Protein 6KKL (pdb70)

Secondary structure (DSSP, 8-state):
-HHHHHHHHHHHHHHHHHHHHHGGGGSHHHHHHHHT--HHHHTHHHHHHHHHHHHHHHHHHHHTTTS-HHHHHHHHHHHHHHHHHHHHT-SSHHHHHHHHHHHHHHHHHHHHHHHHHHHH---HHHHHHHHHHHHHIIIIIHHHHHHHHHHH-HHHHHHHHHHHHHHHHHHHHHH------THHHHHHT-HHHHHHHHHHHHHHHHHHHHHTTHHHIIIIIS---HHHHHHHHHHHHHHHHHHHHHHHHHHHHHHHHHHHHHHHHHHHHHHHHHHHTT-HHHHHHHHHHHHHHHHHHHHHHHHHHHHH-GGGHHHHHHHHHHHHHHHHHHHHHHHHHIIIII-GGGHHHHHHHHHHHHHHHHHHHHHHS---

Radius of gyration: 19.67 Å; Cα contacts (8 Å, |Δi|>4): 603; chains: 1; bounding box: 51×49×47 Å

Solvent-accessible surface area: 15274 Å² total; per-residue (Å²): 107,112,34,162,91,7,2,52,12,3,8,62,0,0,47,23,0,10,11,0,42,48,0,0,6,0,2,0,31,44,0,3,140,56,34,173,52,93,10,0,28,0,0,54,0,16,6,59,12,1,86,28,7,11,116,66,7,24,48,33,26,64,131,20,92,103,59,45,10,73,127,13,1,48,64,3,0,81,64,0,24,58,11,2,55,50,2,56,88,1,181,37,35,90,16,0,14,92,2,2,50,15,1,0,69,1,1,5,25,0,88,35,22,0,55,51,3,0,87,126,25,95,72,80,140,13,68,56,40,11,59,58,3,39,23,83,0,44,36,75,3,8,4,91,9,13,63,44,1,70,180,127,21,3,67,80,4,0,59,55,20,1,79,22,0,67,103,8,10,102,54,1,80,173,53,9,68,124,5,131,84,87,32,42,61,106,2,101,188,74,75,10,0,70,9,4,6,84,0,0,29,40,0,0,20,0,13,40,1,1,29,1,0,2,2,0,0,1,41,93,63,17,54,31,69,43,107,31,2,12,52,3,3,90,64,13,3,20,2,1,53,89,0,39,88,63,16,62,172,77,1,134,132,126,8,26,60,24,0,18,92,6,0,35,55,0,34,74,4,1,29,90,1,50,64,15,2,129,45,92,139,30,0,7,72,13,1,56,96,3,7,31,0,18,43,7,0,12,52,0,0,72,43,8,0,78,45,34,0,101,89,17,49,62,14,0,46,11,36,9,38,5,41,42,15,61,0,35,0,22,0,0,62,55,0,5,78,17,15,83,146,74,42,12,19,72,0,1,80,47,0,12,100,34,0,110,52,0,24,71,73,0,91,86,3,22,81,149,60,91,136,93

Foldseek 3Di:
DLLLVLLLLLQLVLLLLLLVLQQCLLCLVLVCVVAVHPSLVLLLLNLLLLLLLLVCLLVVLVVCVQPFVLVVLLVLLVLLLVLLLQCLPPPHSVSNSVSSSSSSSSSSNSVLCSQVSQPVGDHPVSSVSNVVSSLCSQQPSRLVLSVCCVVVNNSVSSNVSSVSSVVSNVSSVVSPDTGGPVCVVVQVPPVLLVLLLVLLLLLLLLLLLQSSNVQCCLCVVLVDDSVLSSVLSNLLSVLLVVLVVVCVVCVVPCLLVLQLVLLVLLLVLLVCCLVLSPPSVSSSVSSSSNSNSVNSNLVSSLVSLCVRPVVPNSSSVSNSSSSNSNSRSSSSVSSSCCPPPPRNSCSSVVSSVSSVVSSVSSVVSCVVPVDD

Organism: Escherichia coli (strain K12) (NCBI:txid83333)

Sequence (372 aa):
KVAWLRVVTLAVAAFIFNTTEFVPVGLLSDIAQSFHMQTAQVGIMLTIYAWVVALMSLPFMLMTSQVERRKLLICLFVVFIASHVLSFLSWSFTVLVISRIGVAFANAIFWSITASLAIRMARAQALSLIATGTALAMVLGLPLGRIVGQYFGWRMTFFAIGIGALITLLCLIKLLPLLPLKSLPLLFRRPALMSIYLLTVVVVTAHYTAYSYIEPFVQNIAGFSANFATALLLLLGGAGIIGSVIFGKLGNQYASALVSTAIALLLVCLALLLPAANSEIHLGVLSIFWGIAMMIIGLGMQVKVLALAPDATDVAMALFSGIFNIGIGAGALVGNQVSLHWSMSMIGYVGAVPAFAALIWSIIIFRRWPVT

B-factor: mean 80.3, std 15.95, range [46.94, 145.96]

GO terms:
  GO:0005886 plasma membrane (C, IDA)

Nearest PDB structures (foldseek):
  6kkl-assembly1_A  TM=1.003E+00  e=5.436E-44  Escherichia coli K-12
  6kkk-assembly3_C  TM=9.810E-01  e=1.287E-36  Escherichia coli K-12
  6kkj-assembly1_B  TM=9.930E-01  e=7.328E-36  Escherichia coli K-12
  6kki-assembly1_A  TM=9.705E-01  e=4.647E-36  Escherichia coli K-12
  6zgu-assembly2_B  TM=7.357E-01  e=1.378E-07  Syntrophobacter fumaroxidans MPOB

InterPro domains:
  IPR011701 Major facilitator superfamily [PF07690] (18-350)
  IPR020846 Major facilitator superfamily domain [PS50850] (14-388)
  IPR023495 Sugar efflux transporter, putative [MF_00517] (1-390)
  IPR036259 MFS transporter superfamily [G3DSA:1.20.1250.20] (11-385)
  IPR036259 MFS transporter superfamily [SSF103473] (5-386)
  IPR050189 Major Facilitator Superfamily Efflux Transporters [PTHR43124] (10-391)

Structure (mmCIF, N/CA/C/O backbone):
data_6KKL
#
_entry.id   6KKL
#
_cell.length_a   67.408
_cell.length_b   83.616
_cell.length_c   89.937
_cell.angle_alpha   90.000
_cell.angle_beta   90.000
_cell.angle_gamma   90.000
#
_symmetry.space_group_name_H-M   'P 21 21 21'
#
loop_
_entity.id
_entity.type
_entity.pdbx_description
1 polymer 'Sugar efflux transporter'
2 non-polymer 'nonyl beta-D-glucopyranoside'
3 water water
#
loop_
_atom_site.group_PDB
_atom_site.id
_atom_site.type_symbol
_atom_site.label_atom_id
_atom_site.label_alt_id
_atom_site.label_comp_id
_atom_site.label_asym_id
_atom_site.label_entity_id
_atom_site.label_seq_id
_atom_site.pdbx_PDB_ins_code
_atom_site.Cartn_x
_atom_site.Cartn_y
_atom_site.Cartn_z
_atom_site.occupancy
_atom_site.B_iso_or_equiv
_atom_site.auth_seq_id
_atom_site.auth_comp_id
_atom_site.auth_asym_id
_atom_site.auth_atom_id
_atom_site.pdbx_PDB_model_num
ATOM 1 N N . LYS A 1 36 ? -12.626 -28.476 32.878 1.00 110.67 9 LYS A N 1
ATOM 2 C CA . LYS A 1 36 ? -12.751 -27.862 34.197 1.00 111.25 9 LYS A CA 1
ATOM 3 C C . LYS A 1 36 ? -12.244 -26.434 34.176 1.00 118.87 9 LYS A C 1
ATOM 4 O O . LYS A 1 36 ? -13.018 -25.494 33.989 1.00 119.58 9 LYS A O 1
ATOM 6 N N . VAL A 1 37 ? -10.937 -26.275 34.401 1.00 117.00 10 VAL A N 1
ATOM 7 C CA . VAL A 1 37 ? -10.320 -24.972 34.184 1.00 115.96 10 VAL A CA 1
ATOM 8 C C . VAL A 1 37 ? -10.254 -24.665 32.695 1.00 111.70 10 VAL A C 1
ATOM 9 O O . VAL A 1 37 ? -10.252 -23.494 32.303 1.00 108.18 10 VAL A O 1
ATOM 13 N N . ALA A 1 38 ? -10.195 -25.696 31.845 1.00 109.71 11 ALA A N 1
ATOM 14 C CA . ALA A 1 38 ? -10.422 -25.486 30.421 1.00 111.08 11 ALA A CA 1
ATOM 15 C C . ALA A 1 38 ? -11.690 -24.675 30.217 1.00 115.51 11 ALA A C 1
ATOM 16 O O . ALA A 1 38 ? -11.669 -23.606 29.602 1.00 116.69 11 ALA A O 1
ATOM 18 N N . TRP A 1 39 ? -12.795 -25.143 30.798 1.00 115.43 12 TRP A N 1
ATOM 19 C CA . TRP A 1 39 ? -14.042 -24.389 30.765 1.00 113.07 12 TRP A CA 1
ATOM 20 C C . TRP A 1 39 ? -13.889 -23.009 31.401 1.00 110.80 12 TRP A C 1
ATOM 21 O O . TRP A 1 39 ? -14.499 -22.043 30.934 1.00 108.87 12 TRP A O 1
ATOM 32 N N . LEU A 1 40 ? -13.105 -22.906 32.485 1.00 113.65 13 LEU A N 1
ATOM 33 C CA . LEU A 1 40 ? -12.960 -21.644 33.214 1.00 110.89 13 LEU A CA 1
ATOM 34 C C . LEU A 1 40 ? -12.379 -20.575 32.312 1.00 105.19 13 LEU A C 1
ATOM 35 O O . LEU A 1 40 ? -12.859 -19.437 32.280 1.00 99.22 13 LEU A O 1
ATOM 40 N N . ARG A 1 41 ? -11.385 -20.945 31.509 1.00 100.77 14 ARG A N 1
ATOM 41 C CA . ARG A 1 41 ? -10.793 -19.986 30.588 1.00 100.90 14 ARG A CA 1
ATOM 42 C C . ARG A 1 41 ? -11.684 -19.709 29.391 1.00 95.46 14 ARG A C 1
ATOM 43 O O . ARG A 1 41 ? -11.738 -18.569 28.916 1.00 94.17 14 ARG A O 1
ATOM 45 N N . VAL A 1 42 ? -12.366 -20.721 28.849 1.00 105.44 15 VAL A N 1
ATOM 46 C CA . VAL A 1 42 ? -13.305 -20.341 27.799 1.00 103.82 15 VAL A CA 1
ATOM 47 C C . VAL A 1 42 ? -14.400 -19.430 28.397 1.00 91.49 15 VAL A C 1
ATOM 48 O O . VAL A 1 42 ? -14.896 -18.500 27.735 1.00 91.34 15 VAL A O 1
ATOM 52 N N . VAL A 1 43 ? -14.711 -19.613 29.687 1.00 90.37 16 VAL A N 1
ATOM 53 C CA . VAL A 1 43 ? -15.746 -18.806 30.334 1.00 89.24 16 VAL A CA 1
ATOM 54 C C . VAL A 1 43 ? -15.249 -17.384 30.567 1.00 91.78 16 VAL A C 1
ATOM 55 O O . VAL A 1 43 ? -15.976 -16.421 30.319 1.00 91.86 16 VAL A O 1
ATOM 59 N N . THR A 1 44 ? -13.999 -17.230 31.027 1.00 88.72 17 THR A N 1
ATOM 60 C CA . THR A 1 44 ? -13.397 -15.902 31.153 1.00 95.67 17 THR A CA 1
ATOM 61 C C . THR A 1 44 ? -13.189 -15.232 29.797 1.00 91.39 17 THR A C 1
ATOM 62 O O . THR A 1 44 ? -13.077 -14.002 29.728 1.00 88.91 17 THR A O 1
ATOM 66 N N . LEU A 1 45 ? -13.137 -16.011 28.719 1.00 89.41 18 LEU A N 1
ATOM 67 C CA . LEU A 1 45 ? -13.160 -15.417 27.393 1.00 82.53 18 LEU A CA 1
ATOM 68 C C . LEU A 1 45 ? -14.537 -14.874 27.056 1.00 83.83 18 LEU A C 1
ATOM 69 O O . LEU A 1 45 ? -14.640 -13.798 26.462 1.00 81.09 18 LEU A O 1
ATOM 74 N N . ALA A 1 46 ? -15.595 -15.582 27.468 1.00 79.64 19 ALA A N 1
ATOM 75 C CA . ALA A 1 46 ? -16.961 -15.166 27.158 1.00 78.35 19 ALA A CA 1
ATOM 76 C C . ALA A 1 46 ? -17.348 -13.881 27.887 1.00 79.53 19 ALA A C 1
ATOM 77 O O . ALA A 1 46 ? -17.993 -13.001 27.303 1.00 79.65 19 ALA A O 1
ATOM 79 N N . VAL A 1 47 ? -16.982 -13.759 29.166 1.00 71.31 20 VAL A N 1
ATOM 80 C CA . VAL A 1 47 ? -17.229 -12.510 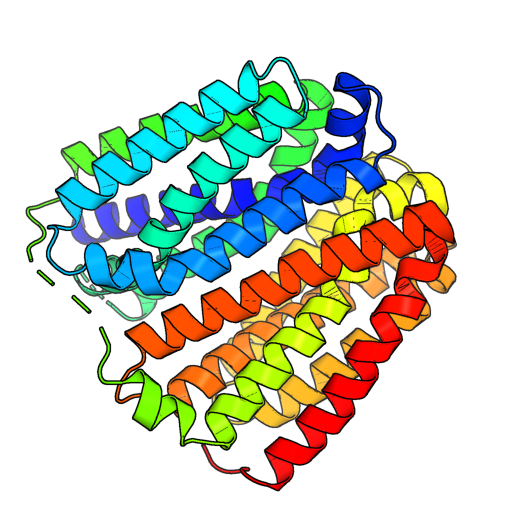29.873 1.00 80.35 20 VAL A CA 1
ATOM 81 C C . VAL A 1 47 ? -16.473 -11.353 29.218 1.00 85.79 20 VAL A C 1
ATOM 82 O O . VAL A 1 47 ? -16.977 -10.224 29.181 1.00 84.41 20 VAL A O 1
ATOM 86 N N . ALA A 1 48 ? -15.271 -11.605 28.682 1.00 78.06 21 ALA A N 1
ATOM 87 C CA . ALA A 1 48 ? -14.545 -10.560 27.957 1.00 86.06 21 ALA A CA 1
ATOM 88 C C . ALA A 1 48 ? -15.250 -10.198 26.660 1.00 76.66 21 ALA A C 1
ATOM 89 O O . ALA A 1 48 ? -15.304 -9.021 26.283 1.00 77.41 21 ALA A O 1
ATOM 91 N N . ALA A 1 49 ? -15.773 -11.200 25.955 1.00 77.79 22 ALA A N 1
ATOM 92 C CA . ALA A 1 49 ? -16.536 -10.929 24.744 1.00 80.78 22 ALA A CA 1
ATOM 93 C C . ALA A 1 49 ? -17.722 -10.027 25.062 1.00 82.54 22 ALA A C 1
ATOM 94 O O . ALA A 1 49 ? -17.954 -9.007 24.396 1.00 79.00 22 ALA A O 1
ATOM 96 N N . PHE A 1 50 ? -18.465 -10.397 26.108 1.00 75.04 23 PHE A N 1
ATOM 97 C CA . PHE A 1 50 ? -19.602 -9.620 26.578 1.00 77.55 23 PHE A CA 1
ATOM 98 C C . PHE A 1 50 ? -19.197 -8.186 26.930 1.00 84.96 23 PHE A C 1
ATOM 99 O O . PHE A 1 50 ? -19.925 -7.235 26.622 1.00 81.19 23 PHE A O 1
ATOM 107 N N . ILE A 1 51 ? -18.046 -8.014 27.591 1.00 80.81 24 ILE A N 1
ATOM 108 C CA . ILE A 1 51 ? -17.571 -6.685 27.970 1.00 70.10 24 ILE A CA 1
ATOM 109 C C . ILE A 1 51 ? -17.161 -5.888 26.738 1.00 80.08 24 ILE A C 1
ATOM 110 O O . ILE A 1 51 ? -17.434 -4.683 26.638 1.00 75.48 24 ILE A O 1
ATOM 115 N N . PHE A 1 52 ? -16.460 -6.543 25.798 1.00 75.43 25 PHE A N 1
ATOM 116 C CA . PHE A 1 52 ? -15.966 -5.849 24.612 1.00 77.74 25 PHE A CA 1
ATOM 117 C C . PHE A 1 52 ? -17.101 -5.471 23.671 1.00 77.64 25 PHE A C 1
ATOM 118 O O . PHE A 1 52 ? -17.022 -4.437 23.000 1.00 81.10 25 PHE A O 1
ATOM 126 N N . ASN A 1 53 ? -18.153 -6.294 23.605 1.00 71.59 26 ASN A N 1
ATOM 127 C CA . ASN A 1 53 ? -19.302 -5.995 22.757 1.00 80.32 26 ASN A CA 1
ATOM 128 C C . ASN A 1 53 ? -20.209 -4.936 23.384 1.00 75.22 26 ASN A C 1
ATOM 129 O O . ASN A 1 53 ? -20.747 -4.078 22.672 1.00 66.31 26 ASN A O 1
ATOM 134 N N . THR A 1 54 ? -20.378 -4.976 24.712 1.00 70.17 27 THR A N 1
ATOM 135 C CA . THR A 1 54 ? -21.229 -4.005 25.396 1.00 75.71 27 THR A CA 1
ATOM 136 C C . THR A 1 54 ? -20.781 -2.567 25.117 1.00 81.29 27 THR A C 1
ATOM 137 O O . THR A 1 54 ? -21.617 -1.686 24.869 1.00 77.44 27 THR A O 1
ATOM 141 N N . THR A 1 55 ? -19.463 -2.314 25.125 1.00 64.91 28 THR A N 1
ATOM 142 C CA . THR A 1 55 ? -18.977 -0.952 24.912 1.00 67.69 28 THR A CA 1
ATOM 143 C C . THR A 1 55 ? -19.131 -0.504 23.459 1.00 65.93 28 THR A C 1
ATOM 144 O O . THR A 1 55 ? -19.258 0.697 23.203 1.00 69.65 28 THR A O 1
ATOM 148 N N . GLU A 1 56 ? -19.124 -1.429 22.494 1.00 70.30 29 GLU A N 1
ATOM 149 C CA . GLU A 1 56 ? -19.484 -1.037 21.133 1.00 74.16 29 GLU A CA 1
ATOM 150 C C . GLU A 1 56 ? -20.931 -0.594 21.067 1.00 69.14 29 GLU A C 1
ATOM 151 O O . GLU A 1 56 ? -21.286 0.286 20.274 1.00 62.83 29 GLU A O 1
ATOM 157 N N . PHE A 1 57 ? -21.779 -1.231 21.878 1.00 68.89 30 PHE A N 1
ATOM 158 C CA . PHE A 1 57 ? -23.219 -1.044 21.821 1.00 70.27 30 PHE A CA 1
ATOM 159 C C . PHE A 1 57 ? -23.662 0.181 22.612 1.00 73.16 30 PHE A C 1
ATOM 160 O O . PHE A 1 57 ? -24.521 0.937 22.142 1.00 67.73 30 PHE A O 1
ATOM 168 N N . VAL A 1 58 ? -23.075 0.436 23.791 1.00 67.71 31 VAL A N 1
ATOM 169 C CA . VAL A 1 58 ? -23.672 1.388 24.738 1.00 67.87 31 VAL A CA 1
ATOM 170 C C . VAL A 1 58 ? -23.844 2.817 24.200 1.00 61.26 31 VAL A C 1
ATOM 171 O O . VAL A 1 58 ? -24.793 3.475 24.626 1.00 69.94 31 VAL A O 1
ATOM 175 N N . PRO A 1 59 ? -22.990 3.353 23.311 1.00 69.87 32 PRO A N 1
ATOM 176 C CA . PRO A 1 59 ? -23.237 4.753 22.878 1.00 63.37 32 PRO A CA 1
ATOM 177 C C . PRO A 1 59 ? -24.621 4.993 22.297 1.00 65.94 32 PRO A C 1
ATOM 178 O O . PRO A 1 59 ? -25.154 6.105 22.444 1.00 75.38 32 PRO A O 1
ATOM 182 N N . VAL A 1 60 ? -25.239 3.972 21.689 1.00 64.36 33 VAL A N 1
ATOM 183 C CA . VAL A 1 60 ? -26.567 4.142 21.101 1.00 64.91 33 VAL A CA 1
ATOM 184 C C . VAL A 1 60 ? -27.583 4.574 22.161 1.00 68.53 33 VAL A C 1
ATOM 185 O O . VAL A 1 60 ? -28.516 5.337 21.869 1.00 72.15 33 VAL A O 1
ATOM 189 N N . GLY A 1 61 ? -27.419 4.107 23.396 1.00 57.16 34 GLY A N 1
ATOM 190 C CA . GLY A 1 61 ? -28.337 4.391 24.475 1.00 68.09 34 GLY A CA 1
ATOM 191 C C . GLY A 1 61 ? -27.879 5.463 25.436 1.00 67.51 34 GLY A C 1
ATOM 192 O O . GLY A 1 61 ? -28.502 5.627 26.494 1.00 81.08 34 GLY A O 1
ATOM 193 N N . LEU A 1 62 ? -26.777 6.154 25.134 1.00 68.39 35 LEU A N 1
ATOM 194 C CA . LEU A 1 62 ? -26.275 7.291 25.899 1.00 69.83 35 LEU A CA 1
ATOM 195 C C . LEU A 1 62 ? -26.076 8.523 25.021 1.00 67.99 35 LEU A C 1
ATOM 196 O O . LEU A 1 62 ? -25.378 9.464 25.427 1.00 70.35 35 LEU A O 1
ATOM 201 N N . LEU A 1 63 ? -26.621 8.511 23.803 1.00 68.11 36 LEU A N 1
ATOM 202 C CA . LEU A 1 63 ? -26.373 9.592 22.861 1.00 73.51 36 LEU A CA 1
ATOM 203 C C . LEU A 1 63 ? -26.768 10.941 23.456 1.00 72.87 36 LEU A C 1
ATOM 204 O O . LEU A 1 63 ? -25.974 11.891 23.445 1.00 81.84 36 LEU A O 1
ATOM 209 N N . SER A 1 64 ? -27.991 11.045 23.992 1.00 68.50 37 SER A N 1
ATOM 210 C CA . SER A 1 64 ? -28.432 12.316 24.568 1.00 74.49 37 SER A CA 1
ATOM 211 C C . SER A 1 64 ? -27.626 12.669 25.807 1.00 74.74 37 SER A C 1
ATOM 212 O O . SER A 1 64 ? -27.153 13.802 25.951 1.00 75.27 37 SER A O 1
ATOM 215 N N . ASP A 1 65 ? -27.505 11.724 26.741 1.00 76.25 38 ASP A N 1
ATOM 216 C CA . ASP A 1 65 ? -26.666 11.942 27.911 1.00 65.62 38 ASP A CA 1
ATOM 217 C C . ASP A 1 65 ? -25.298 12.469 27.496 1.00 66.83 38 ASP A C 1
ATOM 218 O O . ASP A 1 65 ? -24.813 13.456 28.049 1.00 73.63 38 ASP A O 1
ATOM 223 N N . ILE A 1 66 ? -24.668 11.847 26.496 1.00 67.50 39 ILE A N 1
ATOM 224 C CA . ILE A 1 66 ? -23.362 12.326 26.049 1.00 68.17 39 ILE A CA 1
ATOM 225 C C . ILE A 1 66 ? -23.491 13.701 25.412 1.00 71.94 39 ILE A C 1
ATOM 226 O O . ILE A 1 66 ? -22.721 14.624 25.718 1.00 63.24 39 ILE A O 1
ATOM 231 N N . ALA A 1 67 ? -24.470 13.859 24.520 1.00 77.14 40 ALA A N 1
ATOM 232 C CA . ALA A 1 67 ? -24.737 15.167 23.932 1.00 76.85 40 ALA A CA 1
ATOM 233 C C . ALA A 1 67 ? -24.909 16.230 25.014 1.00 75.20 40 ALA A C 1
ATOM 234 O O . ALA A 1 67 ? -24.372 17.337 24.902 1.00 77.60 40 ALA A O 1
ATOM 236 N N . GLN A 1 68 ? -25.637 15.894 26.083 1.00 74.09 41 GLN A N 1
ATOM 237 C CA . GLN A 1 68 ? -25.909 16.867 27.138 1.00 79.50 41 GLN A CA 1
ATOM 238 C C . GLN A 1 68 ? -24.614 17.408 27.741 1.00 88.70 41 GLN A C 1
ATOM 239 O O . GLN A 1 68 ? -24.441 18.627 27.864 1.00 88.03 41 GLN A O 1
ATOM 245 N N . SER A 1 69 ? -23.669 16.510 28.062 1.00 79.26 42 SER A N 1
ATOM 246 C CA . SER A 1 69 ? -22.450 16.869 28.777 1.00 72.66 42 SER A CA 1
ATOM 247 C C . SER A 1 69 ? -21.487 17.667 27.917 1.00 80.61 42 SER A C 1
ATOM 248 O O . SER A 1 69 ? -20.559 18.276 28.463 1.00 87.82 42 SER A O 1
ATOM 251 N N . PHE A 1 70 ? -21.627 17.624 26.590 1.00 77.70 43 PHE A N 1
ATOM 252 C CA . PHE A 1 70 ? -20.760 18.391 25.709 1.00 74.91 43 PHE A CA 1
ATOM 253 C C . PHE A 1 70 ? -21.512 19.473 24.942 1.00 85.04 43 PHE A C 1
ATOM 254 O O . PHE A 1 70 ? -20.918 20.109 24.064 1.00 84.58 43 PHE A O 1
ATOM 262 N N . HIS A 1 71 ? -22.799 19.690 25.252 1.00 76.91 44 HIS A N 1
ATOM 263 C CA . HIS A 1 71 ? -23.627 20.756 24.664 1.00 78.57 44 HIS A CA 1
ATOM 264 C C . HIS A 1 71 ? -23.745 20.645 23.142 1.00 86.64 44 HIS A C 1
ATOM 265 O O . HIS A 1 71 ? -23.535 21.619 22.413 1.00 76.09 44 HIS A O 1
ATOM 272 N N . MET A 1 72 ? -24.099 19.452 22.663 1.00 83.07 45 MET A N 1
ATOM 273 C CA . MET A 1 72 ? -24.305 19.194 21.247 1.00 74.22 45 MET A CA 1
ATOM 274 C C . MET A 1 72 ? -25.737 18.714 21.055 1.00 80.89 45 MET A C 1
ATOM 275 O O . MET A 1 72 ? -26.416 18.336 22.012 1.00 81.12 45 MET A O 1
ATOM 280 N N . GLN A 1 73 ? -26.219 18.725 19.815 1.00 85.00 46 GLN A N 1
ATOM 281 C CA . GLN A 1 73 ? -27.441 17.977 19.591 1.00 90.66 46 GLN A CA 1
ATOM 282 C C . GLN A 1 73 ? -27.080 16.511 19.454 1.00 87.57 46 GLN A C 1
ATOM 283 O O . GLN A 1 73 ? -25.967 16.157 19.049 1.00 83.27 46 GLN A O 1
ATOM 289 N N . THR A 1 74 ? -28.051 15.665 19.797 1.00 80.45 47 THR A N 1
ATOM 290 C CA . THR A 1 74 ? -27.800 14.237 19.917 1.00 86.11 47 THR A CA 1
ATOM 291 C C . THR A 1 74 ? -27.249 13.651 18.623 1.00 87.90 47 THR A C 1
ATOM 292 O O . THR A 1 74 ? -26.385 12.770 18.664 1.00 77.89 47 THR A O 1
ATOM 296 N N . ALA A 1 75 ? -27.697 14.159 17.465 1.00 88.39 48 ALA A N 1
ATOM 297 C CA . ALA A 1 75 ? -27.290 13.561 16.195 1.00 77.65 48 ALA A CA 1
ATOM 298 C C . ALA A 1 75 ? -25.799 13.755 15.944 1.00 78.25 48 ALA A C 1
ATOM 299 O O . ALA A 1 75 ? -25.122 12.830 15.481 1.00 73.01 48 ALA A O 1
ATOM 301 N N . GLN A 1 76 ? -25.270 14.948 16.260 1.00 69.80 49 GLN A N 1
ATOM 302 C CA . GLN A 1 76 ? -23.838 15.208 16.115 1.00 69.90 49 GLN A CA 1
ATOM 303 C C . GLN A 1 76 ? -22.994 14.186 16.878 1.00 72.30 49 GLN A C 1
ATOM 304 O O . GLN A 1 76 ? -21.896 13.830 16.433 1.00 65.40 49 GLN A O 1
ATOM 306 N N . VAL A 1 77 ? -23.485 13.698 18.023 1.00 67.96 50 VAL A N 1
ATOM 307 C CA . VAL A 1 77 ? -22.740 12.706 18.791 1.00 76.32 50 VAL A CA 1
ATOM 308 C C . VAL A 1 77 ? -22.515 11.429 17.980 1.00 74.08 50 VAL A C 1
ATOM 309 O O . VAL A 1 77 ? -21.535 10.708 18.219 1.00 71.13 50 VAL A O 1
ATOM 313 N N . GLY A 1 78 ? -23.385 11.152 17.000 1.00 73.16 51 GLY A N 1
ATOM 314 C CA . GLY A 1 78 ? -23.248 10.036 16.070 1.00 74.82 51 GLY A CA 1
ATOM 315 C C . GLY A 1 78 ? -21.890 9.936 15.402 1.00 72.72 51 GLY A C 1
ATOM 316 O O . GLY A 1 78 ? -21.513 8.840 14.972 1.00 72.11 51 GLY A O 1
ATOM 317 N N . ILE A 1 79 ? -21.140 11.040 15.335 1.00 70.90 52 ILE A N 1
ATOM 318 C CA . ILE A 1 79 ? -19.797 11.020 14.764 1.00 64.30 52 ILE A CA 1
ATOM 319 C C . ILE A 1 79 ? -18.892 10.057 15.524 1.00 69.16 52 ILE A C 1
ATOM 320 O O . ILE A 1 79 ? -18.065 9.364 14.916 1.00 69.73 52 ILE A O 1
ATOM 325 N N . MET A 1 80 ? -19.037 9.975 16.853 1.00 65.36 53 MET A N 1
ATOM 326 C CA . MET A 1 80 ? -18.236 9.013 17.603 1.00 70.14 53 MET A CA 1
ATOM 327 C C . MET A 1 80 ? -18.531 7.581 17.161 1.00 66.67 53 MET A C 1
ATOM 328 O O . MET A 1 80 ? -17.682 6.700 17.329 1.00 66.89 53 MET A O 1
ATOM 333 N N . LEU A 1 81 ? -19.712 7.323 16.592 1.00 65.35 54 LEU A N 1
ATOM 334 C CA . LEU A 1 81 ? -20.025 5.969 16.133 1.00 64.13 54 LEU A CA 1
ATOM 335 C C . LEU A 1 81 ? -19.378 5.693 14.785 1.00 64.73 54 LEU A C 1
ATOM 336 O O . LEU A 1 81 ? -18.687 4.682 14.608 1.00 70.95 54 LEU A O 1
ATOM 341 N N . THR A 1 82 ? -19.615 6.581 13.818 1.00 66.15 55 THR A N 1
ATOM 342 C CA . THR A 1 82 ? -18.907 6.544 12.547 1.00 55.07 55 THR A CA 1
ATOM 343 C C . THR A 1 82 ? -17.414 6.372 12.755 1.00 63.99 55 THR A C 1
ATOM 344 O O . THR A 1 82 ? -16.798 5.470 12.176 1.00 72.55 55 THR A O 1
ATOM 348 N N . ILE A 1 83 ? -16.810 7.220 13.601 1.00 71.32 56 ILE A N 1
ATOM 349 C CA . ILE A 1 83 ? -15.354 7.214 13.702 1.00 67.63 56 ILE A CA 1
ATOM 350 C C . ILE A 1 83 ? -14.868 5.939 14.380 1.00 69.43 56 ILE A C 1
ATOM 351 O O . ILE A 1 83 ? -13.839 5.370 13.993 1.00 71.73 56 ILE A O 1
ATOM 356 N N . TYR A 1 84 ? -15.599 5.441 15.376 1.00 70.86 57 TYR A N 1
ATOM 357 C CA . TYR A 1 84 ? -15.186 4.176 15.978 1.00 63.23 57 TYR A CA 1
ATOM 358 C C . TYR A 1 84 ? -15.251 3.042 14.954 1.00 73.16 57 TYR A C 1
ATOM 359 O O . TYR A 1 84 ? -14.354 2.191 14.880 1.00 67.16 57 TYR A O 1
ATOM 368 N N . ALA A 1 85 ? -16.326 3.006 14.167 1.00 64.59 58 ALA A N 1
ATOM 369 C CA . ALA A 1 85 ? -16.543 1.872 13.283 1.00 63.98 58 ALA A CA 1
ATOM 370 C C . ALA A 1 85 ? -15.600 1.898 12.083 1.00 69.04 58 ALA A C 1
ATOM 371 O O . ALA A 1 85 ? -15.162 0.839 11.609 1.00 60.86 58 ALA A O 1
ATOM 373 N N . TRP A 1 86 ? -15.276 3.086 11.575 1.00 65.61 59 TRP A N 1
ATOM 374 C CA . TRP A 1 86 ? -14.358 3.126 10.447 1.00 64.45 59 TRP A CA 1
ATOM 375 C C . TRP A 1 86 ? -12.937 2.790 10.874 1.00 63.84 59 TRP A C 1
ATOM 376 O O . TRP A 1 86 ? -12.186 2.219 10.075 1.00 76.08 59 TRP A O 1
ATOM 387 N N . VAL A 1 87 ? -12.567 3.067 12.126 1.00 56.85 60 VAL A N 1
ATOM 388 C CA . VAL A 1 87 ? -11.218 2.717 12.560 1.00 68.45 60 VAL A CA 1
ATOM 389 C C . VAL A 1 87 ? -11.085 1.207 12.727 1.00 71.54 60 VAL A C 1
ATOM 390 O O . VAL A 1 87 ? -10.042 0.626 12.401 1.00 69.20 60 VAL A O 1
ATOM 394 N N . VAL A 1 88 ? -12.138 0.543 13.214 1.00 65.26 61 VAL A N 1
ATOM 395 C CA . VAL A 1 88 ? -12.121 -0.915 13.286 1.00 71.61 61 VAL A CA 1
ATOM 396 C C . VAL A 1 88 ? -12.050 -1.497 11.888 1.00 68.40 61 VAL A C 1
ATOM 397 O O . VAL A 1 88 ? -11.373 -2.501 11.646 1.00 71.24 61 VAL A O 1
ATOM 401 N N . ALA A 1 89 ? -12.732 -0.856 10.942 1.00 75.39 62 ALA A N 1
ATOM 402 C CA . ALA A 1 89 ? -12.795 -1.356 9.568 1.00 83.93 62 ALA A CA 1
ATOM 403 C C . ALA A 1 89 ? -11.447 -1.265 8.863 1.00 76.91 62 ALA A C 1
ATOM 404 O O . ALA A 1 89 ? -11.008 -2.219 8.214 1.00 82.90 62 ALA A O 1
ATOM 406 N N . LEU A 1 90 ? -10.796 -0.116 8.944 1.00 75.07 63 LEU A N 1
ATOM 407 C CA . LEU A 1 90 ? -9.531 0.066 8.257 1.00 76.62 63 LEU A CA 1
ATOM 408 C C . LEU A 1 90 ? -8.372 -0.632 8.947 1.00 84.31 63 LEU A C 1
ATOM 409 O O . LEU A 1 90 ? -7.295 -0.772 8.344 1.00 94.75 63 LEU A O 1
ATOM 414 N N . MET A 1 91 ? -8.566 -1.090 10.183 1.00 80.32 64 MET A N 1
ATOM 415 C CA . MET A 1 91 ? -7.501 -1.695 10.954 1.00 75.11 64 MET A CA 1
ATOM 416 C C . MET A 1 91 ? -7.681 -3.185 11.161 1.00 83.72 64 MET A C 1
ATOM 417 O O . MET A 1 91 ? -6.685 -3.875 11.379 1.00 79.55 64 MET A O 1
ATOM 422 N N . SER A 1 92 ? -8.905 -3.706 11.052 1.00 77.37 65 SER A N 1
ATOM 423 C CA . SER A 1 92 ? -9.140 -5.077 11.489 1.00 82.40 65 SER A CA 1
ATOM 424 C C . SER A 1 92 ? -8.304 -6.059 10.683 1.00 85.11 65 SER A C 1
ATOM 425 O O . SER A 1 92 ? -7.688 -6.971 11.246 1.00 87.75 65 SER A O 1
ATOM 428 N N . LEU A 1 93 ? -8.254 -5.883 9.365 1.00 81.39 66 LEU A N 1
ATOM 429 C CA . LEU A 1 93 ? -7.386 -6.721 8.542 1.00 84.25 66 LEU A CA 1
ATOM 430 C C . LEU A 1 93 ? -5.905 -6.429 8.767 1.00 87.23 66 LEU A C 1
ATOM 431 O O . LEU A 1 93 ? -5.136 -7.388 8.957 1.00 89.93 66 LEU A O 1
ATOM 436 N N . PRO A 1 94 ? -5.431 -5.173 8.743 1.00 81.78 67 PRO A N 1
ATOM 437 C CA . PRO A 1 94 ? -4.010 -4.938 9.078 1.00 75.43 67 PRO A CA 1
ATOM 438 C C . PRO A 1 94 ? -3.629 -5.412 10.481 1.00 86.06 67 PRO A C 1
ATOM 439 O O . PRO A 1 94 ? -2.600 -6.080 10.652 1.00 96.32 67 PRO A O 1
ATOM 443 N N . PHE A 1 95 ? -4.435 -5.096 11.496 1.00 86.87 68 PHE A N 1
ATOM 444 C CA . PHE A 1 95 ? -4.087 -5.476 12.864 1.00 91.48 68 PHE A CA 1
ATOM 445 C C . PHE A 1 95 ? -3.931 -6.981 12.990 1.00 89.87 68 PHE A C 1
ATOM 446 O O . PHE A 1 95 ? -2.962 -7.472 13.578 1.00 90.34 68 PHE A O 1
ATOM 454 N N . MET A 1 96 ? -4.895 -7.728 12.449 1.00 88.14 69 MET A N 1
ATOM 455 C CA . MET A 1 96 ? -4.874 -9.182 12.565 1.00 79.66 69 MET A CA 1
ATOM 456 C C . MET A 1 96 ? -3.596 -9.772 11.986 1.00 84.93 69 MET A C 1
ATOM 457 O O . MET A 1 96 ? -3.063 -10.759 12.505 1.00 91.46 69 MET A O 1
ATOM 462 N N . LEU A 1 97 ? -3.101 -9.194 10.895 1.00 89.07 70 LEU A N 1
ATOM 463 C CA . LEU A 1 97 ? -1.887 -9.701 10.275 1.00 89.55 70 LEU A CA 1
ATOM 464 C C . LEU A 1 97 ? -0.675 -9.403 11.138 1.00 90.67 70 LEU A C 1
ATOM 465 O O . LEU A 1 97 ? 0.119 -10.300 11.442 1.00 96.76 70 LEU A O 1
ATOM 470 N N . MET A 1 98 ? -0.530 -8.143 11.560 1.00 88.14 71 MET A N 1
ATOM 471 C CA . MET A 1 98 ? 0.651 -7.746 12.318 1.00 89.12 71 MET A CA 1
ATOM 472 C C . MET A 1 98 ? 0.720 -8.435 13.674 1.0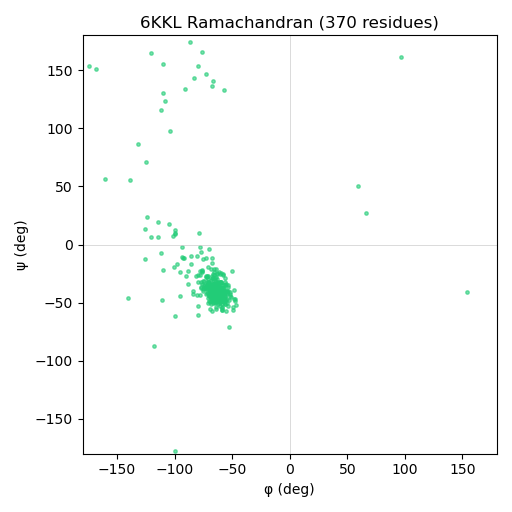0 86.50 71 MET A C 1
ATOM 473 O O . MET A 1 98 ? 1.804 -8.550 14.250 1.00 95.24 71 MET A O 1
ATOM 478 N N . THR A 1 99 ? -0.415 -8.878 14.211 1.00 89.90 72 THR A N 1
ATOM 479 C CA . THR A 1 99 ? -0.448 -9.558 15.498 1.00 90.79 72 THR A CA 1
ATOM 480 C C . THR A 1 99 ? -0.515 -11.072 15.344 1.00 86.25 72 THR A C 1
ATOM 481 O O . THR A 1 99 ? -0.765 -11.778 16.325 1.00 91.34 72 THR A O 1
ATOM 485 N N . SER A 1 100 ? -0.282 -11.589 14.138 1.00 85.96 73 SER A N 1
ATOM 486 C CA . SER A 1 100 ? -0.336 -13.036 13.936 1.00 103.17 73 SER A CA 1
ATOM 487 C C . SER A 1 100 ? 0.850 -13.754 14.576 1.00 102.76 73 SER A C 1
ATOM 488 O O . SER A 1 100 ? 0.734 -14.931 14.939 1.00 102.70 73 SER A O 1
ATOM 491 N N . GLN A 1 101 ? 1.990 -13.080 14.722 1.00 97.25 74 GLN A N 1
ATOM 492 C CA . GLN A 1 101 ? 3.163 -13.707 15.315 1.00 92.94 74 GLN A CA 1
ATOM 493 C C . GLN A 1 101 ? 3.286 -13.473 16.819 1.00 96.68 74 GLN A C 1
ATOM 494 O O . GLN A 1 101 ? 4.216 -14.009 17.430 1.00 95.29 74 GLN A O 1
ATOM 496 N N . VAL A 1 102 ? 2.376 -12.714 17.435 1.00 90.44 75 VAL A N 1
ATOM 497 C CA . VAL A 1 102 ? 2.449 -12.423 18.866 1.00 85.11 75 VAL A CA 1
ATOM 498 C C . VAL A 1 102 ? 1.672 -13.486 19.637 1.00 88.94 75 VAL A C 1
ATOM 499 O O . VAL A 1 102 ? 0.546 -13.838 19.262 1.00 100.54 75 VAL A O 1
ATOM 503 N N . GLU A 1 103 ? 2.274 -14.012 20.707 1.00 81.81 76 GLU A N 1
ATOM 504 C CA . GLU A 1 103 ? 1.586 -15.018 21.503 1.00 93.38 76 GLU A CA 1
ATOM 505 C C . GLU A 1 103 ? 0.383 -14.384 22.202 1.00 91.04 76 GLU A C 1
ATOM 506 O O . GLU A 1 103 ? 0.448 -13.250 22.681 1.00 86.32 76 GLU A O 1
ATOM 512 N N . ARG A 1 104 ? -0.725 -15.131 22.257 1.00 92.32 77 ARG A N 1
ATOM 513 C CA . ARG A 1 104 ? -2.028 -14.514 22.495 1.00 95.91 77 ARG A CA 1
ATOM 514 C C . ARG A 1 104 ? -2.175 -14.014 23.928 1.00 89.01 77 ARG A C 1
ATOM 515 O O . ARG A 1 104 ? -2.846 -13.003 24.168 1.00 76.18 77 ARG A O 1
ATOM 517 N N . ARG A 1 105 ? -1.561 -14.704 24.894 1.00 86.82 78 ARG A N 1
ATOM 518 C CA . ARG A 1 105 ? -1.633 -14.232 26.276 1.00 86.89 78 ARG A CA 1
ATOM 519 C C . ARG A 1 105 ? -0.949 -12.880 26.429 1.00 81.80 78 ARG A C 1
ATOM 520 O O . ARG A 1 105 ? -1.494 -11.971 27.063 1.00 80.14 78 ARG A O 1
ATOM 528 N N . LYS A 1 106 ? 0.241 -12.722 25.842 1.00 83.22 79 LYS A N 1
ATOM 529 C CA . LYS A 1 106 ? 0.863 -11.403 25.792 1.00 81.43 79 LYS A CA 1
ATOM 530 C C . LYS A 1 106 ? -0.003 -10.427 25.004 1.00 89.95 79 LYS A C 1
ATOM 531 O O . LYS A 1 106 ? -0.186 -9.273 25.415 1.00 88.40 79 LYS A O 1
ATOM 537 N N . LEU A 1 107 ? -0.558 -10.885 23.877 1.00 77.00 80 LEU A N 1
ATOM 538 C CA . LEU A 1 107 ? -1.412 -10.031 23.060 1.00 82.76 80 LEU A CA 1
ATOM 539 C C . LEU A 1 107 ? -2.643 -9.578 23.838 1.00 87.64 80 LEU A C 1
ATOM 540 O O . LEU A 1 107 ? -2.960 -8.383 23.881 1.00 80.95 80 LEU A O 1
ATOM 545 N N . LEU A 1 108 ? -3.355 -10.522 24.456 1.00 75.03 81 LEU A N 1
ATOM 546 C CA . LEU A 1 108 ? -4.575 -10.168 25.165 1.00 81.90 81 LEU A CA 1
ATOM 547 C C . LEU A 1 108 ? -4.306 -9.105 26.228 1.00 89.18 81 LEU A C 1
ATOM 548 O O . LEU A 1 108 ? -5.079 -8.152 26.374 1.00 90.80 81 LEU A O 1
ATOM 553 N N . ILE A 1 109 ? -3.190 -9.232 26.952 1.00 85.87 82 ILE A N 1
ATOM 554 C CA . ILE A 1 109 ? -2.910 -8.329 28.071 1.00 81.71 82 ILE A CA 1
ATOM 555 C C . ILE A 1 109 ? -2.721 -6.903 27.574 1.00 81.19 82 ILE A C 1
ATOM 556 O O . ILE A 1 109 ? -3.263 -5.945 28.149 1.00 84.66 82 ILE A O 1
ATOM 561 N N . CYS A 1 110 ? -1.956 -6.740 26.490 1.00 78.44 83 CYS A N 1
ATOM 562 C CA . CYS A 1 110 ? -1.738 -5.420 25.917 1.00 82.53 83 CYS A CA 1
ATOM 563 C C . CYS A 1 110 ? -3.035 -4.819 25.407 1.00 77.32 83 CYS A C 1
ATOM 564 O O . CYS A 1 110 ? -3.330 -3.648 25.678 1.00 87.28 83 CYS A O 1
ATOM 567 N N . LEU A 1 111 ? -3.817 -5.597 24.644 1.00 82.82 84 LEU A N 1
ATOM 568 C CA . LEU A 1 111 ? -5.090 -5.066 24.163 1.00 75.83 84 LEU A CA 1
ATOM 569 C C . LEU A 1 111 ? -6.018 -4.718 25.327 1.00 78.24 84 LEU A C 1
ATOM 570 O O . LEU A 1 111 ? -6.760 -3.730 25.262 1.00 81.10 84 LEU A O 1
ATOM 575 N N . PHE A 1 112 ? -5.997 -5.515 26.394 1.00 77.00 85 PHE A N 1
ATOM 576 C CA . PHE A 1 112 ? -6.809 -5.205 27.569 1.00 78.59 85 PHE A CA 1
ATOM 577 C C . PHE A 1 112 ? -6.335 -3.914 28.238 1.00 78.06 85 PHE A C 1
ATOM 578 O O . PHE A 1 112 ? -7.153 -3.072 28.640 1.00 78.19 85 PHE A O 1
ATOM 586 N N . VAL A 1 113 ? -5.015 -3.737 28.345 1.00 71.29 86 VAL A N 1
ATOM 587 C CA . VAL A 1 113 ? -4.455 -2.516 28.919 1.00 73.05 86 VAL A CA 1
ATOM 588 C C . VAL A 1 113 ? -4.862 -1.297 28.098 1.00 78.18 86 VAL A C 1
ATOM 589 O O . VAL A 1 113 ? -5.209 -0.246 28.655 1.00 68.60 86 VAL A O 1
ATOM 593 N N . VAL A 1 114 ? -4.815 -1.409 26.763 1.00 67.76 87 VAL A N 1
ATOM 594 C CA . VAL A 1 114 ? -5.273 -0.313 25.909 1.00 73.07 87 VAL A CA 1
ATOM 595 C C . VAL A 1 114 ? -6.760 -0.056 26.133 1.00 72.66 87 VAL A C 1
ATOM 596 O O . VAL A 1 114 ? -7.198 1.090 26.276 1.00 69.61 87 VAL A O 1
ATOM 600 N N . PHE A 1 115 ? -7.549 -1.130 26.171 1.00 74.70 88 PHE A N 1
ATOM 601 C CA . PHE A 1 115 ? -8.988 -1.043 26.393 1.00 71.12 88 PHE A CA 1
ATOM 602 C C . PHE A 1 115 ? -9.315 -0.316 27.697 1.00 79.04 88 PHE A C 1
ATOM 603 O O . PHE A 1 115 ? -10.147 0.608 27.720 1.00 70.69 88 PHE A O 1
ATOM 611 N N . ILE A 1 116 ? -8.684 -0.747 28.799 1.00 66.15 89 ILE A N 1
ATOM 612 C CA . ILE A 1 116 ? -8.964 -0.177 30.115 1.00 69.80 89 ILE A CA 1
ATOM 613 C C . ILE A 1 116 ? -8.550 1.292 30.155 1.00 69.04 89 ILE A C 1
ATOM 614 O O . ILE A 1 116 ? -9.325 2.173 30.552 1.00 69.77 89 ILE A O 1
ATOM 619 N N . ALA A 1 117 ? -7.317 1.574 29.728 1.00 75.75 90 ALA A N 1
ATOM 620 C CA . ALA A 1 117 ? -6.827 2.948 29.705 1.00 79.14 90 ALA A CA 1
ATOM 621 C C . ALA A 1 117 ? -7.753 3.854 28.889 1.00 67.59 90 ALA A C 1
ATOM 622 O O . ALA A 1 117 ? -8.030 4.993 29.290 1.00 63.09 90 ALA A O 1
ATOM 624 N N . SER A 1 118 ? -8.258 3.353 27.754 1.00 60.54 91 SER A N 1
ATOM 625 C CA . SER A 1 118 ? -9.144 4.153 26.908 1.00 62.72 91 SER A CA 1
ATOM 626 C C . SER A 1 118 ? -10.457 4.477 27.614 1.00 69.77 91 SER A C 1
ATOM 627 O O . SER A 1 118 ? -10.989 5.589 27.477 1.00 68.72 91 SER A O 1
ATOM 630 N N . HIS A 1 119 ? -11.009 3.511 28.353 1.00 63.90 92 HIS A N 1
ATOM 631 C CA . HIS A 1 119 ? -12.246 3.763 29.085 1.00 71.80 92 HIS A CA 1
ATOM 632 C C . HIS A 1 119 ? -12.035 4.718 30.258 1.00 67.92 92 HIS A C 1
ATOM 633 O O . HIS A 1 119 ? -12.918 5.537 30.548 1.00 70.16 92 HIS A O 1
ATOM 640 N N . VAL A 1 120 ? -10.880 4.648 30.931 1.00 63.61 93 VAL A N 1
ATOM 641 C CA . VAL A 1 120 ? -10.538 5.702 31.885 1.00 59.93 93 VAL A CA 1
ATOM 642 C C . VAL A 1 120 ? -10.499 7.047 31.168 1.00 69.39 93 VAL A C 1
ATOM 643 O O . VAL A 1 120 ? -11.044 8.048 31.658 1.00 64.15 93 VAL A O 1
ATOM 647 N N . LEU A 1 121 ? -9.906 7.078 29.961 1.00 58.44 94 LEU A N 1
ATOM 648 C CA . LEU A 1 121 ? -9.866 8.330 29.217 1.00 56.27 94 LEU A CA 1
ATOM 649 C C . LEU A 1 121 ? -11.261 8.784 28.788 1.00 65.94 94 LEU A C 1
ATOM 650 O O . LEU A 1 121 ? -11.512 9.995 28.747 1.00 63.74 94 LEU A O 1
ATOM 655 N N . SER A 1 122 ? -12.185 7.853 28.477 1.00 64.33 95 SER A N 1
ATOM 656 C CA . SER A 1 122 ? -13.557 8.281 28.189 1.00 63.04 95 SER A CA 1
ATOM 657 C C . SER A 1 122 ? -14.224 8.864 29.423 1.00 61.48 95 SER A C 1
ATOM 658 O O . SER A 1 122 ? -14.965 9.848 29.326 1.00 62.62 95 SER A O 1
ATOM 661 N N . PHE A 1 123 ? -14.012 8.231 30.578 1.00 60.34 96 PHE A N 1
ATOM 662 C CA . PHE A 1 123 ? -14.606 8.690 31.826 1.00 60.65 96 PHE A CA 1
ATOM 663 C C . PHE A 1 123 ? -14.216 10.138 32.142 1.00 63.93 96 PHE A C 1
ATOM 664 O O . PHE A 1 123 ? -15.064 10.957 32.506 1.00 60.61 96 PHE A O 1
ATOM 672 N N . LEU A 1 124 ? -12.940 10.482 32.017 1.00 61.28 97 LEU A N 1
ATOM 673 C CA . LEU A 1 124 ? -12.528 11.829 32.382 1.00 66.97 97 LEU A CA 1
ATOM 674 C C . LEU A 1 124 ? -12.262 12.710 31.177 1.00 61.20 97 LEU A C 1
ATOM 675 O O . LEU A 1 124 ? -11.610 13.747 31.325 1.00 63.10 97 LEU A O 1
ATOM 680 N N . SER A 1 125 ? -12.754 12.320 29.997 1.00 65.19 98 SER A N 1
ATOM 681 C CA . SER A 1 125 ? -12.568 13.107 28.786 1.00 61.58 98 SER A CA 1
ATOM 682 C C . SER A 1 125 ? -13.131 14.512 28.979 1.00 70.19 98 SER A C 1
ATOM 683 O O . SER A 1 125 ? -14.248 14.683 29.471 1.00 63.54 98 SER A O 1
ATOM 686 N N . TRP A 1 126 ? -12.346 15.518 28.592 1.00 69.20 99 TRP A N 1
ATOM 687 C CA . TRP A 1 126 ? -12.698 16.915 28.816 1.00 69.75 99 TRP A CA 1
ATOM 688 C C . TRP A 1 126 ? -13.297 17.594 27.584 1.00 73.18 99 TRP A C 1
ATOM 689 O O . TRP A 1 126 ? -13.501 18.812 27.605 1.00 77.20 99 TRP A O 1
ATOM 700 N N . SER A 1 127 ? -13.611 16.840 26.532 1.00 77.01 100 SER A N 1
ATOM 701 C CA . SER A 1 127 ? -14.162 17.389 25.297 1.00 70.58 100 SER A CA 1
ATOM 702 C C . SER A 1 127 ? -14.655 16.236 24.440 1.00 68.69 100 SER A C 1
ATOM 703 O O . SER A 1 127 ? -14.132 15.122 24.521 1.00 79.92 100 SER A O 1
ATOM 706 N N . PHE A 1 128 ? -15.670 16.509 23.617 1.00 66.57 101 PHE A N 1
ATOM 707 C CA . PHE A 1 128 ? -16.136 15.479 22.691 1.00 74.46 101 PHE A CA 1
ATOM 708 C C . PHE A 1 128 ? -14.978 14.943 21.862 1.00 67.49 101 PHE A C 1
ATOM 709 O O . PHE A 1 128 ? -14.912 13.742 21.577 1.00 71.12 101 PHE A O 1
ATOM 717 N N . THR A 1 129 ? -14.035 15.814 21.497 1.00 69.72 102 THR A N 1
ATOM 718 C CA . THR A 1 129 ? -12.865 15.368 20.749 1.00 77.54 102 THR A CA 1
ATOM 719 C C . THR A 1 129 ? -12.056 14.363 21.560 1.00 62.65 102 THR A C 1
ATOM 720 O O . THR A 1 129 ? -11.624 13.330 21.040 1.00 63.11 102 THR A O 1
ATOM 724 N N . VAL A 1 130 ? -11.852 14.644 22.847 1.00 65.15 103 VAL A N 1
ATOM 725 C CA . VAL A 1 130 ? -11.123 13.700 23.686 1.00 69.36 103 VAL A CA 1
ATOM 726 C C . VAL A 1 130 ? -11.904 12.396 23.810 1.00 73.11 103 VAL A C 1
ATOM 727 O O . VAL A 1 130 ? -11.325 11.298 23.764 1.00 65.39 103 VAL A O 1
ATOM 731 N N . LEU A 1 131 ? -13.239 12.492 23.904 1.00 64.12 104 LEU A N 1
ATOM 732 C CA . LEU A 1 131 ? -14.051 11.278 23.965 1.00 64.00 104 LEU A CA 1
ATOM 733 C C . LEU A 1 131 ? -13.861 10.441 22.710 1.00 61.74 104 LEU A C 1
ATOM 734 O O . LEU A 1 131 ? -13.705 9.213 22.790 1.00 58.97 104 LEU A O 1
ATOM 739 N N . VAL A 1 132 ? -13.871 11.094 21.540 1.00 61.10 105 VAL A N 1
ATOM 740 C CA . VAL A 1 132 ? -13.715 10.375 20.281 1.00 61.49 105 VAL A CA 1
ATOM 741 C C . VAL A 1 132 ? -12.333 9.744 20.216 1.00 66.72 105 VAL A C 1
ATOM 742 O O . VAL A 1 132 ? -12.176 8.596 19.768 1.00 59.11 105 VAL A O 1
ATOM 746 N N . ILE A 1 133 ? -11.315 10.465 20.691 1.00 63.25 106 ILE A N 1
ATOM 747 C CA . ILE A 1 133 ? -9.967 9.916 20.710 1.00 61.08 106 ILE A CA 1
ATOM 748 C C . ILE A 1 133 ? -9.916 8.677 21.599 1.00 70.00 106 ILE A C 1
ATOM 749 O O . ILE A 1 133 ? -9.317 7.664 21.224 1.00 64.88 106 ILE A O 1
ATOM 754 N N . SER A 1 134 ? -10.557 8.730 22.786 1.00 65.63 107 SER A N 1
ATOM 755 C CA . SER A 1 134 ? -10.657 7.517 23.602 1.00 68.59 107 SER A CA 1
ATOM 756 C C . SER A 1 134 ? -11.329 6.397 22.820 1.00 67.59 107 SER A C 1
ATOM 757 O O . SER A 1 134 ? -10.893 5.242 22.895 1.00 65.13 107 SER A O 1
ATOM 760 N N . ARG A 1 135 ? -12.353 6.725 22.028 1.00 62.73 108 ARG A N 1
ATOM 761 C CA . ARG A 1 135 ? -13.039 5.693 21.265 1.00 62.71 108 ARG A CA 1
ATOM 762 C C . ARG A 1 135 ? -12.139 5.110 20.173 1.00 69.26 108 ARG A C 1
ATOM 763 O O . ARG A 1 135 ? -12.295 3.937 19.818 1.00 65.84 108 ARG A O 1
ATOM 771 N N . ILE A 1 136 ? -11.158 5.870 19.668 1.00 61.68 109 ILE A N 1
ATOM 772 C CA . ILE A 1 136 ? -10.215 5.266 18.728 1.00 68.76 109 ILE A CA 1
ATOM 773 C C . ILE A 1 136 ? -9.349 4.243 19.454 1.00 68.97 109 ILE A C 1
ATOM 774 O O . ILE A 1 136 ? -9.016 3.177 18.906 1.00 65.77 109 ILE A O 1
ATOM 779 N N . GLY A 1 137 ? -8.989 4.547 20.703 1.00 60.34 110 GLY A N 1
ATOM 780 C CA . GLY A 1 137 ? -8.256 3.591 21.517 1.00 63.63 110 GLY A CA 1
ATOM 781 C C . GLY A 1 137 ? -8.985 2.268 21.691 1.00 70.41 110 GLY A C 1
ATOM 782 O O . GLY A 1 137 ? -8.385 1.200 21.553 1.00 72.39 110 GLY A O 1
ATOM 783 N N . VAL A 1 138 ? -10.290 2.313 21.996 1.00 61.90 111 VAL A N 1
ATOM 784 C CA . VAL A 1 138 ? -11.018 1.065 22.238 1.00 54.87 111 VAL A CA 1
ATOM 785 C C . VAL A 1 138 ? -11.231 0.322 20.935 1.00 63.60 111 VAL A C 1
ATOM 786 O O . VAL A 1 138 ? -11.302 -0.910 20.924 1.00 66.20 111 VAL A O 1
ATOM 790 N N . ALA A 1 139 ? -11.301 1.048 19.818 1.00 63.06 112 ALA A N 1
ATOM 791 C CA . ALA A 1 139 ? -11.396 0.426 18.501 1.00 63.71 112 ALA A CA 1
ATOM 792 C C . ALA A 1 139 ? -10.163 -0.420 18.176 1.00 72.78 112 ALA A C 1
ATOM 793 O O . ALA A 1 139 ? -10.271 -1.479 17.546 1.00 70.27 112 ALA A O 1
ATOM 795 N N . PHE A 1 140 ? -8.977 0.043 18.576 1.00 73.48 113 PHE A N 1
ATOM 796 C CA . PHE A 1 140 ? -7.766 -0.738 18.347 1.00 64.62 113 PHE A CA 1
ATOM 797 C C . PHE A 1 140 ? -7.817 -2.042 19.115 1.00 71.27 113 PHE A C 1
ATOM 798 O O . PHE A 1 140 ? -7.483 -3.104 18.578 1.00 73.64 113 PHE A O 1
ATOM 806 N N . ALA A 1 141 ? -8.233 -1.979 20.383 1.00 66.10 114 ALA A N 1
ATOM 807 C CA . ALA A 1 141 ? -8.290 -3.187 21.195 1.00 76.99 114 ALA A CA 1
ATOM 808 C C . ALA A 1 141 ? -9.333 -4.150 20.650 1.00 77.76 114 ALA A C 1
ATOM 809 O O . ALA A 1 141 ? -9.103 -5.364 20.601 1.00 81.06 114 ALA A O 1
ATOM 811 N N . ASN A 1 142 ? -10.495 -3.621 20.250 1.00 71.69 115 ASN A N 1
ATOM 812 C CA . ASN A 1 142 ? -11.561 -4.469 19.726 1.00 75.36 115 ASN A CA 1
ATOM 813 C C . ASN A 1 142 ? -11.109 -5.175 18.462 1.00 77.74 115 ASN A C 1
ATOM 814 O O . ASN A 1 142 ? -11.282 -6.391 18.326 1.00 73.71 115 ASN A O 1
ATOM 819 N N . ALA A 1 143 ? -10.509 -4.423 17.532 1.00 76.76 116 ALA A N 1
ATOM 820 C CA . ALA A 1 143 ? -10.055 -4.999 16.269 1.00 84.69 116 ALA A CA 1
ATOM 821 C C . ALA A 1 143 ? -9.139 -6.201 16.504 1.00 88.06 116 ALA A C 1
ATOM 822 O O . ALA A 1 143 ? -9.373 -7.291 15.965 1.00 89.20 116 ALA A O 1
ATOM 824 N N . ILE A 1 144 ? -8.095 -6.018 17.320 1.00 75.46 117 ILE A N 1
ATOM 825 C CA . ILE A 1 144 ? -7.236 -7.137 17.701 1.00 77.32 117 ILE A CA 1
ATOM 826 C C . ILE A 1 144 ? -8.048 -8.210 18.416 1.00 83.24 117 ILE A C 1
ATOM 827 O O . ILE A 1 144 ? -7.831 -9.413 18.231 1.00 92.47 117 ILE A O 1
ATOM 832 N N . PHE A 1 145 ? -8.971 -7.793 19.280 1.00 82.28 118 PHE A N 1
ATOM 833 C CA . PHE A 1 145 ? -9.601 -8.765 20.168 1.00 83.57 118 PHE A CA 1
ATOM 834 C C . PHE A 1 145 ? -10.461 -9.748 19.387 1.00 82.48 118 PHE A C 1
ATOM 835 O O . PHE A 1 145 ? -10.509 -10.940 19.713 1.00 84.84 118 PHE A O 1
ATOM 843 N N . TRP A 1 146 ? -11.152 -9.268 18.357 1.00 78.41 119 TRP A N 1
ATOM 844 C CA . TRP A 1 146 ? -11.972 -10.153 17.548 1.00 79.23 119 TRP A CA 1
ATOM 845 C C . TRP A 1 146 ? -11.156 -10.931 16.523 1.00 84.60 119 TRP A C 1
ATOM 846 O O . TRP A 1 146 ? -11.678 -11.870 15.918 1.00 83.95 119 TRP A O 1
ATOM 857 N N . SER A 1 147 ? -9.883 -10.588 16.341 1.00 91.03 120 SER A N 1
ATOM 858 C CA . SER A 1 147 ? -8.988 -11.425 15.554 1.00 81.02 120 SER A CA 1
ATOM 859 C C . SER A 1 147 ? -8.821 -12.802 16.187 1.00 78.43 120 SER A C 1
ATOM 860 O O . SER A 1 147 ? -8.995 -13.825 15.522 1.00 85.39 120 SER A O 1
ATOM 863 N N . ILE A 1 148 ? -8.587 -12.849 17.492 1.00 80.89 121 ILE A N 1
ATOM 864 C CA . ILE A 1 148 ? -7.995 -14.027 18.104 1.00 83.79 121 ILE A CA 1
ATOM 865 C C . ILE A 1 148 ? -8.950 -14.778 19.006 1.00 88.41 121 ILE A C 1
ATOM 866 O O . ILE A 1 148 ? -8.626 -15.893 19.426 1.00 90.95 121 ILE A O 1
ATOM 871 N N . THR A 1 149 ? -10.136 -14.239 19.273 1.00 91.33 122 THR A N 1
ATOM 872 C CA . THR A 1 149 ? -10.955 -14.770 20.358 1.00 96.26 122 THR A CA 1
ATOM 873 C C . THR A 1 149 ? -11.664 -16.078 19.990 1.00 88.94 122 THR A C 1
ATOM 874 O O . THR A 1 149 ? -11.786 -16.966 20.843 1.00 91.58 122 THR A O 1
ATOM 878 N N . ALA A 1 150 ? -12.120 -16.239 18.748 1.00 92.15 123 ALA A N 1
ATOM 879 C CA . ALA A 1 150 ? -12.672 -17.530 18.343 1.00 96.39 123 ALA A CA 1
ATOM 880 C C . ALA A 1 150 ? -11.596 -18.608 18.341 1.00 91.28 123 ALA A C 1
ATOM 881 O O . ALA A 1 150 ? -11.830 -19.727 18.806 1.00 85.67 123 ALA A O 1
ATOM 883 N N . SER A 1 151 ? -10.403 -18.278 17.833 1.00 98.91 124 SER A N 1
ATOM 884 C CA . SER A 1 151 ? -9.305 -19.238 17.819 1.00 95.59 124 SER A CA 1
ATOM 885 C C . SER A 1 151 ? -8.934 -19.671 19.233 1.00 94.31 124 SER A C 1
ATOM 886 O O . SER A 1 151 ? -8.721 -20.861 19.491 1.00 100.96 124 SER A O 1
ATOM 889 N N . LEU A 1 152 ? -8.870 -18.728 20.171 1.00 88.51 125 LEU A N 1
ATOM 890 C CA . LEU A 1 152 ? -8.532 -19.101 21.539 1.00 96.01 125 LEU A CA 1
ATOM 891 C C . LEU A 1 152 ? -9.633 -19.930 22.182 1.00 96.02 125 LEU A C 1
ATOM 892 O O . LEU A 1 152 ? -9.349 -20.772 23.038 1.00 97.69 125 LEU A O 1
ATOM 897 N N . ALA A 1 153 ? -10.883 -19.724 21.768 1.00 95.00 126 ALA A N 1
ATOM 898 C CA . ALA A 1 153 ? -11.984 -20.506 22.315 1.00 94.16 126 ALA A CA 1
ATOM 899 C C . ALA A 1 153 ? -11.922 -21.963 21.865 1.00 111.35 126 ALA A C 1
ATOM 900 O O . ALA A 1 153 ? -12.214 -22.870 22.654 1.00 116.19 126 ALA A O 1
ATOM 902 N N . ILE A 1 154 ? -11.566 -22.214 20.601 1.00 99.28 127 ILE A N 1
ATOM 903 C CA . ILE A 1 154 ? -11.470 -23.594 20.130 1.00 107.04 127 ILE A CA 1
ATOM 904 C C . ILE A 1 154 ? -10.205 -24.280 20.625 1.00 111.97 127 ILE A C 1
ATOM 905 O O . ILE A 1 154 ? -10.172 -25.515 20.698 1.00 119.76 127 ILE A O 1
ATOM 910 N N . ARG A 1 155 ? -9.167 -23.516 20.979 1.00 107.08 128 ARG A N 1
ATOM 911 C CA . ARG A 1 155 ? -7.921 -24.126 21.423 1.00 105.56 128 ARG A CA 1
ATOM 912 C C . ARG A 1 155 ? -8.104 -24.874 22.733 1.00 115.37 128 ARG A C 1
ATOM 913 O O . ARG A 1 155 ? -7.368 -25.826 23.005 1.00 125.46 128 ARG A O 1
ATOM 921 N N . MET A 1 156 ? -9.078 -24.473 23.545 1.00 115.22 129 MET A N 1
ATOM 922 C CA . MET A 1 156 ? -9.340 -25.099 24.834 1.00 116.88 129 MET A CA 1
ATOM 923 C C . MET A 1 156 ? -10.655 -25.867 24.797 1.00 126.53 129 MET A C 1
ATOM 924 O O . MET A 1 156 ? -11.681 -25.334 24.362 1.00 125.56 129 MET A O 1
ATOM 929 N N . ALA A 1 157 ? -10.610 -27.120 25.248 1.00 130.06 130 ALA A N 1
ATOM 930 C CA . ALA A 1 157 ? -11.807 -27.942 25.399 1.00 129.69 130 ALA A CA 1
ATOM 931 C C . ALA A 1 157 ? -12.125 -28.162 26.876 1.00 126.90 130 ALA A C 1
ATOM 932 O O . ALA A 1 157 ? -13.003 -28.953 27.214 1.00 129.63 130 ALA A O 1
ATOM 934 N N . ARG A 1 162 ? -15.650 -28.293 21.839 1.00 145.93 135 ARG A N 1
ATOM 935 C CA . ARG A 1 162 ? -15.077 -27.174 21.100 1.00 145.47 135 ARG A CA 1
ATOM 936 C C . ARG A 1 162 ? -16.168 -26.360 20.411 1.00 141.45 135 ARG A C 1
ATOM 937 O O . ARG A 1 162 ? -16.172 -25.132 20.479 1.00 142.78 135 ARG A O 1
ATOM 939 N N . ALA A 1 163 ? -17.098 -27.052 19.750 1.00 136.26 136 ALA A N 1
ATOM 940 C CA . ALA A 1 163 ? -18.159 -26.356 19.033 1.00 128.62 136 ALA A CA 1
ATOM 941 C C . ALA A 1 163 ? -18.993 -25.512 19.986 1.00 129.23 136 ALA A C 1
ATOM 942 O O . ALA A 1 163 ? -19.370 -24.381 19.661 1.00 129.32 136 ALA A O 1
ATOM 944 N N . GLN A 1 164 ? -19.258 -26.036 21.187 1.00 133.51 137 GLN A N 1
ATOM 945 C CA . GLN A 1 164 ? -20.000 -25.288 22.194 1.00 131.22 137 GLN A CA 1
ATOM 946 C C . GLN A 1 164 ? -19.103 -24.499 23.113 1.00 123.49 137 GLN A C 1
ATOM 947 O O . GLN A 1 164 ? -19.597 -23.700 23.915 1.00 115.29 137 GLN A O 1
ATOM 953 N N . ALA A 1 165 ? -17.810 -24.751 23.076 1.00 121.98 138 ALA A N 1
ATOM 954 C CA . ALA A 1 165 ? -16.892 -23.748 23.568 1.00 118.22 138 ALA A CA 1
ATOM 955 C C . ALA A 1 165 ? -17.048 -22.453 22.772 1.00 124.27 138 ALA A C 1
ATOM 956 O O . ALA A 1 165 ? -16.984 -21.353 23.335 1.00 116.04 138 ALA A O 1
ATOM 958 N N . LEU A 1 166 ? -17.252 -22.569 21.455 1.00 122.76 139 LEU A N 1
ATOM 959 C CA . LEU A 1 166 ? -17.477 -21.393 20.623 1.00 111.37 139 LEU A CA 1
ATOM 960 C C . LEU A 1 166 ? -18.798 -20.711 20.951 1.00 113.20 139 LEU A C 1
ATOM 961 O O . LEU A 1 166 ? -18.892 -19.482 20.876 1.00 106.65 139 LEU A O 1
ATOM 966 N N . SER A 1 167 ? -19.826 -21.480 21.317 1.00 107.46 140 SER A N 1
ATOM 967 C CA . SER A 1 167 ? -21.102 -20.863 21.657 1.00 107.63 140 SER A CA 1
ATOM 968 C C . SER A 1 167 ? -21.021 -20.070 22.953 1.00 107.87 140 SER A C 1
ATOM 969 O O . SER A 1 167 ? -21.851 -19.182 23.177 1.00 103.20 140 SER A O 1
ATOM 972 N N . LEU A 1 168 ? -20.032 -20.366 23.799 1.00 113.72 141 LEU A N 1
ATOM 973 C CA . LEU A 1 168 ? -19.826 -19.565 24.997 1.00 98.40 141 LEU A CA 1
ATOM 974 C C . LEU A 1 168 ? -19.381 -18.157 24.638 1.00 100.44 141 LEU A C 1
ATOM 975 O O . LEU A 1 168 ? -19.739 -17.194 25.322 1.00 93.62 141 LEU A O 1
ATOM 980 N N . ILE A 1 169 ? -18.609 -18.015 23.559 1.00 105.45 142 ILE A N 1
ATOM 981 C CA . ILE A 1 169 ? -18.221 -16.684 23.101 1.00 96.23 142 ILE A CA 1
ATOM 982 C C . ILE A 1 169 ? -19.428 -15.966 22.513 1.00 90.04 142 ILE A C 1
ATOM 983 O O . ILE A 1 169 ? -19.659 -14.784 22.788 1.00 93.03 142 ILE A O 1
ATOM 988 N N . ALA A 1 170 ? -20.248 -16.682 21.743 1.00 96.47 143 ALA A N 1
ATOM 989 C CA . ALA A 1 170 ? -21.443 -16.071 21.170 1.00 89.78 143 ALA A CA 1
ATOM 990 C C . ALA A 1 170 ? -22.434 -15.652 22.259 1.00 88.84 143 ALA A C 1
ATOM 991 O O . ALA A 1 170 ? -23.018 -14.565 22.193 1.00 90.45 143 ALA A O 1
ATOM 993 N N . THR A 1 171 ? -22.633 -16.482 23.282 1.00 90.25 144 THR A N 1
ATOM 994 C CA . THR A 1 171 ? -23.626 -16.093 24.281 1.00 90.58 144 THR A CA 1
ATOM 995 C C . THR A 1 171 ? -23.202 -14.827 25.036 1.00 90.40 144 THR A C 1
ATOM 996 O O . THR A 1 171 ? -24.061 -14.056 25.482 1.00 84.47 144 THR A O 1
ATOM 1000 N N . GLY A 1 172 ? -21.892 -14.586 25.165 1.00 83.82 145 GLY A N 1
ATOM 1001 C CA . GLY A 1 172 ? -21.427 -13.325 25.724 1.00 83.01 145 GLY A CA 1
ATOM 1002 C C . GLY A 1 172 ? -21.780 -12.139 24.844 1.00 91.88 145 GLY A C 1
ATOM 1003 O O . GLY A 1 172 ? -22.185 -11.084 25.340 1.00 83.95 145 GLY A O 1
ATOM 1004 N N . THR A 1 173 ? -21.633 -12.296 23.525 1.00 76.87 146 THR A N 1
ATOM 1005 C CA . THR A 1 173 ? -22.182 -11.308 22.604 1.00 83.65 146 THR A CA 1
ATOM 1006 C C . THR A 1 173 ? -23.685 -11.186 22.795 1.00 89.20 146 THR A C 1
ATOM 1007 O O . THR A 1 173 ? -24.233 -10.080 22.893 1.00 85.25 146 THR A O 1
ATOM 1011 N N . ALA A 1 174 ? -24.365 -12.331 22.840 1.00 88.42 147 ALA A N 1
ATOM 1012 C CA . ALA A 1 174 ? -25.805 -12.340 23.025 1.00 89.84 147 ALA A CA 1
ATOM 1013 C C . ALA A 1 174 ? -26.194 -11.568 24.278 1.00 81.69 147 ALA A C 1
ATOM 1014 O O . ALA A 1 174 ? -27.089 -10.717 24.240 1.00 81.42 147 ALA A O 1
ATOM 1016 N N . LEU A 1 175 ? -25.505 -11.829 25.396 1.00 78.12 148 LEU A N 1
ATOM 1017 C CA . LEU A 1 175 ? -25.802 -11.102 26.629 1.00 78.12 148 LEU A CA 1
ATOM 1018 C C . LEU A 1 175 ? -25.502 -9.616 26.484 1.00 85.85 148 LEU A C 1
ATOM 1019 O O . LEU A 1 175 ? -26.214 -8.775 27.050 1.00 81.81 148 LEU A O 1
ATOM 1024 N N . ALA A 1 176 ? -24.445 -9.270 25.741 1.00 76.20 149 ALA A N 1
ATOM 1025 C CA . ALA A 1 176 ? -24.173 -7.861 25.492 1.00 76.22 149 ALA A CA 1
ATOM 1026 C C . ALA A 1 176 ? -25.353 -7.184 24.820 1.00 79.94 149 ALA A C 1
ATOM 1027 O O . ALA A 1 176 ? -25.631 -6.012 25.097 1.00 76.73 149 ALA A O 1
ATOM 1029 N N . MET A 1 177 ? -26.064 -7.909 23.946 1.00 82.78 150 MET A N 1
ATOM 1030 C CA . MET A 1 177 ? -27.210 -7.360 23.221 1.00 88.03 150 MET A CA 1
ATOM 1031 C C . MET A 1 177 ? -28.391 -7.086 24.147 1.00 86.43 150 MET A C 1
ATOM 1032 O O . MET A 1 177 ? -28.930 -5.972 24.176 1.00 83.31 150 MET A O 1
ATOM 1037 N N . VAL A 1 178 ? -28.825 -8.105 24.883 1.00 84.91 151 VAL A N 1
ATOM 1038 C CA . VAL A 1 178 ? -30.080 -8.010 25.611 1.00 86.55 151 VAL A CA 1
ATOM 1039 C C . VAL A 1 178 ? -29.862 -7.468 27.017 1.00 82.41 151 VAL A C 1
ATOM 1040 O O . VAL A 1 178 ? -30.766 -6.849 27.585 1.00 89.87 151 VAL A O 1
ATOM 1044 N N . LEU A 1 179 ? -28.677 -7.673 27.584 1.00 83.63 152 LEU A N 1
ATOM 1045 C CA . LEU A 1 179 ? -28.345 -7.202 28.921 1.00 88.77 152 LEU A CA 1
ATOM 1046 C C . LEU A 1 179 ? -27.315 -6.079 28.892 1.00 83.30 152 LEU A C 1
ATOM 1047 O O . LEU A 1 179 ? -27.522 -5.033 29.512 1.00 83.33 152 LEU A O 1
ATOM 1052 N N . GLY A 1 180 ? -26.232 -6.257 28.132 1.00 86.16 153 GLY A N 1
ATOM 1053 C CA . GLY A 1 180 ? -25.141 -5.290 28.163 1.00 87.54 153 GLY A CA 1
ATOM 1054 C C . GLY A 1 180 ? -25.571 -3.880 27.778 1.00 83.61 153 GLY A C 1
ATOM 1055 O O . GLY A 1 180 ? -25.344 -2.928 28.525 1.00 75.12 153 GLY A O 1
ATOM 1056 N N . LEU A 1 181 ? -26.211 -3.737 26.615 1.00 71.72 154 LEU A N 1
ATOM 1057 C CA . LEU A 1 181 ? -26.677 -2.416 26.182 1.00 80.59 154 LEU A CA 1
ATOM 1058 C C . LEU A 1 181 ? -27.812 -1.860 27.037 1.00 83.19 154 LEU A C 1
ATOM 1059 O O . LEU A 1 181 ? -27.778 -0.661 27.362 1.00 84.07 154 LEU A O 1
ATOM 1064 N N . PRO A 1 182 ? -28.850 -2.616 27.381 1.00 85.50 155 PRO A N 1
ATOM 1065 C CA . PRO A 1 182 ? -29.927 -2.047 28.203 1.00 74.37 155 PRO A CA 1
ATOM 1066 C C . PRO A 1 182 ? -29.503 -1.674 29.617 1.00 81.61 155 PRO A C 1
ATOM 1067 O O . PRO A 1 182 ? -29.869 -0.610 30.131 1.00 75.61 155 PRO A O 1
ATOM 1071 N N . LEU A 1 183 ? -28.739 -2.551 30.266 1.00 83.57 156 LEU A N 1
ATOM 1072 C CA . LEU A 1 183 ? -28.258 -2.241 31.606 1.00 75.26 156 LEU A CA 1
ATOM 1073 C C . LEU A 1 183 ? -27.272 -1.081 31.577 1.00 76.00 156 LEU A C 1
ATOM 1074 O O . LEU A 1 183 ? -27.277 -0.232 32.475 1.00 77.37 156 LEU A O 1
ATOM 1079 N N . GLY A 1 184 ? -26.443 -1.002 30.535 1.00 71.15 157 GLY A N 1
ATOM 1080 C CA . GLY A 1 184 ? -25.490 0.089 30.447 1.00 65.49 157 GLY A CA 1
ATOM 1081 C C . GLY A 1 184 ? -26.157 1.434 30.267 1.00 69.45 157 GLY A C 1
ATOM 1082 O O . GLY A 1 184 ? -25.624 2.458 30.697 1.00 64.18 157 GLY A O 1
ATOM 1083 N N . ARG A 1 185 ? -27.319 1.453 29.618 1.00 60.31 158 ARG A N 1
ATOM 1084 C CA . ARG A 1 185 ? -28.075 2.687 29.488 1.00 61.81 158 ARG A CA 1
ATOM 1085 C C . ARG A 1 185 ? -28.650 3.104 30.838 1.00 68.41 158 ARG A C 1
ATOM 1086 O O . ARG A 1 185 ? -28.533 4.270 31.242 1.00 66.07 158 ARG A O 1
ATOM 1094 N N . ILE A 1 186 ? -29.213 2.138 31.580 1.00 65.71 159 ILE A N 1
ATOM 1095 C CA . ILE A 1 186 ? -29.771 2.394 32.910 1.00 70.14 159 ILE A CA 1
ATOM 1096 C C . ILE A 1 186 ? -28.710 2.945 33.866 1.00 74.60 159 ILE A C 1
ATOM 1097 O O . ILE A 1 186 ? -28.971 3.882 34.633 1.00 71.72 159 ILE A O 1
ATOM 1102 N N . VAL A 1 187 ? -27.509 2.349 33.865 1.00 70.19 160 VAL A N 1
ATOM 1103 C CA . VAL A 1 187 ? -26.375 2.919 34.598 1.00 65.67 160 VAL A CA 1
ATOM 1104 C C . VAL A 1 187 ? -26.109 4.347 34.135 1.00 66.51 160 VAL A C 1
ATOM 1105 O O . VAL A 1 187 ? -25.938 5.259 34.957 1.00 68.93 160 VAL A O 1
ATOM 1109 N N . GLY A 1 188 ? -26.086 4.564 32.810 1.00 63.67 161 GLY A N 1
ATOM 1110 C CA . GLY A 1 188 ? -25.933 5.910 32.285 1.00 64.42 161 GLY A CA 1
ATOM 1111 C C . GLY A 1 188 ? -26.954 6.898 32.822 1.00 74.80 161 GLY A C 1
ATOM 1112 O O . GLY A 1 188 ? -26.609 8.035 33.153 1.00 75.90 161 GLY A O 1
ATOM 1113 N N . GLN A 1 189 ? -28.220 6.487 32.919 1.00 76.94 162 GLN A N 1
ATOM 1114 C CA . GLN A 1 189 ? -29.256 7.406 33.385 1.00 83.60 162 GLN A CA 1
ATOM 1115 C C . GLN A 1 189 ? -29.116 7.766 34.863 1.00 74.93 162 GLN A C 1
ATOM 1116 O O . GLN A 1 189 ? -29.428 8.897 35.247 1.00 87.70 162 GLN A O 1
ATOM 1122 N N . TYR A 1 190 ? -28.674 6.820 35.692 1.00 74.66 163 TYR A N 1
ATOM 1123 C CA . TYR A 1 190 ? -28.440 7.044 37.116 1.00 74.30 163 TYR A CA 1
ATOM 1124 C C . TYR A 1 190 ? -27.119 7.741 37.360 1.00 79.22 163 TYR A C 1
ATOM 1125 O O . TYR A 1 190 ? -27.073 8.822 37.954 1.00 81.90 163 TYR A O 1
ATOM 1134 N N . PHE A 1 191 ? -26.027 7.088 36.945 1.00 76.64 164 PHE A N 1
ATOM 1135 C CA . PHE A 1 191 ? -24.666 7.496 37.243 1.00 72.04 164 PHE A CA 1
ATOM 1136 C C . PHE A 1 191 ? -24.053 8.371 36.167 1.00 73.23 164 PHE A C 1
ATOM 1137 O O . PHE A 1 191 ? -22.995 8.962 36.409 1.00 78.66 164 PHE A O 1
ATOM 1145 N N . GLY A 1 192 ? -24.688 8.487 35.009 1.00 65.89 165 GLY A N 1
ATOM 1146 C CA . GLY A 1 192 ? -24.093 9.214 33.911 1.00 67.44 165 GLY A CA 1
ATOM 1147 C C . GLY A 1 192 ? -23.381 8.282 32.941 1.00 70.89 165 GLY A C 1
ATOM 1148 O O . GLY A 1 192 ? -23.043 7.137 33.259 1.00 62.24 165 GLY A O 1
ATOM 1149 N N . TRP A 1 193 ? -23.144 8.802 31.729 1.00 61.18 166 TRP A N 1
ATOM 1150 C CA . TRP A 1 193 ? -22.422 8.037 30.720 1.00 64.50 166 TRP A CA 1
ATOM 1151 C C . TRP A 1 193 ? -20.960 7.798 31.119 1.00 68.50 166 TRP A C 1
ATOM 1152 O O . TRP A 1 193 ? -20.407 6.730 30.834 1.00 63.54 166 TRP A O 1
ATOM 1163 N N . ARG A 1 194 ? -20.316 8.763 31.789 1.00 65.03 167 ARG A N 1
ATOM 1164 C CA . ARG A 1 194 ? -18.900 8.585 32.112 1.00 67.87 167 ARG A CA 1
ATOM 1165 C C . ARG A 1 194 ? -18.694 7.386 33.019 1.00 64.83 167 ARG A C 1
ATOM 1166 O O . ARG A 1 194 ? -17.764 6.597 32.804 1.00 62.42 167 ARG A O 1
ATOM 1174 N N . MET A 1 195 ? -19.535 7.255 34.055 1.00 67.48 168 MET A N 1
ATOM 1175 C CA . MET A 1 195 ? -19.443 6.124 34.980 1.00 68.56 168 MET A CA 1
ATOM 1176 C C . MET A 1 195 ? -19.737 4.814 34.275 1.00 67.29 168 MET A C 1
ATOM 1177 O O . MET A 1 195 ? -19.159 3.779 34.628 1.00 65.93 168 MET A O 1
ATOM 1182 N N . THR A 1 196 ? -20.621 4.851 33.271 1.00 66.57 169 THR A N 1
ATOM 1183 C CA . THR A 1 196 ? -20.848 3.692 32.416 1.00 67.39 169 THR A CA 1
ATOM 1184 C C . THR A 1 196 ? -19.551 3.243 31.759 1.00 71.09 169 THR A C 1
ATOM 1185 O O . THR A 1 196 ? -19.220 2.050 31.771 1.00 69.17 169 THR A O 1
ATOM 1189 N N . PHE A 1 197 ? -18.795 4.188 31.191 1.00 63.36 170 PHE A N 1
ATOM 1190 C CA . PHE A 1 197 ? -17.521 3.821 30.586 1.00 69.77 170 PHE A CA 1
ATOM 1191 C C . PHE A 1 197 ? -16.508 3.419 31.653 1.00 69.97 170 PHE A C 1
ATOM 1192 O O . PHE A 1 197 ? -15.727 2.478 31.457 1.00 67.80 170 PHE A O 1
ATOM 1200 N N . PHE A 1 198 ? -16.507 4.118 32.787 1.00 56.84 171 PHE A N 1
ATOM 1201 C CA . PHE A 1 198 ? -15.599 3.774 33.873 1.00 67.16 171 PHE A CA 1
ATOM 1202 C C . PHE A 1 198 ? -15.855 2.358 34.398 1.00 70.32 171 PHE A C 1
ATOM 1203 O O . PHE A 1 198 ? -14.912 1.590 34.636 1.00 66.40 171 PHE A O 1
ATOM 1211 N N . ALA A 1 199 ? -17.128 1.998 34.595 1.00 68.11 172 ALA A N 1
ATOM 1212 C CA . ALA A 1 199 ? -17.464 0.658 35.077 1.00 68.08 172 ALA A CA 1
ATOM 1213 C C . ALA A 1 199 ? -17.032 -0.420 34.088 1.00 73.19 172 ALA A C 1
ATOM 1214 O O . ALA A 1 199 ? -16.564 -1.490 34.496 1.00 74.70 172 ALA A O 1
ATOM 1216 N N . ILE A 1 200 ? -17.174 -0.148 32.785 1.00 62.27 173 ILE A N 1
ATOM 1217 C CA . ILE A 1 200 ? -16.773 -1.107 31.759 1.00 68.44 173 ILE A CA 1
ATOM 1218 C C . ILE A 1 200 ? -15.279 -1.408 31.847 1.00 70.42 173 ILE A C 1
ATOM 1219 O O . ILE A 1 200 ? -14.865 -2.573 31.763 1.00 72.13 173 ILE A O 1
ATOM 1224 N N . GLY A 1 201 ? -14.452 -0.374 32.038 1.00 63.62 174 GLY A N 1
ATOM 1225 C CA . GLY A 1 201 ? -13.017 -0.589 32.145 1.00 64.31 174 GLY A CA 1
ATOM 1226 C C . GLY A 1 201 ? -12.630 -1.362 33.392 1.00 71.72 174 GLY A C 1
ATOM 1227 O O . GLY A 1 201 ? -11.729 -2.204 33.353 1.00 76.44 174 GLY A O 1
ATOM 1228 N N . ILE A 1 202 ? -13.297 -1.080 34.519 1.00 67.61 175 ILE A N 1
ATOM 1229 C CA . ILE A 1 202 ? -13.025 -1.804 35.761 1.00 72.84 175 ILE A CA 1
ATOM 1230 C C . ILE A 1 202 ? -13.343 -3.288 35.594 1.00 75.47 175 ILE A C 1
ATOM 1231 O O . ILE A 1 202 ? -12.579 -4.158 36.031 1.00 77.98 175 ILE A O 1
ATOM 1236 N N . GLY A 1 203 ? -14.473 -3.597 34.950 1.00 78.88 176 GLY A N 1
ATOM 1237 C CA . GLY A 1 203 ? -14.815 -4.986 34.692 1.00 68.59 176 GLY A CA 1
ATOM 1238 C C . GLY A 1 203 ? -13.777 -5.688 33.842 1.00 72.80 176 GLY A C 1
ATOM 1239 O O . GLY A 1 203 ? -13.345 -6.796 34.174 1.00 75.69 176 GLY A O 1
ATOM 1240 N N . ALA A 1 204 ? -13.360 -5.053 32.737 1.00 70.27 177 ALA A N 1
ATOM 1241 C CA . ALA A 1 204 ? -12.235 -5.569 31.960 1.00 70.39 177 ALA A CA 1
ATOM 1242 C C . ALA A 1 204 ? -11.020 -5.814 32.851 1.00 71.79 177 ALA A C 1
ATOM 1243 O O . ALA A 1 204 ? -10.365 -6.857 32.752 1.00 78.47 177 ALA A O 1
ATOM 1245 N N . LEU A 1 205 ? -10.720 -4.866 33.751 1.00 74.10 178 LEU A N 1
ATOM 1246 C CA . LEU A 1 205 ? -9.562 -4.993 34.636 1.00 75.10 178 LEU A CA 1
ATOM 1247 C C . LEU A 1 205 ? -9.688 -6.221 35.517 1.00 78.68 178 LEU A C 1
ATOM 1248 O O . LEU A 1 205 ? -8.716 -6.952 35.740 1.00 80.35 178 LEU A O 1
ATOM 1253 N N . ILE A 1 206 ? -10.887 -6.444 36.046 1.00 73.45 179 ILE A N 1
ATOM 1254 C CA . ILE A 1 206 ? -11.139 -7.647 36.818 1.00 70.19 179 ILE A CA 1
ATOM 1255 C C . ILE A 1 206 ? -10.978 -8.865 35.926 1.00 81.93 179 ILE A C 1
ATOM 1256 O O . ILE A 1 206 ? -10.334 -9.857 36.308 1.00 74.67 179 ILE A O 1
ATOM 1261 N N . THR A 1 207 ? -11.535 -8.785 34.706 1.00 73.99 180 THR A N 1
ATOM 1262 C CA . THR A 1 207 ? -11.410 -9.870 33.742 1.00 70.12 180 THR A CA 1
ATOM 1263 C C . THR A 1 207 ? -9.958 -10.108 33.371 1.00 78.67 180 THR A C 1
ATOM 1264 O O . THR A 1 207 ? -9.506 -11.258 33.327 1.00 82.19 180 THR A O 1
ATOM 1268 N N . LEU A 1 208 ? -9.214 -9.028 33.106 1.00 77.35 181 LEU A N 1
ATOM 1269 C CA . LEU A 1 208 ? -7.798 -9.137 32.768 1.00 73.80 181 LEU A CA 1
ATOM 1270 C C . LEU A 1 208 ? -7.029 -9.921 33.825 1.00 81.32 181 LEU A C 1
ATOM 1271 O O . LEU A 1 208 ? -6.171 -10.742 33.488 1.00 84.28 181 LEU A O 1
ATOM 1276 N N . LEU A 1 209 ? -7.340 -9.702 35.111 1.00 83.73 182 LEU A N 1
ATOM 1277 C CA . LEU A 1 209 ? -6.594 -10.362 36.186 1.00 88.79 182 LEU A CA 1
ATOM 1278 C C . LEU A 1 209 ? -6.890 -11.854 36.222 1.00 92.62 182 LEU A C 1
ATOM 1279 O O . LEU A 1 209 ? -5.977 -12.680 36.364 1.00 90.39 182 LEU A O 1
ATOM 1284 N N . CYS A 1 210 ? -8.171 -12.210 36.102 1.00 87.94 183 CYS A N 1
ATOM 1285 C CA . CYS A 1 210 ? -8.558 -13.600 35.908 1.00 84.53 183 CYS A CA 1
ATOM 1286 C C . CYS A 1 210 ? -7.853 -14.217 34.710 1.00 90.58 183 CYS A C 1
ATOM 1287 O O . CYS A 1 210 ? -7.454 -15.383 34.757 1.00 97.21 183 CYS A O 1
ATOM 1290 N N . LEU A 1 211 ? -7.712 -13.463 33.615 1.00 94.04 184 LEU A N 1
ATOM 1291 C CA . LEU A 1 211 ? -7.026 -13.996 32.440 1.00 90.75 184 LEU A CA 1
ATOM 1292 C C . LEU A 1 211 ? -5.543 -14.201 32.713 1.00 96.85 184 LEU A C 1
ATOM 1293 O O . LEU A 1 211 ? -4.936 -15.147 32.202 1.00 93.34 184 LEU A O 1
ATOM 1298 N N . ILE A 1 212 ? -4.933 -13.309 33.496 1.00 93.85 185 ILE A N 1
ATOM 1299 C CA . ILE A 1 212 ? -3.522 -13.472 33.833 1.00 101.61 185 ILE A CA 1
ATOM 1300 C C . ILE A 1 212 ? -3.315 -14.713 34.698 1.00 104.28 185 ILE A C 1
ATOM 1301 O O . ILE A 1 212 ? -2.385 -15.492 34.469 1.00 102.92 185 ILE A O 1
ATOM 1306 N N . LYS A 1 213 ? -4.186 -14.938 35.683 1.00 98.07 186 LYS A N 1
ATOM 1307 C CA . LYS A 1 213 ? -4.070 -16.159 36.477 1.00 105.79 186 LYS A CA 1
ATOM 1308 C C . LYS A 1 213 ? -4.393 -17.393 35.643 1.00 106.37 186 LYS A C 1
ATOM 1309 O O . LYS A 1 213 ? -3.708 -18.418 35.744 1.00 108.22 186 LYS A O 1
ATOM 1315 N N . LEU A 1 214 ? -5.426 -17.306 34.807 1.00 98.51 187 LEU A N 1
ATOM 1316 C CA . LEU A 1 214 ? -5.996 -18.486 34.179 1.00 95.99 187 LEU A CA 1
ATOM 1317 C C . LEU A 1 214 ? -5.344 -18.861 32.861 1.00 103.06 187 LEU A C 1
ATOM 1318 O O . LEU A 1 214 ? -5.432 -20.023 32.481 1.00 106.22 187 LEU A O 1
ATOM 1323 N N . LEU A 1 215 ? -4.691 -17.934 32.159 1.00 101.27 188 LEU A N 1
ATOM 1324 C CA . LEU A 1 215 ? -4.239 -18.248 30.800 1.00 98.99 188 LEU A CA 1
ATOM 1325 C C . LEU A 1 215 ? -2.913 -18.998 30.805 1.00 102.95 188 LEU A C 1
ATOM 1326 O O . LEU A 1 215 ? -2.018 -18.678 31.597 1.00 104.21 188 LEU A O 1
ATOM 1331 N N . PRO A 1 216 ? -2.743 -19.961 29.874 1.00 111.63 189 PRO 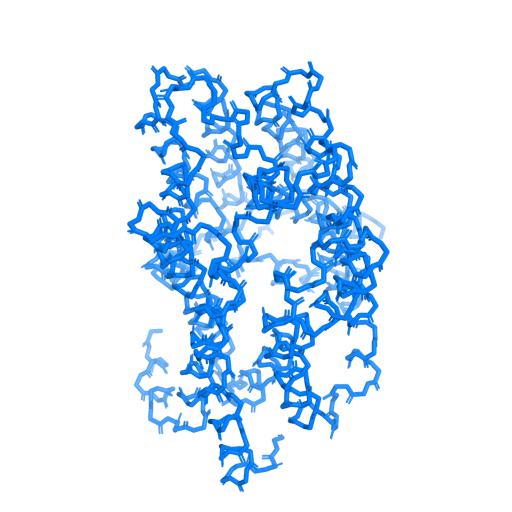A N 1
ATOM 1332 C CA . PRO A 1 216 ? -1.481 -20.683 29.796 1.00 103.84 189 PRO A CA 1
ATOM 1333 C C . PRO A 1 216 ? -0.682 -20.060 28.666 1.00 102.17 189 PRO A C 1
ATOM 1334 O O . PRO A 1 216 ? -1.155 -19.104 28.040 1.00 100.27 189 PRO A O 1
ATOM 1338 N N . LEU A 1 217 ? 0.501 -20.581 28.371 1.00 106.54 190 LEU A N 1
ATOM 1339 C CA . LEU A 1 217 ? 1.296 -20.020 27.289 1.00 108.39 190 LEU A CA 1
ATOM 1340 C C . LEU A 1 217 ? 0.608 -20.281 25.959 1.00 102.89 190 LEU A C 1
ATOM 1341 O O . LEU A 1 217 ? 0.127 -21.391 25.710 1.00 93.48 190 LEU A O 1
ATOM 1346 N N . LEU A 1 218 ? 0.580 -19.256 25.096 1.00 100.14 191 LEU A N 1
ATOM 1347 C CA . LEU A 1 218 ? -0.293 -19.222 23.925 1.00 95.42 191 LEU A CA 1
ATOM 1348 C C . LEU A 1 218 ? 0.547 -18.983 22.665 1.00 104.25 191 LEU A C 1
ATOM 1349 O O . LEU A 1 218 ? 0.466 -17.911 22.052 1.00 107.75 191 LEU A O 1
ATOM 1354 N N . PRO A 1 219 ? 1.343 -19.994 22.233 1.00 107.31 192 PRO A N 1
ATOM 1355 C CA . PRO A 1 219 ? 2.093 -19.714 20.996 1.00 102.72 192 PRO A CA 1
ATOM 1356 C C . PRO A 1 219 ? 1.170 -19.717 19.790 1.00 87.77 192 PRO A C 1
ATOM 1357 O O . PRO A 1 219 ? 1.181 -18.719 19.078 1.00 96.61 192 PRO A O 1
ATOM 1361 N N . LEU A 1 226 ? -2.308 -12.652 3.692 1.00 74.87 199 LEU A N 1
ATOM 1362 C CA . LEU A 1 226 ? -2.095 -11.490 2.831 1.00 79.86 199 LEU A CA 1
ATOM 1363 C C . LEU A 1 226 ? -2.185 -11.887 1.344 1.00 87.19 199 LEU A C 1
ATOM 1364 O O . LEU A 1 226 ? -2.781 -11.171 0.518 1.00 87.49 199 LEU A O 1
ATOM 1366 N N . LYS A 1 227 ? -1.606 -13.043 1.008 1.00 91.22 200 LYS A N 1
ATOM 1367 C CA . LYS A 1 227 ? -1.719 -13.562 -0.348 1.00 88.13 200 LYS A CA 1
ATOM 1368 C C . LYS A 1 227 ? -3.125 -14.051 -0.676 1.00 87.20 200 LYS A C 1
ATOM 1369 O O . LYS A 1 227 ? -3.371 -14.430 -1.825 1.00 91.30 200 LYS A O 1
ATOM 1371 N N . SER A 1 228 ? -4.057 -14.031 0.285 1.00 81.88 201 SER A N 1
ATOM 1372 C CA . SER A 1 228 ? -5.420 -14.494 0.044 1.00 83.35 201 SER A CA 1
ATOM 1373 C C . SER A 1 228 ? -6.339 -13.426 -0.535 1.00 76.57 201 SER A C 1
ATOM 1374 O O . SER A 1 228 ? -7.401 -13.775 -1.062 1.00 87.90 201 SER A O 1
ATOM 1377 N N . LEU A 1 229 ? -5.969 -12.146 -0.450 1.00 67.15 202 LEU A N 1
ATOM 1378 C CA . LEU A 1 229 ? -6.848 -11.087 -0.948 1.00 79.75 202 LEU A CA 1
ATOM 1379 C C . LEU A 1 229 ? -7.136 -11.210 -2.438 1.00 73.83 202 LEU A C 1
ATOM 1380 O O . LEU A 1 229 ? -8.324 -11.254 -2.808 1.00 78.24 202 LEU A O 1
ATOM 1385 N N . PRO A 1 230 ? -6.132 -11.306 -3.330 1.00 78.16 203 PRO A N 1
ATOM 1386 C CA . PRO A 1 230 ? -6.434 -11.396 -4.769 1.00 74.66 203 PRO A CA 1
ATOM 1387 C C . PRO A 1 230 ? -7.274 -12.603 -5.147 1.00 78.42 203 PRO A C 1
ATOM 1388 O O . PRO A 1 230 ? -8.136 -12.496 -6.026 1.00 85.05 203 PRO A O 1
ATOM 1392 N N . LEU A 1 231 ? -7.054 -13.757 -4.517 1.00 74.66 204 LEU A N 1
ATOM 1393 C CA . LEU A 1 231 ? -7.925 -14.892 -4.813 1.00 80.81 204 LEU A CA 1
ATOM 1394 C C . LEU A 1 231 ? -9.339 -14.625 -4.329 1.00 77.71 204 LEU A C 1
ATOM 1395 O O . LEU A 1 231 ? -10.312 -14.906 -5.044 1.00 79.66 204 LEU A O 1
ATOM 1400 N N . LEU A 1 232 ? -9.468 -14.074 -3.115 1.00 71.05 205 LEU A N 1
ATOM 1401 C CA . LEU A 1 232 ? -10.785 -13.749 -2.579 1.00 71.87 205 LEU A CA 1
ATOM 1402 C C . LEU A 1 232 ? -11.440 -12.624 -3.377 1.00 71.77 205 LEU A C 1
ATOM 1403 O O . LEU A 1 232 ? -12.644 -12.672 -3.653 1.00 67.77 205 LEU A O 1
ATOM 1408 N N . PHE A 1 233 ? -10.658 -11.614 -3.773 1.00 63.64 206 PHE A N 1
ATOM 1409 C CA . PHE A 1 233 ? -11.181 -10.561 -4.633 1.00 67.69 206 PHE A CA 1
ATOM 1410 C C . PHE A 1 233 ? -11.792 -11.158 -5.890 1.00 68.04 206 PHE A C 1
ATOM 1411 O O . PHE A 1 233 ? -12.875 -10.747 -6.314 1.00 76.89 206 PHE A O 1
ATOM 1419 N N . ARG A 1 234 ? -11.142 -12.172 -6.465 1.00 73.00 207 ARG A N 1
ATOM 1420 C CA . ARG A 1 234 ? -11.578 -12.773 -7.724 1.00 69.70 207 ARG A CA 1
ATOM 1421 C C . ARG A 1 234 ? -12.758 -13.747 -7.572 1.00 69.79 207 ARG A C 1
ATOM 1422 O O . ARG A 1 234 ? -13.053 -14.470 -8.528 1.00 69.36 207 ARG A O 1
ATOM 1430 N N . ARG A 1 235 ? -13.411 -13.812 -6.406 1.00 64.36 208 ARG A N 1
ATOM 1431 C CA . ARG A 1 235 ? -14.631 -14.595 -6.235 1.00 63.23 208 ARG A CA 1
ATOM 1432 C C . ARG A 1 235 ? -15.829 -13.672 -6.212 1.00 60.95 208 ARG A C 1
ATOM 1433 O O . ARG A 1 235 ? -16.150 -13.097 -5.158 1.00 60.45 208 ARG A O 1
ATOM 1441 N N . PRO A 1 236 ? -16.527 -13.511 -7.330 1.00 63.63 209 PRO A N 1
ATOM 1442 C CA . PRO A 1 236 ? -17.647 -12.557 -7.344 1.00 71.76 209 PRO A CA 1
ATOM 1443 C C . PRO A 1 236 ? -18.754 -12.901 -6.351 1.00 59.14 209 PRO A C 1
ATOM 1444 O O . PRO A 1 236 ? -19.398 -11.992 -5.817 1.00 66.01 209 PRO A O 1
ATOM 1448 N N . ALA A 1 237 ? -18.995 -14.182 -6.078 1.00 68.65 210 ALA A N 1
ATOM 1449 C CA . ALA A 1 237 ? -20.006 -14.529 -5.079 1.00 69.70 210 ALA A CA 1
ATOM 1450 C C . ALA A 1 237 ? -19.605 -14.048 -3.684 1.00 67.64 210 ALA A C 1
ATOM 1451 O O . ALA A 1 237 ? -20.438 -13.515 -2.943 1.00 65.04 210 ALA A O 1
ATOM 1453 N N . LEU A 1 238 ? -18.334 -14.213 -3.307 1.00 59.96 211 LEU A N 1
ATOM 1454 C CA . LEU A 1 238 ? -17.878 -13.613 -2.056 1.00 60.83 211 LEU A CA 1
ATOM 1455 C C . LEU A 1 238 ? -17.915 -12.081 -2.131 1.00 68.46 211 LEU A C 1
ATOM 1456 O O . LEU A 1 238 ? -18.460 -11.426 -1.236 1.00 68.83 211 LEU A O 1
ATOM 1461 N N . MET A 1 239 ? -17.358 -11.489 -3.194 1.00 65.39 212 MET A N 1
ATOM 1462 C CA . MET A 1 239 ? -17.417 -10.033 -3.324 1.00 62.71 212 MET A CA 1
ATOM 1463 C C . MET A 1 239 ? -18.853 -9.526 -3.283 1.00 64.94 212 MET A C 1
ATOM 1464 O O . MET A 1 239 ? -19.106 -8.426 -2.786 1.00 65.52 212 MET A O 1
ATOM 1469 N N . SER A 1 240 ? -19.810 -10.311 -3.792 1.00 61.83 213 SER A N 1
ATOM 1470 C CA . SER A 1 240 ? -21.199 -9.857 -3.804 1.00 60.84 213 SER A CA 1
ATOM 1471 C C . SER A 1 240 ? -21.768 -9.805 -2.401 1.00 64.15 213 SER A C 1
ATOM 1472 O O . SER A 1 240 ? -22.566 -8.910 -2.086 1.00 71.95 213 SER A O 1
ATOM 1475 N N . ILE A 1 241 ? -21.418 -10.789 -1.567 1.00 55.02 214 ILE A N 1
ATOM 1476 C CA . ILE A 1 241 ? -21.850 -10.797 -0.169 1.00 55.42 214 ILE A CA 1
ATOM 1477 C C . ILE A 1 241 ? -21.265 -9.595 0.588 1.00 54.56 214 ILE A C 1
ATOM 1478 O O . ILE A 1 241 ? -21.968 -8.933 1.356 1.00 59.99 214 ILE A O 1
ATOM 1483 N N . TYR A 1 242 ? -19.973 -9.295 0.398 1.00 63.33 215 TYR A N 1
ATOM 1484 C CA . TYR A 1 242 ? -19.413 -8.074 0.985 1.00 61.87 215 TYR A CA 1
ATOM 1485 C C . TYR A 1 242 ? -20.199 -6.847 0.531 1.00 70.34 215 TYR A C 1
ATOM 1486 O O . TYR A 1 242 ? -20.519 -5.957 1.338 1.00 59.49 215 TYR A O 1
ATOM 1495 N N . LEU A 1 243 ? -20.516 -6.781 -0.770 1.00 60.93 216 LEU A N 1
ATOM 1496 C CA . LEU A 1 243 ? -21.299 -5.652 -1.257 1.00 57.79 216 LEU A CA 1
ATOM 1497 C C . LEU A 1 243 ? -22.657 -5.618 -0.578 1.00 69.29 216 LEU A C 1
ATOM 1498 O O . LEU A 1 243 ? -23.118 -4.559 -0.118 1.00 63.08 216 LEU A O 1
ATOM 1503 N N . LEU A 1 244 ? -23.324 -6.773 -0.527 1.00 61.16 217 LEU A N 1
ATOM 1504 C CA . LEU A 1 244 ? -24.593 -6.856 0.169 1.00 53.84 217 LEU A CA 1
ATOM 1505 C C . LEU A 1 244 ? -24.428 -6.393 1.603 1.00 58.79 217 LEU A C 1
ATOM 1506 O O . LEU A 1 244 ? -25.234 -5.602 2.110 1.00 60.32 217 LEU A O 1
ATOM 1511 N N . THR A 1 245 ? -23.364 -6.855 2.266 1.00 58.98 218 THR A N 1
ATOM 1512 C CA . THR A 1 245 ? -23.197 -6.539 3.670 1.00 55.20 218 THR A CA 1
ATOM 1513 C C . THR A 1 245 ? -23.129 -5.040 3.878 1.00 55.27 218 THR A C 1
ATOM 1514 O O . THR A 1 245 ? -23.882 -4.492 4.688 1.00 60.05 218 THR A O 1
ATOM 1518 N N . VAL A 1 246 ? -22.296 -4.340 3.103 1.00 60.95 219 VAL A N 1
ATOM 1519 C CA . VAL A 1 246 ? -22.123 -2.915 3.370 1.00 56.70 219 VAL A CA 1
ATOM 1520 C C . VAL A 1 246 ? -23.419 -2.149 3.087 1.00 58.46 219 VAL A C 1
ATOM 1521 O O . VAL A 1 246 ? -23.810 -1.269 3.866 1.00 57.61 219 VAL A O 1
ATOM 1525 N N . VAL A 1 247 ? -24.132 -2.494 2.011 1.00 57.34 220 VAL A N 1
ATOM 1526 C CA . VAL A 1 247 ? -25.388 -1.806 1.716 1.00 56.39 220 VAL A CA 1
ATOM 1527 C C . VAL A 1 247 ? -26.409 -2.061 2.822 1.00 61.65 220 VAL A C 1
ATOM 1528 O O . VAL A 1 247 ? -26.922 -1.114 3.436 1.00 60.76 220 VAL A O 1
ATOM 1532 N N . VAL A 1 248 ? -26.677 -3.332 3.150 1.00 53.17 221 VAL A N 1
ATOM 1533 C CA . VAL A 1 248 ? -27.781 -3.596 4.086 1.00 54.86 221 VAL A CA 1
ATOM 1534 C C . VAL A 1 248 ? -27.474 -3.095 5.502 1.00 59.64 221 VAL A C 1
ATOM 1535 O O . VAL A 1 248 ? -28.390 -2.728 6.251 1.00 60.03 221 VAL A O 1
ATOM 1539 N N . VAL A 1 249 ? -26.205 -3.082 5.910 1.00 61.39 222 VAL A N 1
ATOM 1540 C CA . VAL A 1 249 ? -25.856 -2.593 7.242 1.00 58.30 222 VAL A CA 1
ATOM 1541 C C . VAL A 1 249 ? -25.976 -1.070 7.307 1.00 58.10 222 VAL A C 1
ATOM 1542 O O . VAL A 1 249 ? -26.356 -0.508 8.339 1.00 58.96 222 VAL A O 1
ATOM 1546 N N . THR A 1 250 ? -25.629 -0.378 6.219 1.00 61.15 223 THR A N 1
ATOM 1547 C CA . THR A 1 250 ? -25.921 1.050 6.103 1.00 63.24 223 THR A CA 1
ATOM 1548 C C . THR A 1 250 ? -27.404 1.326 6.331 1.00 67.88 223 THR A C 1
ATOM 1549 O O . THR A 1 250 ? -27.775 2.223 7.101 1.00 68.30 223 THR A O 1
ATOM 1553 N N . ALA A 1 251 ? -28.263 0.575 5.631 1.00 62.07 224 ALA A N 1
ATOM 1554 C CA . ALA A 1 251 ? -29.702 0.666 5.825 1.00 61.80 224 ALA A CA 1
ATOM 1555 C C . ALA A 1 251 ? -30.069 0.584 7.292 1.00 66.77 224 ALA A C 1
ATOM 1556 O O . ALA A 1 251 ? -30.756 1.460 7.830 1.00 66.31 224 ALA A O 1
ATOM 1558 N N . HIS A 1 252 ? -29.644 -0.487 7.954 1.00 62.11 225 HIS A N 1
ATOM 1559 C CA . HIS A 1 252 ? -30.087 -0.705 9.321 1.00 66.53 225 HIS A CA 1
ATOM 1560 C C . HIS A 1 252 ? -29.591 0.398 10.252 1.00 69.33 225 HIS A C 1
ATOM 1561 O O . HIS A 1 252 ? -30.335 0.856 11.135 1.00 71.99 225 HIS A O 1
ATOM 1568 N N . TYR A 1 253 ? -28.345 0.857 10.071 1.00 68.25 226 TYR A N 1
ATOM 1569 C CA . TYR A 1 253 ? -27.772 1.798 11.033 1.00 66.21 226 TYR A CA 1
ATOM 1570 C C . TYR A 1 253 ? -28.120 3.257 10.744 1.00 67.15 226 TYR A C 1
ATOM 1571 O O . TYR A 1 253 ? -27.864 4.115 11.598 1.00 62.68 226 TYR A O 1
ATOM 1580 N N . THR A 1 254 ? -28.706 3.560 9.582 1.00 60.38 227 THR A N 1
ATOM 1581 C CA . THR A 1 254 ? -29.247 4.899 9.386 1.00 62.84 227 THR A CA 1
ATOM 1582 C C . THR A 1 254 ? -30.318 5.188 10.431 1.00 71.77 227 THR A C 1
ATOM 1583 O O . THR A 1 254 ? -30.384 6.303 10.968 1.00 65.10 227 THR A O 1
ATOM 1587 N N . ALA A 1 255 ? -31.123 4.175 10.779 1.00 61.69 228 ALA A N 1
ATOM 1588 C CA . ALA A 1 255 ? -32.157 4.349 11.790 1.00 62.36 228 ALA A CA 1
ATOM 1589 C C . ALA A 1 255 ? -31.691 3.902 13.173 1.00 66.66 228 ALA A C 1
ATOM 1590 O O . ALA A 1 255 ? -31.925 4.589 14.180 1.00 66.16 228 ALA A O 1
ATOM 1592 N N . TYR A 1 256 ? -31.028 2.750 13.234 1.00 68.36 229 TYR A N 1
ATOM 1593 C CA . TYR A 1 256 ? -30.723 2.163 14.529 1.00 60.46 229 TYR A CA 1
ATOM 1594 C C . TYR A 1 256 ? -29.795 3.048 15.350 1.00 62.00 229 TYR A C 1
ATOM 1595 O O . TYR A 1 256 ? -29.891 3.070 16.581 1.00 61.16 229 TYR A O 1
ATOM 1604 N N . SER A 1 257 ? -28.887 3.772 14.689 1.00 64.57 230 SER A N 1
ATOM 1605 C CA . SER A 1 257 ? -27.938 4.612 15.410 1.00 69.26 230 SER A CA 1
ATOM 1606 C C . SER A 1 257 ? -28.638 5.668 16.253 1.00 66.30 230 SER A C 1
ATOM 1607 O O . SER A 1 257 ? -28.134 6.039 17.318 1.00 60.83 230 SER A O 1
ATOM 1610 N N . TYR A 1 258 ? -29.797 6.159 15.793 1.00 64.52 231 TYR A N 1
ATOM 1611 C CA . TYR A 1 258 ? -30.465 7.292 16.418 1.00 60.47 231 TYR A CA 1
ATOM 1612 C C . TYR A 1 258 ? -31.794 6.907 17.024 1.00 69.67 231 TYR A C 1
ATOM 1613 O O . TYR A 1 258 ? -32.622 7.779 17.297 1.00 74.68 231 TYR A O 1
ATOM 1622 N N . ILE A 1 259 ? -31.994 5.615 17.279 1.00 65.61 232 ILE A N 1
ATOM 1623 C CA . ILE A 1 259 ? -33.276 5.165 17.799 1.00 70.08 232 ILE A CA 1
ATOM 1624 C C . ILE A 1 259 ? -33.561 5.828 19.140 1.00 76.33 232 ILE A C 1
ATOM 1625 O O . ILE A 1 259 ? -34.717 6.149 19.438 1.00 85.17 232 ILE A O 1
ATOM 1630 N N . GLU A 1 260 ? -32.513 6.113 19.944 1.00 79.13 233 GLU A N 1
ATOM 1631 C CA . GLU A 1 260 ? -32.752 6.728 21.251 1.00 79.20 233 GLU A CA 1
ATOM 1632 C C . GLU A 1 260 ? -33.283 8.151 21.109 1.00 79.28 233 GLU A C 1
ATOM 1633 O O . GLU A 1 260 ? -34.380 8.437 21.623 1.00 83.97 233 GLU A O 1
ATOM 1639 N N . PRO A 1 261 ? -32.599 9.081 20.426 1.00 73.04 234 PRO A N 1
ATOM 1640 C CA . PRO A 1 261 ? -33.235 10.388 20.200 1.00 82.01 234 PRO A CA 1
ATOM 1641 C C . PRO A 1 261 ? -34.502 10.291 19.364 1.00 82.20 234 PRO A C 1
ATOM 1642 O O . PRO A 1 261 ? -35.429 11.080 19.581 1.00 84.91 234 PRO A O 1
ATOM 1646 N N . PHE A 1 262 ? -34.587 9.340 18.429 1.00 81.28 235 PHE A N 1
ATOM 1647 C CA . PHE A 1 262 ? -35.821 9.177 17.658 1.00 82.28 235 PHE A CA 1
ATOM 1648 C C . PHE A 1 262 ? -37.000 8.851 18.575 1.00 79.82 235 PHE A C 1
ATOM 1649 O O . PHE A 1 262 ? -38.081 9.430 18.438 1.00 82.19 235 PHE A O 1
ATOM 1657 N N . VAL A 1 263 ? -36.812 7.920 19.514 1.00 74.23 236 VAL A N 1
ATOM 1658 C CA . VAL A 1 263 ? -37.918 7.473 20.360 1.00 78.60 236 VAL A CA 1
ATOM 1659 C C . VAL A 1 263 ? -38.398 8.602 21.264 1.00 90.00 236 VAL A C 1
ATOM 1660 O O . VAL A 1 263 ? -39.607 8.824 21.424 1.00 88.22 236 VAL A O 1
ATOM 1664 N N . GLN A 1 264 ? -37.453 9.326 21.876 1.00 87.57 237 GLN A N 1
ATOM 1665 C CA . GLN A 1 264 ? -37.777 10.386 22.825 1.00 85.92 237 GLN A CA 1
ATOM 1666 C C . GLN A 1 264 ? -38.159 11.689 22.133 1.00 84.07 237 GLN A C 1
ATOM 1667 O O . GLN A 1 264 ? -39.121 12.345 22.540 1.00 94.97 237 GLN A O 1
ATOM 1673 N N . ASN A 1 265 ? -37.434 12.096 21.092 1.00 81.34 238 ASN A N 1
ATOM 1674 C CA . ASN A 1 265 ? -37.684 13.414 20.523 1.00 84.72 238 ASN A CA 1
ATOM 1675 C C . ASN A 1 265 ? -38.623 13.391 19.329 1.00 86.21 238 ASN A C 1
ATOM 1676 O O . ASN A 1 265 ? -39.233 14.423 19.016 1.00 97.02 238 ASN A O 1
ATOM 1681 N N . ILE A 1 266 ? -38.746 12.270 18.635 1.00 91.29 239 ILE A N 1
ATOM 1682 C CA . ILE A 1 266 ? -39.656 12.169 17.509 1.00 93.08 239 ILE A CA 1
ATOM 1683 C C . ILE A 1 266 ? -40.953 11.474 17.913 1.00 97.05 239 ILE A C 1
ATOM 1684 O O . ILE A 1 266 ? -42.028 12.067 17.828 1.00 96.48 239 ILE A O 1
ATOM 1689 N N . ALA A 1 267 ? -40.874 10.212 18.362 1.00 93.81 240 ALA A N 1
ATOM 1690 C CA . ALA A 1 267 ? -42.046 9.542 18.920 1.00 95.31 240 ALA A CA 1
ATOM 1691 C C . ALA A 1 267 ? -42.484 10.186 20.225 1.00 104.86 240 ALA A C 1
ATOM 1692 O O . ALA A 1 267 ? -43.665 10.111 20.582 1.00 103.42 240 ALA A O 1
ATOM 1694 N N . GLY A 1 268 ? -41.564 10.833 20.929 1.00 98.15 241 GLY A N 1
ATOM 1695 C CA . GLY A 1 268 ? -41.947 11.515 22.144 1.00 97.44 241 GLY A CA 1
ATOM 1696 C C . GLY A 1 268 ? -42.401 10.587 23.253 1.00 98.23 241 GLY A C 1
ATOM 1697 O O . GLY A 1 268 ? -43.181 10.990 24.123 1.00 104.74 241 GLY A O 1
ATOM 1698 N N . PHE A 1 269 ? -41.916 9.354 23.254 1.00 88.42 242 PHE A N 1
ATOM 1699 C CA . PHE A 1 269 ? -42.168 8.455 24.363 1.00 86.41 242 PHE A CA 1
ATOM 1700 C C . PHE A 1 269 ? -41.105 8.696 25.421 1.00 87.06 242 PHE A C 1
ATOM 1701 O O . PHE A 1 269 ? -40.197 9.508 25.242 1.00 79.48 242 PHE A O 1
ATOM 1709 N N . SER A 1 270 ? -41.254 8.029 26.557 1.00 84.57 243 SER A N 1
ATOM 1710 C CA . SER A 1 270 ? -40.396 8.332 27.689 1.00 87.45 243 SER A CA 1
ATOM 1711 C C . SER A 1 270 ? -39.001 7.741 27.499 1.00 96.48 243 SER A C 1
ATOM 1712 O O . SER A 1 270 ? -38.767 6.895 26.631 1.00 94.64 243 SER A O 1
ATOM 1715 N N . ALA A 1 271 ? -38.063 8.213 28.334 1.00 96.34 244 ALA A N 1
ATOM 1716 C CA . ALA A 1 271 ? -36.701 7.690 28.321 1.00 81.85 244 ALA A CA 1
ATOM 1717 C C . ALA A 1 271 ? -36.673 6.213 28.667 1.00 81.41 244 ALA A C 1
ATOM 1718 O O . ALA A 1 271 ? -35.832 5.466 28.152 1.00 91.28 244 ALA A O 1
ATOM 1720 N N . ASN A 1 272 ? -37.585 5.779 29.531 1.00 80.90 245 ASN A N 1
ATOM 1721 C CA . ASN A 1 272 ? -37.681 4.380 29.909 1.00 82.12 245 ASN A CA 1
ATOM 1722 C C . ASN A 1 272 ? -38.335 3.543 28.823 1.00 89.71 245 ASN A C 1
ATOM 1723 O O . ASN A 1 272 ? -38.127 2.327 28.785 1.00 80.22 245 ASN A O 1
ATOM 1728 N N . PHE A 1 273 ? -39.112 4.162 27.935 1.00 82.60 246 PHE A N 1
ATOM 1729 C CA . PHE A 1 273 ? -39.624 3.405 26.803 1.00 88.16 246 PHE A CA 1
ATOM 1730 C C . PHE A 1 273 ? -38.488 3.015 25.868 1.00 94.18 246 PHE A C 1
ATOM 1731 O O . PHE A 1 273 ? -38.478 1.903 25.326 1.00 89.13 246 PHE A O 1
ATOM 1739 N N . ALA A 1 274 ? -37.524 3.921 25.675 1.00 85.67 247 ALA A N 1
ATOM 1740 C CA . ALA A 1 274 ? -36.372 3.636 24.829 1.00 79.50 247 ALA A CA 1
ATOM 1741 C C . ALA A 1 274 ? -35.596 2.434 25.350 1.00 83.41 247 ALA A C 1
ATOM 1742 O O . ALA A 1 274 ? -35.247 1.528 24.584 1.00 80.69 247 ALA A O 1
ATOM 1744 N N . THR A 1 275 ? -35.339 2.405 26.663 1.00 78.42 248 THR A N 1
ATOM 1745 C CA . THR A 1 275 ? -34.633 1.284 27.285 1.00 80.02 248 THR A CA 1
ATOM 1746 C C . THR A 1 275 ? -35.348 -0.041 27.043 1.00 81.64 248 THR A C 1
ATOM 1747 O O . THR A 1 275 ? -34.705 -1.063 26.781 1.00 84.26 248 THR A O 1
ATOM 1751 N N . ALA A 1 276 ? -36.676 -0.052 27.157 1.00 83.89 249 ALA A N 1
ATOM 1752 C CA . ALA A 1 276 ? -37.424 -1.278 26.902 1.00 81.56 249 ALA A CA 1
ATOM 1753 C C . ALA A 1 276 ? -37.310 -1.693 25.437 1.00 82.10 249 ALA A C 1
ATOM 1754 O O . ALA A 1 276 ? -37.055 -2.865 25.136 1.00 82.21 249 ALA A O 1
ATOM 1756 N N . LEU A 1 277 ? -37.488 -0.741 24.510 1.00 75.75 250 LEU A N 1
ATOM 1757 C CA . LEU A 1 277 ? -37.321 -1.018 23.083 1.00 79.46 250 LEU A CA 1
ATOM 1758 C C . LEU A 1 277 ? -35.986 -1.683 22.783 1.00 84.48 250 LEU A C 1
ATOM 1759 O O . LEU A 1 277 ? -35.907 -2.593 21.950 1.00 86.83 250 LEU A O 1
ATOM 1764 N N . LEU A 1 278 ? -34.921 -1.216 23.451 1.00 73.61 251 LEU A N 1
ATOM 1765 C CA . LEU A 1 278 ? -33.608 -1.798 23.231 1.00 71.19 251 LEU A CA 1
ATOM 1766 C C . LEU A 1 278 ? -33.511 -3.198 23.814 1.00 75.94 251 LEU A C 1
ATOM 1767 O O . LEU A 1 278 ? -32.743 -4.020 23.304 1.00 80.99 251 LEU A O 1
ATOM 1772 N N . LEU A 1 279 ? -34.248 -3.492 24.888 1.00 76.83 252 LEU A N 1
ATOM 1773 C CA . LEU A 1 279 ? -34.290 -4.872 25.365 1.00 80.63 252 LEU A CA 1
ATOM 1774 C C . LEU A 1 279 ? -35.110 -5.737 24.418 1.00 75.08 252 LEU A C 1
ATOM 1775 O O . LEU A 1 279 ? -34.756 -6.892 24.158 1.00 75.45 252 LEU A O 1
ATOM 1780 N N . LEU A 1 280 ? -36.207 -5.188 23.893 1.00 74.28 253 LEU A N 1
ATOM 1781 C CA . LEU A 1 280 ? -36.978 -5.888 22.878 1.00 76.06 253 LEU A CA 1
ATOM 1782 C C . LEU A 1 280 ? -36.096 -6.233 21.688 1.00 75.93 253 LEU A C 1
ATOM 1783 O O . LEU A 1 280 ? -36.072 -7.381 21.231 1.00 77.05 253 LEU A O 1
ATOM 1788 N N . LEU A 1 281 ? -35.356 -5.239 21.179 1.00 79.09 254 LEU A N 1
ATOM 1789 C CA . LEU A 1 281 ? -34.449 -5.467 20.058 1.00 72.41 254 LEU A CA 1
ATOM 1790 C C . LEU A 1 281 ? -33.371 -6.475 20.420 1.00 68.62 254 LEU A C 1
ATOM 1791 O O . LEU A 1 281 ? -33.024 -7.340 19.605 1.00 79.84 254 LEU A O 1
ATOM 1796 N N . GLY A 1 282 ? -32.830 -6.378 21.634 1.00 76.27 255 GLY A N 1
ATOM 1797 C CA . GLY A 1 282 ? -31.825 -7.332 22.061 1.00 74.53 255 GLY A CA 1
ATOM 1798 C C . GLY A 1 282 ? -32.390 -8.729 22.203 1.00 81.60 255 GLY A C 1
ATOM 1799 O O . GLY A 1 282 ? -31.733 -9.710 21.850 1.00 76.73 255 GLY A O 1
ATOM 1800 N N . GLY A 1 283 ? -33.616 -8.837 22.728 1.00 86.74 256 GLY A N 1
ATOM 1801 C CA . GLY A 1 283 ? -34.274 -10.133 22.810 1.00 68.25 256 GLY A CA 1
ATO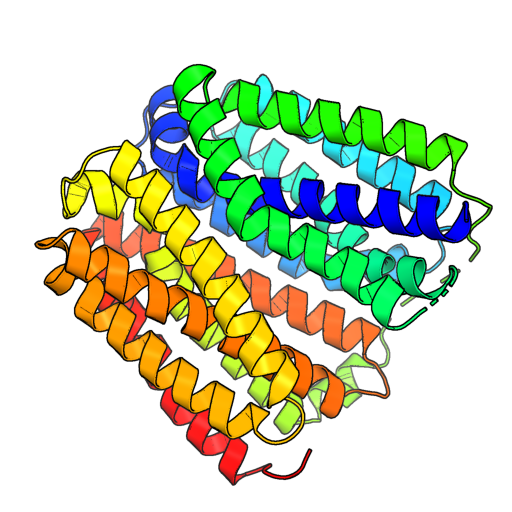M 1802 C C . GLY A 1 283 ? -34.769 -10.618 21.459 1.00 83.42 256 GLY A C 1
ATOM 1803 O O . GLY A 1 283 ? -34.704 -11.813 21.157 1.00 71.91 256 GLY A O 1
ATOM 1804 N N . ALA A 1 284 ? -35.271 -9.700 20.628 1.00 73.64 257 ALA A N 1
ATOM 1805 C CA . ALA A 1 284 ? -35.629 -10.062 19.263 1.00 73.89 257 ALA A CA 1
ATOM 1806 C C . ALA A 1 284 ? -34.422 -10.614 18.514 1.00 82.67 257 ALA A C 1
ATOM 1807 O O . ALA A 1 284 ? -34.541 -11.580 17.748 1.00 82.73 257 ALA A O 1
ATOM 1809 N N . GLY A 1 285 ? -33.246 -10.029 18.741 1.00 82.80 258 GLY A N 1
ATOM 1810 C CA . GLY A 1 285 ? -32.045 -10.550 18.115 1.00 76.78 258 GLY A CA 1
ATOM 1811 C C . GLY A 1 285 ? -31.732 -11.966 18.555 1.00 79.45 258 GLY A C 1
ATOM 1812 O O . GLY A 1 285 ? -31.313 -12.799 17.748 1.00 70.40 258 GLY A O 1
ATOM 1813 N N . ILE A 1 286 ? -31.927 -12.256 19.848 1.00 76.77 259 ILE A N 1
ATOM 1814 C CA . ILE A 1 286 ? -31.732 -13.613 20.352 1.00 78.75 259 ILE A CA 1
ATOM 1815 C C . ILE A 1 286 ? -32.702 -14.572 19.678 1.00 86.97 259 ILE A C 1
ATOM 1816 O O . ILE A 1 286 ? -32.338 -15.701 19.319 1.00 69.71 259 ILE A O 1
ATOM 1821 N N . ILE A 1 287 ? -33.956 -14.136 19.507 1.00 77.54 260 ILE A N 1
ATOM 1822 C CA . ILE A 1 287 ? -34.943 -14.939 18.797 1.00 73.18 260 ILE A CA 1
ATOM 1823 C C . ILE A 1 287 ? -34.451 -15.229 17.380 1.00 92.41 260 ILE A C 1
ATOM 1824 O O . ILE A 1 287 ? -34.324 -16.391 16.972 1.00 79.97 260 ILE A O 1
ATOM 1829 N N . GLY A 1 288 ? -34.140 -14.169 16.618 1.00 80.83 261 GLY A N 1
ATOM 1830 C CA . GLY A 1 288 ? -33.610 -14.367 15.278 1.00 83.85 261 GLY A CA 1
ATOM 1831 C C . GLY A 1 288 ? -32.393 -15.267 15.251 1.00 74.90 261 GLY A C 1
ATOM 1832 O O . GLY A 1 288 ? -32.210 -16.053 14.318 1.00 74.56 261 GLY A O 1
ATOM 1833 N N . SER A 1 289 ? -31.562 -15.183 16.285 1.00 74.83 262 SER A N 1
ATOM 1834 C CA . SER A 1 289 ? -30.373 -16.019 16.382 1.00 86.05 262 SER A CA 1
ATOM 1835 C C . SER A 1 289 ? -30.708 -17.500 16.549 1.00 88.56 262 SER A C 1
ATOM 1836 O O . SER A 1 289 ? -29.924 -18.357 16.124 1.00 80.66 262 SER A O 1
ATOM 1839 N N . VAL A 1 290 ? -31.852 -17.837 17.158 1.00 87.44 263 VAL A N 1
ATOM 1840 C CA . VAL A 1 290 ? -32.145 -19.260 17.320 1.00 83.09 263 VAL A CA 1
ATOM 1841 C C . VAL A 1 290 ? -32.789 -19.830 16.060 1.00 84.08 263 VAL A C 1
ATOM 1842 O O . VAL A 1 290 ? -32.431 -20.932 15.633 1.00 94.59 263 VAL A O 1
ATOM 1846 N N . ILE A 1 291 ? -33.734 -19.106 15.438 1.00 88.39 264 ILE A N 1
ATOM 1847 C CA . ILE A 1 291 ? -34.321 -19.592 14.187 1.00 91.06 264 ILE A CA 1
ATOM 1848 C C . ILE A 1 291 ? -33.237 -19.775 13.135 1.00 85.29 264 ILE A C 1
ATOM 1849 O O . ILE A 1 291 ? -33.225 -20.774 12.409 1.00 92.83 264 ILE A O 1
ATOM 1854 N N . PHE A 1 292 ? -32.292 -18.836 13.053 1.00 83.58 265 PHE A N 1
ATOM 1855 C CA . PHE A 1 292 ? -31.198 -19.026 12.112 1.00 90.90 265 PHE A CA 1
ATOM 1856 C C . PHE A 1 292 ? -30.399 -20.279 12.446 1.00 90.33 265 PHE A C 1
ATOM 1857 O O . PHE A 1 292 ? -30.098 -21.089 11.563 1.00 96.42 265 PHE A O 1
ATOM 1865 N N . GLY A 1 293 ? -30.041 -20.456 13.714 1.00 90.49 266 GLY A N 1
ATOM 1866 C CA . GLY A 1 293 ? -29.274 -21.628 14.091 1.00 90.60 266 GLY A CA 1
ATOM 1867 C C . GLY A 1 293 ? -29.958 -22.935 13.746 1.00 94.21 266 GLY A C 1
ATOM 1868 O O . GLY A 1 293 ? -29.293 -23.950 13.530 1.00 104.42 266 GLY A O 1
ATOM 1869 N N . LYS A 1 294 ? -31.287 -22.934 13.672 1.00 85.34 267 LYS A N 1
ATOM 1870 C CA . LYS A 1 294 ? -32.018 -24.159 13.379 1.00 89.56 267 LYS A CA 1
ATOM 1871 C C . LYS A 1 294 ? -32.221 -24.405 11.888 1.00 105.73 267 LYS A C 1
ATOM 1872 O O . LYS A 1 294 ? -32.220 -25.566 11.462 1.00 116.89 267 LYS A O 1
ATOM 1878 N N . LEU A 1 295 ? -32.394 -23.355 11.081 1.00 101.77 268 LEU A N 1
ATOM 1879 C CA . LEU A 1 295 ? -32.626 -23.501 9.652 1.00 101.25 268 LEU A CA 1
ATOM 1880 C C . LEU A 1 295 ? -31.576 -22.821 8.786 1.00 108.53 268 LEU A C 1
ATOM 1881 O O . LEU A 1 295 ? -31.749 -22.763 7.562 1.00 108.27 268 LEU A O 1
ATOM 1886 N N . GLY A 1 296 ? -30.505 -22.292 9.373 1.00 101.85 269 GLY A N 1
ATOM 1887 C CA . GLY A 1 296 ? -29.587 -21.481 8.592 1.00 97.64 269 GLY A CA 1
ATOM 1888 C C . GLY A 1 296 ? -28.754 -22.291 7.622 1.00 101.74 269 GLY A C 1
ATOM 1889 O O . GLY A 1 296 ? -28.433 -21.825 6.529 1.00 112.25 269 GLY A O 1
ATOM 1890 N N . ASN A 1 297 ? -28.387 -23.513 8.008 1.00 118.36 270 ASN A N 1
ATOM 1891 C CA . ASN A 1 297 ? -27.462 -24.293 7.197 1.00 123.05 270 ASN A CA 1
ATOM 1892 C C . ASN A 1 297 ? -28.026 -24.642 5.827 1.00 126.07 270 ASN A C 1
ATOM 1893 O O . ASN A 1 297 ? -27.246 -24.933 4.915 1.00 136.92 270 ASN A O 1
ATOM 1898 N N . GLN A 1 298 ? -29.350 -24.622 5.656 1.00 113.81 271 GLN A N 1
ATOM 1899 C CA . GLN A 1 298 ? -29.965 -24.955 4.381 1.00 107.72 271 GLN A CA 1
ATOM 1900 C C . GLN A 1 298 ? -30.915 -23.896 3.843 1.00 106.72 271 GLN A C 1
ATOM 1901 O O . GLN A 1 298 ? -31.316 -24.004 2.679 1.00 94.65 271 GLN A O 1
ATOM 1907 N N . TYR A 1 299 ? -31.314 -22.897 4.644 1.00 97.46 272 TYR A N 1
ATOM 1908 C CA . TYR A 1 299 ? -32.200 -21.841 4.159 1.00 92.82 272 TYR A CA 1
ATOM 1909 C C . TYR A 1 299 ? -31.605 -20.449 4.342 1.00 87.65 272 TYR A C 1
ATOM 1910 O O . TYR A 1 299 ? -32.352 -19.466 4.380 1.00 81.41 272 TYR A O 1
ATOM 1919 N N . ALA A 1 300 ? -30.276 -20.353 4.429 1.00 87.28 273 ALA A N 1
ATOM 1920 C CA . ALA A 1 300 ? -29.611 -19.078 4.691 1.00 86.90 273 ALA A CA 1
ATOM 1921 C C . ALA A 1 300 ? -29.944 -18.031 3.627 1.00 89.60 273 ALA A C 1
ATOM 1922 O O . ALA A 1 300 ? -30.241 -16.876 3.957 1.00 88.59 273 ALA A O 1
ATOM 1924 N N . SER A 1 301 ? -29.901 -18.415 2.341 1.00 75.06 274 SER A N 1
ATOM 1925 C CA . SER A 1 301 ? -30.225 -17.469 1.270 1.00 88.64 27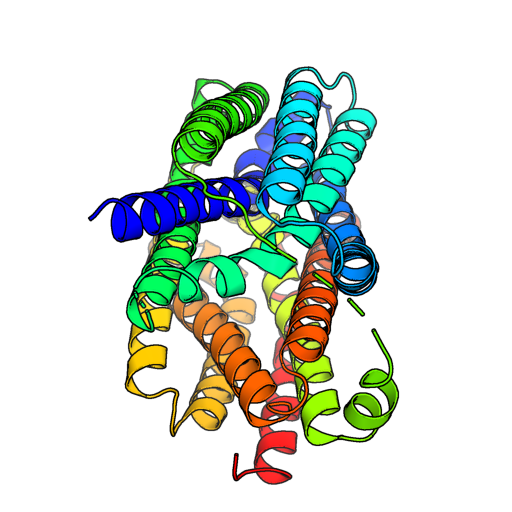4 SER A CA 1
ATOM 1926 C C . SER A 1 301 ? -31.662 -16.986 1.382 1.00 80.28 274 SER A C 1
ATOM 1927 O O . SER A 1 301 ? -31.944 -15.786 1.287 1.00 79.22 274 SER A O 1
ATOM 1930 N N . ALA A 1 302 ? -32.590 -17.930 1.491 1.00 89.86 275 ALA A N 1
ATOM 1931 C CA . ALA A 1 302 ? -33.993 -17.579 1.642 1.00 79.68 275 ALA A CA 1
ATOM 1932 C C . ALA A 1 302 ? -34.214 -16.776 2.920 1.00 84.13 275 ALA A C 1
ATOM 1933 O O . ALA A 1 302 ? -34.978 -15.803 2.931 1.00 84.32 275 ALA A O 1
ATOM 1935 N N . LEU A 1 303 ? -33.550 -17.172 4.011 1.00 74.92 276 LEU A N 1
ATOM 1936 C CA . LEU A 1 303 ? -33.660 -16.427 5.262 1.00 79.81 276 LEU A CA 1
ATOM 1937 C C . LEU A 1 303 ? -33.116 -15.007 5.114 1.00 82.84 276 LEU A C 1
ATOM 1938 O O . LEU A 1 303 ? -33.698 -14.050 5.641 1.00 87.35 276 LEU A O 1
ATOM 1943 N N . VAL A 1 304 ? -31.997 -14.850 4.403 1.00 76.57 277 VAL A N 1
ATOM 1944 C CA . VAL A 1 304 ? -31.386 -13.525 4.296 1.00 78.43 277 VAL A CA 1
ATOM 1945 C C . VAL A 1 304 ? -32.321 -12.571 3.572 1.00 74.49 277 VAL A C 1
ATOM 1946 O O . VAL A 1 304 ? -32.591 -11.461 4.052 1.00 76.00 277 VAL A O 1
ATOM 1950 N N . SER A 1 305 ? -32.850 -12.998 2.415 1.00 70.80 278 SER A N 1
ATOM 1951 C CA . SER A 1 305 ? -33.696 -12.128 1.597 1.00 79.43 278 SER A CA 1
ATOM 1952 C C . SER A 1 305 ? -35.042 -11.860 2.258 1.00 77.95 278 SER A C 1
ATOM 1953 O O . SER A 1 305 ? -35.576 -10.752 2.157 1.00 78.05 278 SER A O 1
ATOM 1956 N N . THR A 1 306 ? -35.639 -12.872 2.878 1.00 81.24 279 THR A N 1
ATOM 1957 C CA . THR A 1 306 ? -36.851 -12.635 3.657 1.00 88.86 279 THR A CA 1
ATOM 1958 C C . THR A 1 306 ? -36.592 -11.631 4.780 1.00 83.26 279 THR A C 1
ATOM 1959 O O . THR A 1 306 ? -37.393 -10.716 5.014 1.00 80.04 279 THR A O 1
ATOM 1963 N N . ALA A 1 307 ? -35.483 -11.802 5.499 1.00 70.86 280 ALA A N 1
ATOM 1964 C CA . ALA A 1 307 ? -35.132 -10.857 6.552 1.00 73.65 280 ALA A CA 1
ATOM 1965 C C . ALA A 1 307 ? -34.879 -9.462 5.989 1.00 80.91 280 ALA A C 1
ATOM 1966 O O . ALA A 1 307 ? -35.220 -8.459 6.627 1.00 78.01 280 ALA A O 1
ATOM 1968 N N . ILE A 1 308 ? -34.291 -9.373 4.789 1.00 71.24 281 ILE A N 1
ATOM 1969 C CA . ILE A 1 308 ? -34.042 -8.060 4.205 1.00 69.07 281 ILE A CA 1
ATOM 1970 C C . ILE A 1 308 ? -35.362 -7.394 3.845 1.00 77.37 281 ILE A C 1
ATOM 1971 O O . ILE A 1 308 ? -35.561 -6.197 4.098 1.00 75.64 281 ILE A O 1
ATOM 1976 N N . ALA A 1 309 ? -36.283 -8.158 3.253 1.00 77.03 282 ALA A N 1
ATOM 1977 C CA . ALA A 1 309 ? -37.626 -7.651 3.005 1.00 74.00 282 ALA A CA 1
ATOM 1978 C C . ALA A 1 309 ? -38.262 -7.166 4.301 1.00 75.20 282 ALA A C 1
ATOM 1979 O O . ALA A 1 309 ? -38.808 -6.060 4.368 1.00 69.35 282 ALA A O 1
ATOM 1981 N N . LEU A 1 310 ? -38.173 -7.982 5.350 1.00 65.50 283 LEU A N 1
ATOM 1982 C CA . LEU A 1 310 ? -38.743 -7.610 6.639 1.00 76.87 283 LEU A CA 1
ATOM 1983 C C . LEU A 1 310 ? -38.077 -6.353 7.195 1.00 76.65 283 LEU A C 1
ATOM 1984 O O . LEU A 1 310 ? -38.748 -5.494 7.781 1.00 75.27 283 LEU A O 1
ATOM 1989 N N . LEU A 1 311 ? -36.751 -6.221 7.010 1.00 76.98 284 LEU A N 1
ATOM 1990 C CA . LEU A 1 311 ? -36.043 -5.036 7.501 1.00 70.65 284 LEU A CA 1
ATOM 1991 C C . LEU A 1 311 ? -36.470 -3.795 6.738 1.00 69.55 284 LEU A C 1
ATOM 1992 O O . LEU A 1 311 ? -36.724 -2.738 7.336 1.00 67.61 284 LEU A O 1
ATOM 1997 N N . LEU A 1 312 ? -36.518 -3.903 5.409 1.00 65.87 285 LEU A N 1
ATOM 1998 C CA . LEU A 1 312 ? -37.065 -2.844 4.570 1.00 74.68 285 LEU A CA 1
ATOM 1999 C C . LEU A 1 312 ? -38.410 -2.349 5.108 1.00 82.32 285 LEU A C 1
ATOM 2000 O O . LEU A 1 312 ? -38.635 -1.137 5.245 1.00 71.02 285 LEU A O 1
ATOM 2005 N N . VAL A 1 313 ? -39.304 -3.287 5.444 1.00 80.58 286 VAL A N 1
ATOM 2006 C CA . VAL A 1 313 ? -40.647 -2.943 5.909 1.00 76.57 286 VAL A CA 1
ATOM 2007 C C . VAL A 1 313 ? -40.589 -2.228 7.259 1.00 78.03 286 VAL A C 1
ATOM 2008 O O . VAL A 1 313 ? -41.311 -1.249 7.493 1.00 72.12 286 VAL A O 1
ATOM 2012 N N . CYS A 1 314 ? -39.745 -2.716 8.179 1.00 70.62 287 CYS A N 1
ATOM 2013 C CA . CYS A 1 314 ? -39.592 -2.033 9.460 1.00 63.30 287 CYS A CA 1
ATOM 2014 C C . CYS A 1 314 ? -39.033 -0.626 9.279 1.00 73.87 287 CYS A C 1
ATOM 2015 O O . CYS A 1 314 ? -39.515 0.320 9.908 1.00 73.76 287 CYS A O 1
ATOM 2018 N N . LEU A 1 315 ? -38.009 -0.458 8.441 1.00 68.42 288 LEU A N 1
ATOM 2019 C CA . LEU A 1 315 ? -37.496 0.893 8.223 1.00 79.26 288 LEU A CA 1
ATOM 2020 C C . LEU A 1 315 ? -38.605 1.827 7.739 1.00 78.84 288 LEU A C 1
ATOM 2021 O O . LEU A 1 315 ? -38.825 2.896 8.323 1.00 76.70 288 LEU A O 1
ATOM 2026 N N . ALA A 1 316 ? -39.367 1.400 6.727 1.00 79.82 289 ALA A N 1
ATOM 2027 C CA . ALA A 1 316 ? -40.416 2.244 6.155 1.00 77.88 289 ALA A CA 1
ATOM 2028 C C . ALA A 1 316 ? -41.542 2.534 7.148 1.00 86.22 289 ALA A C 1
ATOM 2029 O O . ALA A 1 316 ? -42.187 3.584 7.062 1.00 84.81 289 ALA A O 1
ATOM 2031 N N . LEU A 1 317 ? -41.823 1.618 8.073 1.00 72.23 290 LEU A N 1
ATOM 2032 C CA . LEU A 1 317 ? -42.926 1.818 9.006 1.00 80.02 290 LEU A CA 1
ATOM 2033 C C . LEU A 1 317 ? -42.474 2.314 10.373 1.00 89.00 290 LEU A C 1
ATOM 2034 O O . LEU A 1 317 ? -43.288 2.361 11.295 1.00 84.74 290 LEU A O 1
ATOM 2039 N N . LEU A 1 318 ? -41.204 2.694 10.526 1.00 93.23 291 LEU A N 1
ATOM 2040 C CA . LEU A 1 318 ? -40.731 3.161 11.823 1.00 80.56 291 LEU A CA 1
ATOM 2041 C C . LEU A 1 318 ? -41.440 4.446 12.239 1.00 80.55 291 LEU A C 1
ATOM 2042 O O . LEU A 1 318 ? -42.023 4.522 13.327 1.00 82.50 291 LEU A O 1
ATOM 2047 N N . LEU A 1 319 ? -41.380 5.480 11.396 1.00 80.87 292 LEU A N 1
ATOM 2048 C CA . LEU A 1 319 ? -42.066 6.725 11.731 1.00 82.61 292 LEU A CA 1
ATOM 2049 C C . LEU A 1 319 ? -43.578 6.547 11.803 1.00 92.72 292 LEU A C 1
ATOM 2050 O O . LEU A 1 319 ? -44.186 7.080 12.748 1.00 98.36 292 LEU A O 1
ATOM 2055 N N . PRO A 1 320 ? -44.239 5.830 10.881 1.00 96.34 293 PRO A N 1
ATOM 2056 C CA . PRO A 1 320 ? -45.671 5.553 11.091 1.00 90.80 293 PRO A CA 1
ATOM 2057 C C . PRO A 1 320 ? -45.967 4.795 12.377 1.00 88.98 293 PRO A C 1
ATOM 2058 O O . PRO A 1 320 ? -46.963 5.098 13.043 1.00 103.29 293 PRO A O 1
ATOM 2062 N N . ALA A 1 321 ? -45.147 3.815 12.751 1.00 89.71 294 ALA A N 1
ATOM 2063 C CA . ALA A 1 321 ? -45.427 3.064 13.968 1.00 86.40 294 ALA A CA 1
ATOM 2064 C C . ALA A 1 321 ? -45.039 3.819 15.234 1.00 92.12 294 ALA A C 1
ATOM 2065 O O . ALA A 1 321 ? -45.286 3.315 16.334 1.00 86.08 294 ALA A O 1
ATOM 2067 N N . ALA A 1 322 ? -44.459 5.015 15.099 1.00 89.05 295 ALA A N 1
ATOM 2068 C CA . ALA A 1 322 ? -43.996 5.800 16.233 1.00 94.69 295 ALA A CA 1
ATOM 2069 C C . ALA A 1 322 ? -45.130 6.420 17.033 1.00 110.72 295 ALA A C 1
ATOM 2070 O O . ALA A 1 322 ? -44.887 6.919 18.136 1.00 116.21 295 ALA A O 1
ATOM 2072 N N . ASN A 1 323 ? -46.356 6.405 16.520 1.00 108.33 296 ASN A N 1
ATOM 2073 C CA . ASN A 1 323 ? -47.452 6.960 17.302 1.00 114.40 296 ASN A CA 1
ATOM 2074 C C . ASN A 1 323 ? -47.977 5.978 18.337 1.00 113.43 296 ASN A C 1
ATOM 2075 O O . ASN A 1 323 ? -48.493 6.404 19.376 1.00 119.25 296 ASN A O 1
ATOM 2080 N N . SER A 1 324 ? -47.848 4.677 18.095 1.00 105.42 297 SER A N 1
ATOM 2081 C CA . SER A 1 324 ? -48.268 3.664 19.051 1.00 105.05 297 SER A CA 1
ATOM 2082 C C . SER A 1 324 ? -47.034 3.008 19.657 1.00 98.81 297 SER A C 1
ATOM 2083 O O . SER A 1 324 ? -46.184 2.480 18.930 1.00 100.33 297 SER A O 1
ATOM 2086 N N . GLU A 1 325 ? -46.939 3.050 20.988 1.00 101.55 298 GLU A N 1
ATOM 2087 C CA . GLU A 1 325 ? -45.818 2.428 21.684 1.00 99.86 298 GLU A CA 1
ATOM 2088 C C . GLU A 1 325 ? -45.774 0.925 21.436 1.00 93.00 298 GLU A C 1
ATOM 2089 O O . GLU A 1 325 ? -44.692 0.335 21.355 1.00 88.22 298 GLU A O 1
ATOM 2095 N N . ILE A 1 326 ? -46.940 0.289 21.304 1.00 104.86 299 ILE A N 1
ATOM 2096 C CA . ILE A 1 326 ? -46.975 -1.149 21.057 1.00 101.76 299 ILE A CA 1
ATOM 2097 C C . ILE A 1 326 ? -46.707 -1.457 19.587 1.00 102.81 299 ILE A C 1
ATOM 2098 O O . ILE A 1 326 ? -46.213 -2.540 19.258 1.00 106.82 299 ILE A O 1
ATOM 2103 N N . HIS A 1 327 ? -47.002 -0.525 18.681 1.00 99.61 300 HIS A N 1
ATOM 2104 C CA . HIS A 1 327 ? -46.611 -0.722 17.290 1.00 99.02 300 HIS A CA 1
ATOM 2105 C C . HIS A 1 327 ? -45.094 -0.654 17.146 1.00 99.26 300 HIS A C 1
ATOM 2106 O O . HIS A 1 327 ? -44.480 -1.510 16.501 1.00 97.71 300 HIS A O 1
ATOM 2108 N N . LEU A 1 328 ? -44.466 0.342 17.777 1.00 94.99 301 LEU A N 1
ATOM 2109 C CA . LEU A 1 328 ? -43.006 0.404 17.795 1.00 89.59 301 LEU A CA 1
ATOM 2110 C C . LEU A 1 328 ? -42.415 -0.822 18.482 1.00 87.87 301 LEU A C 1
ATOM 2111 O O . LEU A 1 328 ? -41.471 -1.440 17.972 1.00 85.19 301 LEU A O 1
ATOM 2116 N N . GLY A 1 329 ? -42.970 -1.195 19.635 1.00 87.76 302 GLY A N 1
ATOM 2117 C CA . GLY A 1 329 ? -42.458 -2.349 20.353 1.00 83.36 302 GLY A CA 1
ATOM 2118 C C . GLY A 1 329 ? -42.617 -3.638 19.573 1.00 91.12 302 GLY A C 1
ATOM 2119 O O . GLY A 1 329 ? -41.750 -4.515 19.619 1.00 94.39 302 GLY A O 1
ATOM 2120 N N . VAL A 1 330 ? -43.722 -3.771 18.843 1.00 90.23 303 VAL A N 1
ATOM 2121 C CA . VAL A 1 330 ? -43.916 -4.978 18.052 1.00 91.99 303 VAL A CA 1
ATOM 2122 C C . VAL A 1 330 ? -43.109 -4.902 16.759 1.00 84.35 303 VAL A C 1
ATOM 2123 O O . VAL A 1 330 ? -42.610 -5.922 16.274 1.00 80.37 303 VAL A O 1
ATOM 2127 N N . LEU A 1 331 ? -42.935 -3.694 16.206 1.00 81.77 304 LEU A N 1
ATOM 2128 C CA . LEU A 1 331 ? -42.050 -3.514 15.057 1.00 85.58 304 LEU A CA 1
ATOM 2129 C C . LEU A 1 331 ? -40.628 -3.920 15.411 1.00 88.71 304 LEU A C 1
ATOM 2130 O O . LEU A 1 331 ? -39.982 -4.685 14.684 1.00 90.53 304 LEU A O 1
ATOM 2135 N N . SER A 1 332 ? -40.135 -3.425 16.545 1.00 81.66 305 SER A N 1
ATOM 2136 C CA . SER A 1 332 ? -38.756 -3.667 16.938 1.00 79.29 305 SER A CA 1
ATOM 2137 C C . SER A 1 332 ? -38.474 -5.146 17.166 1.00 81.87 305 SER A C 1
ATOM 2138 O O . SER A 1 332 ? -37.320 -5.579 17.071 1.00 75.03 305 SER A O 1
ATOM 2141 N N . ILE A 1 333 ? -39.504 -5.929 17.494 1.00 76.03 306 ILE A N 1
ATOM 2142 C CA . ILE A 1 333 ? -39.325 -7.370 17.606 1.00 74.64 306 ILE A CA 1
ATOM 2143 C C . ILE A 1 333 ? -39.023 -7.968 16.239 1.00 86.46 306 ILE A C 1
ATOM 2144 O O . ILE A 1 333 ? -38.163 -8.848 16.100 1.00 80.20 306 ILE A O 1
ATOM 2149 N N . PHE A 1 334 ? -39.731 -7.504 15.208 1.00 78.06 307 PHE A N 1
ATOM 2150 C CA . PHE A 1 334 ? -39.406 -7.917 13.853 1.00 87.40 307 PHE A CA 1
ATOM 2151 C C . PHE A 1 334 ? -38.046 -7.372 13.441 1.00 83.51 307 PHE A C 1
ATOM 2152 O O . PHE A 1 334 ? -37.199 -8.101 12.907 1.00 79.68 307 PHE A O 1
ATOM 2160 N N . TRP A 1 335 ? -37.832 -6.079 13.680 1.00 83.80 308 TRP A N 1
ATOM 2161 C CA . TRP A 1 335 ? -36.570 -5.427 13.356 1.00 72.67 308 TRP A CA 1
ATOM 2162 C C . TRP A 1 335 ? -35.382 -6.178 13.964 1.00 75.70 308 TRP A C 1
ATOM 2163 O O . TRP A 1 335 ? -34.391 -6.462 13.277 1.00 73.28 308 TRP A O 1
ATOM 2174 N N . GLY A 1 336 ? -35.479 -6.532 15.250 1.00 62.98 309 GLY A N 1
ATOM 2175 C CA . GLY A 1 336 ? -34.403 -7.274 15.888 1.00 71.83 309 GLY A CA 1
ATOM 2176 C C . GLY A 1 336 ? -34.201 -8.662 15.305 1.00 79.51 309 GLY A C 1
ATOM 2177 O O . GLY A 1 336 ? -33.067 -9.111 15.126 1.00 78.25 309 GLY A O 1
ATOM 2178 N N . ILE A 1 337 ? -35.298 -9.379 15.036 1.00 85.30 310 ILE A N 1
ATOM 2179 C CA . ILE A 1 337 ? -35.189 -10.681 14.376 1.00 75.31 310 ILE A CA 1
ATOM 2180 C C . ILE A 1 337 ? -34.583 -10.526 12.987 1.00 75.36 310 ILE A C 1
ATOM 2181 O O . ILE A 1 337 ? -33.674 -11.273 12.606 1.00 75.35 310 ILE A O 1
ATOM 2186 N N . ALA A 1 338 ? -35.070 -9.551 12.213 1.00 64.94 311 ALA A N 1
ATOM 2187 C CA . ALA A 1 338 ? -34.606 -9.397 10.837 1.00 64.52 311 ALA A CA 1
ATOM 2188 C C . ALA A 1 338 ? -33.105 -9.130 10.767 1.00 68.85 311 ALA A C 1
ATOM 2189 O O . ALA A 1 338 ? -32.389 -9.787 10.009 1.00 71.20 311 ALA A O 1
ATOM 2191 N N . MET A 1 339 ? -32.603 -8.180 11.550 1.00 71.79 312 MET A N 1
ATOM 2192 C CA . MET A 1 339 ? -31.226 -7.744 11.349 1.00 68.81 312 MET A CA 1
ATOM 2193 C C . MET A 1 339 ? -30.220 -8.815 11.768 1.00 70.85 312 MET A C 1
ATOM 2194 O O . MET A 1 339 ? -29.143 -8.923 11.173 1.00 71.21 312 MET A O 1
ATOM 2199 N N . MET A 1 340 ? -30.545 -9.622 12.785 1.00 68.52 313 MET A N 1
ATOM 2200 C CA . MET A 1 340 ? -29.596 -10.646 13.221 1.00 69.08 313 MET A CA 1
ATOM 2201 C C . MET A 1 340 ? -29.570 -11.833 12.260 1.00 77.21 313 MET A C 1
ATOM 2202 O O . MET A 1 340 ? -28.518 -12.465 12.062 1.00 75.71 313 MET A O 1
ATOM 2207 N N . ILE A 1 341 ? -30.713 -12.176 11.669 1.00 75.25 314 ILE A N 1
ATOM 2208 C CA . ILE A 1 341 ? -30.706 -13.202 10.636 1.00 71.24 314 ILE A CA 1
ATOM 2209 C C . ILE A 1 341 ? -29.910 -12.734 9.420 1.00 70.81 314 ILE A C 1
ATOM 2210 O O . ILE A 1 341 ? -29.145 -13.508 8.826 1.00 65.40 314 ILE A O 1
ATOM 2215 N N . ILE A 1 342 ? -30.081 -11.462 9.037 1.00 70.76 315 ILE A N 1
ATOM 2216 C CA . ILE A 1 342 ? -29.305 -10.880 7.944 1.00 64.12 315 ILE A CA 1
ATOM 2217 C C . ILE A 1 342 ? -27.815 -11.010 8.227 1.00 67.84 315 ILE A C 1
ATOM 2218 O O . ILE A 1 342 ? -27.045 -11.473 7.382 1.00 70.79 315 ILE A O 1
ATOM 2223 N N . GLY A 1 343 ? -27.392 -10.630 9.430 1.00 63.53 316 GLY A N 1
ATOM 2224 C CA . GLY A 1 343 ? -25.973 -10.628 9.729 1.00 70.64 316 GLY A CA 1
ATOM 2225 C C . GLY A 1 343 ? -25.368 -12.015 9.772 1.00 82.41 316 GLY A C 1
ATOM 2226 O O . GLY A 1 343 ? -24.243 -12.223 9.301 1.00 82.34 316 GLY A O 1
ATOM 2227 N N . LEU A 1 344 ? -26.089 -12.982 10.356 1.00 80.40 317 LEU A N 1
ATOM 2228 C CA . LEU A 1 344 ? -25.557 -14.340 10.452 1.00 81.91 317 LEU A CA 1
ATOM 2229 C C . LEU A 1 344 ? -25.659 -15.068 9.132 1.00 75.79 317 LEU A C 1
ATOM 2230 O O . LEU A 1 344 ? -24.845 -15.953 8.850 1.00 80.09 317 LEU A O 1
ATOM 2235 N N . GLY A 1 345 ? -26.685 -14.781 8.341 1.00 74.30 318 GLY A N 1
ATOM 2236 C CA . GLY A 1 345 ? -26.771 -15.422 7.042 1.00 80.70 318 GLY A CA 1
ATOM 2237 C C . GLY A 1 345 ? -25.580 -15.092 6.170 1.00 83.13 318 GLY A C 1
ATOM 2238 O O . GLY A 1 345 ? -24.989 -15.971 5.534 1.00 83.92 318 GLY A O 1
ATOM 2239 N N . MET A 1 346 ? -25.214 -13.811 6.127 1.00 79.62 319 MET A N 1
ATOM 2240 C CA . MET A 1 346 ? -24.087 -13.378 5.310 1.00 79.89 319 MET A CA 1
ATOM 2241 C C . MET A 1 346 ? -22.766 -13.836 5.909 1.00 72.33 319 MET A C 1
ATOM 2242 O O . MET A 1 346 ? -21.839 -14.192 5.170 1.00 73.20 319 MET A O 1
ATOM 2247 N N . GLN A 1 347 ? -22.666 -13.859 7.245 1.00 72.20 320 GLN A N 1
ATOM 2248 C CA . GLN A 1 347 ? -21.500 -14.473 7.874 1.00 79.00 320 GLN A CA 1
ATOM 2249 C C . GLN A 1 347 ? -21.376 -15.942 7.478 1.00 80.73 320 GLN A C 1
ATOM 2250 O O . GLN A 1 347 ? -20.269 -16.447 7.265 1.00 87.29 320 GLN A O 1
ATOM 2256 N N . VAL A 1 348 ? -22.500 -16.643 7.362 1.00 79.52 321 VAL A N 1
ATOM 2257 C CA . VAL A 1 348 ? -22.412 -18.045 6.986 1.00 81.62 321 VAL A CA 1
ATOM 2258 C C . VAL A 1 348 ? -22.093 -18.173 5.503 1.00 89.38 321 VAL A C 1
ATOM 2259 O O . VAL A 1 348 ? -21.424 -19.130 5.082 1.00 89.95 321 VAL A O 1
ATOM 2263 N N . LYS A 1 349 ? -22.552 -17.215 4.690 1.00 85.20 322 LYS A N 1
ATOM 2264 C CA . LYS A 1 349 ? -22.149 -17.176 3.295 1.00 74.67 322 LYS A CA 1
ATOM 2265 C C . LYS A 1 349 ? -20.656 -16.929 3.174 1.00 81.06 322 LYS A C 1
ATOM 2266 O O . LYS A 1 349 ? -19.983 -17.559 2.351 1.00 70.06 322 LYS A O 1
ATOM 2272 N N . VAL A 1 350 ? -20.112 -16.040 4.009 1.00 79.05 323 VAL A N 1
ATOM 2273 C CA . VAL A 1 350 ? -18.685 -15.749 3.934 1.00 79.15 323 VAL A CA 1
ATOM 2274 C C . VAL A 1 350 ? -17.877 -17.006 4.232 1.00 84.01 323 VAL A C 1
ATOM 2275 O O . VAL A 1 350 ? -16.896 -17.313 3.543 1.00 79.58 323 VAL A O 1
ATOM 2279 N N . LEU A 1 351 ? -18.296 -17.767 5.249 1.00 88.54 324 LEU A N 1
ATOM 2280 C CA . LEU A 1 351 ? -17.637 -19.032 5.566 1.00 85.95 324 LEU A CA 1
ATOM 2281 C C . LEU A 1 351 ? -17.776 -20.028 4.421 1.00 86.53 324 LEU A C 1
ATOM 2282 O O . LEU A 1 351 ? -16.799 -20.665 4.018 1.00 89.66 324 LEU A O 1
ATOM 2287 N N . ALA A 1 352 ? -18.990 -20.171 3.884 1.00 76.50 325 ALA A N 1
ATOM 2288 C CA . ALA A 1 352 ? -19.237 -21.110 2.798 1.00 70.95 325 ALA A CA 1
ATOM 2289 C C . ALA A 1 352 ? -18.455 -20.752 1.541 1.00 84.26 325 ALA A C 1
ATOM 2290 O O . ALA A 1 352 ? -18.151 -21.643 0.735 1.00 82.66 325 ALA A O 1
ATOM 2292 N N . LEU A 1 353 ? -18.089 -19.479 1.371 1.00 91.63 326 LEU A N 1
ATOM 2293 C CA . LEU A 1 353 ? -17.409 -19.027 0.166 1.00 84.32 326 LEU A CA 1
ATOM 2294 C C . LEU A 1 353 ? -15.896 -18.926 0.325 1.00 80.92 326 LEU A C 1
ATOM 2295 O O . LEU A 1 353 ? -15.194 -18.860 -0.689 1.00 86.14 326 LEU A O 1
ATOM 2300 N N . ALA A 1 354 ? -15.367 -18.916 1.548 1.00 73.22 327 ALA A N 1
ATOM 2301 C CA . ALA A 1 354 ? -13.922 -18.799 1.751 1.00 81.80 327 ALA A CA 1
ATOM 2302 C C . ALA A 1 354 ? -13.443 -19.725 2.867 1.00 83.21 327 ALA A C 1
ATOM 2303 O O . ALA A 1 354 ? -12.780 -19.289 3.814 1.00 81.15 327 ALA A O 1
ATOM 2305 N N . PRO A 1 355 ? -13.720 -21.033 2.758 1.00 84.59 328 PRO A N 1
ATOM 2306 C CA . PRO A 1 355 ? -13.178 -21.968 3.760 1.00 89.89 328 PRO A CA 1
ATOM 2307 C C . PRO A 1 355 ? -11.664 -22.034 3.729 1.00 85.62 328 PRO A C 1
ATOM 2308 O O . PRO A 1 355 ? -11.036 -22.288 4.763 1.00 106.34 328 PRO A O 1
ATOM 2312 N N . ASP A 1 356 ? -11.075 -21.773 2.562 1.00 84.45 329 ASP A N 1
ATOM 2313 C CA . ASP A 1 356 ? -9.633 -21.717 2.345 1.00 76.23 329 ASP A CA 1
ATOM 2314 C C . ASP A 1 356 ? -8.971 -20.546 3.047 1.00 75.64 329 ASP A C 1
ATOM 2315 O O . ASP A 1 356 ? -7.742 -20.525 3.152 1.00 71.43 329 ASP A O 1
ATOM 2317 N N . ALA A 1 357 ? -9.740 -19.555 3.480 1.00 78.03 330 ALA A N 1
ATOM 2318 C CA . ALA A 1 357 ? -9.162 -18.355 4.067 1.00 8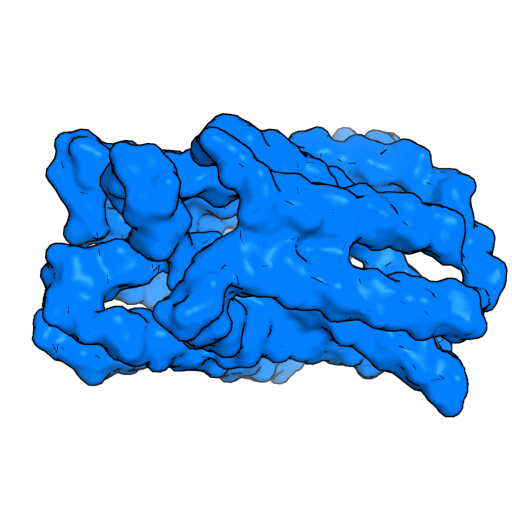6.72 330 ALA A CA 1
ATOM 2319 C C . ALA A 1 357 ? -10.215 -17.630 4.900 1.00 84.77 330 ALA A C 1
ATOM 2320 O O . ALA A 1 357 ? -10.508 -16.453 4.680 1.00 87.17 330 ALA A O 1
ATOM 2322 N N . THR A 1 358 ? -10.797 -18.347 5.870 1.00 79.65 331 THR A N 1
ATOM 2323 C CA . THR A 1 358 ? -11.810 -17.749 6.742 1.00 82.80 331 THR A CA 1
ATOM 2324 C C . THR A 1 358 ? -11.252 -16.602 7.572 1.00 75.85 331 THR A C 1
ATOM 2325 O O . THR A 1 358 ? -11.960 -15.623 7.800 1.00 87.13 331 THR A O 1
ATOM 2329 N N . ASP A 1 359 ? -9.998 -16.693 8.020 1.00 70.30 332 ASP A N 1
ATOM 2330 C CA . ASP A 1 359 ? -9.436 -15.659 8.886 1.00 71.69 332 ASP A CA 1
ATOM 2331 C C . ASP A 1 359 ? -9.470 -14.297 8.214 1.00 75.83 332 ASP A C 1
ATOM 2332 O O . ASP A 1 359 ? -10.047 -13.340 8.744 1.00 79.91 332 ASP A O 1
ATOM 2334 N N . VAL A 1 360 ? -8.859 -14.193 7.032 1.00 77.61 333 VAL A N 1
ATOM 2335 C CA . VAL A 1 360 ? -8.849 -12.922 6.320 1.00 82.31 333 VAL A CA 1
ATOM 2336 C C . VAL A 1 360 ? -10.237 -12.602 5.781 1.00 74.93 333 VAL A C 1
ATOM 2337 O O . VAL A 1 360 ? -10.625 -11.431 5.705 1.00 85.52 333 VAL A O 1
ATOM 2341 N N . ALA A 1 361 ? -11.012 -13.630 5.416 1.00 71.95 334 ALA A N 1
ATOM 2342 C CA . ALA A 1 361 ? -12.385 -13.399 4.975 1.00 74.33 334 ALA A CA 1
ATOM 2343 C C . ALA A 1 361 ? -13.220 -12.824 6.104 1.00 77.17 334 ALA A C 1
ATOM 2344 O O . ALA A 1 361 ? -14.030 -11.909 5.888 1.00 79.64 334 ALA A O 1
ATOM 2346 N N . MET A 1 362 ? -13.041 -13.370 7.316 1.00 73.47 335 MET A N 1
ATOM 2347 C CA . MET A 1 362 ? -13.673 -12.819 8.506 1.00 67.66 335 MET A CA 1
ATOM 2348 C C . MET A 1 362 ? -1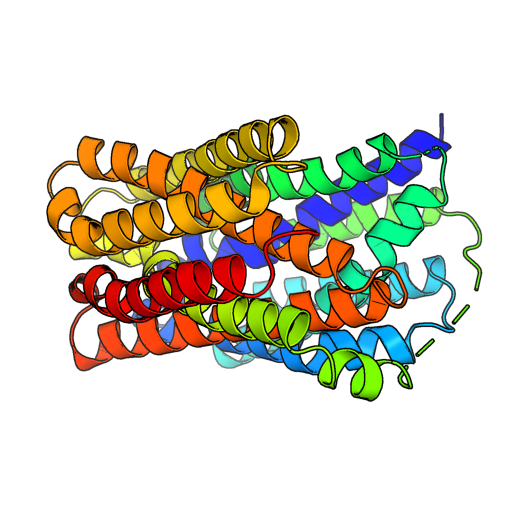3.137 -11.436 8.822 1.00 68.31 335 MET A C 1
ATOM 2349 O O . MET A 1 362 ? -13.910 -10.528 9.146 1.00 74.34 335 MET A O 1
ATOM 2354 N N . ALA A 1 363 ? -11.819 -11.247 8.741 1.00 68.90 336 ALA A N 1
ATOM 2355 C CA . ALA A 1 363 ? -11.292 -9.905 8.947 1.00 69.75 336 ALA A CA 1
ATOM 2356 C C . ALA A 1 363 ? -11.875 -8.952 7.917 1.00 78.26 336 ALA A C 1
ATOM 2357 O O . ALA A 1 363 ? -12.204 -7.801 8.237 1.00 84.63 336 ALA A O 1
ATOM 2359 N N . LEU A 1 364 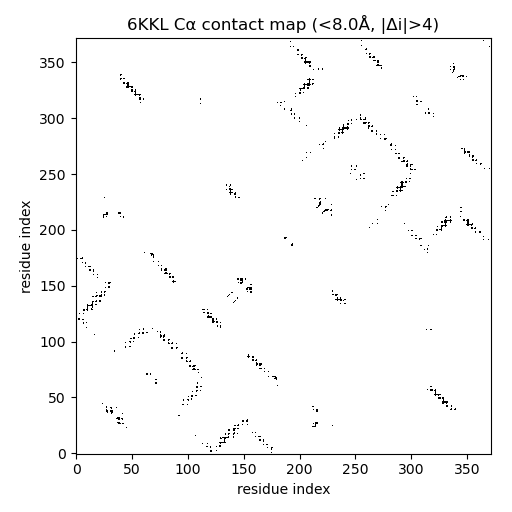? -12.042 -9.427 6.671 1.00 69.15 337 LEU A N 1
ATOM 2360 C CA . LEU A 1 364 ? -12.633 -8.577 5.642 1.00 73.02 337 LEU A CA 1
ATOM 2361 C C . LEU A 1 364 ? -14.109 -8.335 5.926 1.00 79.45 337 LEU A C 1
ATOM 2362 O O . LEU A 1 364 ? -14.602 -7.206 5.793 1.00 75.84 337 LEU A O 1
ATOM 2367 N N . PHE A 1 365 ? -14.831 -9.392 6.303 1.00 73.89 338 PHE A N 1
ATOM 2368 C CA . PHE A 1 365 ? -16.254 -9.262 6.575 1.00 66.65 338 PHE A CA 1
ATOM 2369 C C . PHE A 1 365 ? -16.507 -8.306 7.728 1.00 72.41 338 PHE A C 1
ATOM 2370 O O . PHE A 1 365 ? -17.374 -7.415 7.639 1.00 68.39 338 PHE A O 1
ATOM 2378 N N . SER A 1 366 ? -15.761 -8.482 8.819 1.00 71.92 339 SER A N 1
ATOM 2379 C CA . SER A 1 366 ? -15.898 -7.563 9.936 1.00 76.22 339 SER A CA 1
ATOM 2380 C C . SER A 1 366 ? -15.552 -6.150 9.505 1.00 71.75 339 SER A C 1
ATOM 2381 O O . SER A 1 366 ? -16.256 -5.201 9.856 1.00 67.46 339 SER A O 1
ATOM 2384 N N . GLY A 1 367 ? -14.483 -5.992 8.728 1.00 67.71 340 GLY A N 1
ATOM 2385 C CA . GLY A 1 367 ? -14.112 -4.659 8.293 1.00 68.42 340 GLY A CA 1
ATOM 2386 C C . GLY A 1 367 ? -15.223 -3.983 7.513 1.00 72.23 340 GLY A C 1
ATOM 2387 O O . GLY A 1 367 ? -15.622 -2.854 7.822 1.00 71.62 340 GLY A O 1
ATOM 2388 N N . ILE A 1 368 ? -15.753 -4.667 6.498 1.00 72.20 341 ILE A N 1
ATOM 2389 C CA . ILE A 1 368 ? -16.781 -4.043 5.682 1.00 62.91 341 ILE A CA 1
ATOM 2390 C C . ILE A 1 368 ? -18.083 -3.943 6.463 1.00 67.36 341 ILE A C 1
ATOM 2391 O O . ILE A 1 368 ? -18.843 -2.981 6.284 1.00 64.46 341 ILE A O 1
ATOM 2396 N N . PHE A 1 369 ? -18.360 -4.904 7.359 1.00 68.75 342 PHE A N 1
ATOM 2397 C CA . PHE A 1 369 ? -19.504 -4.738 8.257 1.00 73.33 342 PHE A CA 1
ATOM 2398 C C . PHE A 1 369 ? -19.413 -3.421 9.023 1.00 69.19 342 PHE A C 1
ATOM 2399 O O . PHE A 1 369 ? -20.417 -2.719 9.190 1.00 64.21 342 PHE A O 1
ATOM 2407 N N . ASN A 1 370 ? -18.217 -3.066 9.494 1.00 67.44 343 ASN A N 1
ATOM 2408 C CA . ASN A 1 370 ? -18.080 -1.833 10.255 1.00 68.11 343 ASN A CA 1
ATOM 2409 C C . ASN A 1 370 ? -18.144 -0.596 9.382 1.00 65.16 343 ASN A C 1
ATOM 2410 O O . ASN A 1 370 ? -18.627 0.445 9.834 1.00 63.46 343 ASN A O 1
ATOM 2415 N N . ILE A 1 371 ? -17.691 -0.694 8.141 1.00 54.79 344 ILE A N 1
ATOM 2416 C CA . ILE A 1 371 ? -17.866 0.410 7.217 1.00 59.92 344 ILE A CA 1
ATOM 2417 C C . ILE A 1 371 ? -19.342 0.757 7.079 1.00 59.99 344 ILE A C 1
ATOM 2418 O O . ILE A 1 371 ? -19.712 1.936 7.057 1.00 62.44 344 ILE A O 1
ATOM 2423 N N . GLY A 1 372 ? -20.209 -0.262 7.017 1.00 59.81 345 GLY A N 1
ATOM 2424 C CA . GLY A 1 372 ? -21.642 -0.020 6.973 1.00 53.14 345 GLY A CA 1
ATOM 2425 C C . GLY A 1 372 ? -22.173 0.587 8.251 1.00 59.30 345 GLY A C 1
ATOM 2426 O O . GLY A 1 372 ? -23.105 1.399 8.217 1.00 60.37 345 GLY A O 1
ATOM 2427 N N . ILE A 1 373 ? -21.588 0.208 9.395 1.00 67.83 346 ILE A N 1
ATOM 2428 C CA . ILE A 1 373 ? -21.931 0.825 10.675 1.00 61.39 346 ILE A CA 1
ATOM 2429 C C . ILE A 1 373 ? -21.670 2.323 10.620 1.00 62.75 346 ILE A C 1
ATOM 2430 O O . ILE A 1 373 ? -22.559 3.145 10.872 1.00 67.04 346 ILE A O 1
ATOM 2435 N N . GLY A 1 374 ? -20.444 2.696 10.259 1.00 72.44 347 GLY A N 1
ATOM 2436 C CA . GLY A 1 374 ? -20.087 4.101 10.212 1.00 64.88 347 GLY A CA 1
ATOM 2437 C C . GLY A 1 374 ? -20.857 4.871 9.163 1.00 63.31 347 GLY A C 1
ATOM 2438 O O . GLY A 1 374 ? -21.194 6.045 9.372 1.00 68.12 347 GLY A O 1
ATOM 2439 N N . ALA A 1 375 ? -21.172 4.222 8.038 1.00 56.10 348 ALA A N 1
ATOM 2440 C CA . ALA A 1 375 ? -21.941 4.899 7.001 1.00 62.09 348 ALA A CA 1
ATOM 2441 C C . ALA A 1 375 ? -23.364 5.148 7.475 1.00 68.05 348 ALA A C 1
ATOM 2442 O O . ALA A 1 375 ? -23.919 6.233 7.273 1.00 68.70 348 ALA A O 1
ATOM 2444 N N . GLY A 1 376 ? -23.952 4.154 8.140 1.00 60.57 349 GLY A N 1
ATOM 2445 C CA . GLY A 1 376 ? -25.281 4.325 8.696 1.00 64.09 349 GLY A CA 1
ATOM 2446 C C . GLY A 1 376 ? -25.358 5.463 9.691 1.00 63.39 349 GLY A C 1
ATOM 2447 O O . GLY A 1 376 ? -26.278 6.281 9.642 1.00 67.78 349 GLY A O 1
ATOM 2448 N N . ALA A 1 377 ? -24.392 5.542 10.610 1.00 65.02 350 ALA A N 1
ATOM 2449 C CA . ALA A 1 377 ? -24.396 6.666 11.541 1.00 73.95 350 ALA A CA 1
ATOM 2450 C C . ALA A 1 377 ? -24.236 7.989 10.789 1.00 72.51 350 ALA A C 1
ATOM 2451 O O . ALA A 1 377 ? -24.946 8.963 11.072 1.00 70.78 350 ALA A O 1
ATOM 2453 N N . LEU A 1 378 ? -23.330 8.040 9.803 1.00 62.30 351 LEU A N 1
ATOM 2454 C CA . LEU A 1 378 ? -23.119 9.311 9.108 1.00 68.13 351 LEU A CA 1
ATOM 2455 C C . LEU A 1 378 ? -24.362 9.728 8.322 1.00 71.81 351 LEU A C 1
ATOM 2456 O O . LEU A 1 378 ? -24.786 10.891 8.389 1.00 74.21 351 LEU A O 1
ATOM 2461 N N . VAL A 1 379 ? -24.976 8.795 7.593 1.00 68.55 352 VAL A N 1
ATOM 2462 C CA . VAL A 1 379 ? -26.170 9.150 6.836 1.00 75.71 352 VAL A CA 1
ATOM 2463 C C . VAL A 1 379 ? -27.273 9.548 7.798 1.00 69.86 352 VAL A C 1
ATOM 2464 O O . VAL A 1 379 ? -27.896 10.605 7.654 1.00 69.73 352 VAL A O 1
ATOM 2468 N N . GLY A 1 380 ? -27.502 8.721 8.820 1.00 70.79 353 GLY A N 1
ATOM 2469 C CA . GLY A 1 380 ? -28.427 9.102 9.882 1.00 71.72 353 GLY A CA 1
ATOM 2470 C C . GLY A 1 380 ? -28.127 10.475 10.445 1.00 79.17 353 GLY A C 1
ATOM 2471 O O . GLY A 1 380 ? -29.031 11.294 10.610 1.00 79.76 353 GLY A O 1
ATOM 2472 N N . ASN A 1 381 ? -26.844 10.755 10.715 1.00 79.34 354 ASN A N 1
ATOM 2473 C CA . ASN A 1 381 ? -26.439 12.066 11.215 1.00 72.74 354 ASN A CA 1
ATOM 2474 C C . ASN A 1 381 ? -26.867 13.168 10.258 1.00 73.30 354 ASN A C 1
ATOM 2475 O O . ASN A 1 381 ? -27.410 14.196 10.684 1.00 69.08 354 ASN A O 1
ATOM 2480 N N . GLN A 1 382 ? -26.644 12.966 8.955 1.00 73.68 355 GLN A N 1
ATOM 2481 C CA . GLN A 1 382 ? -26.968 14.017 7.994 1.00 78.39 355 GLN A CA 1
ATOM 2482 C C . GLN A 1 382 ? -28.478 14.185 7.838 1.00 77.38 355 GLN A C 1
ATOM 2483 O O . GLN A 1 382 ? -28.979 15.309 7.898 1.00 80.79 355 GLN A O 1
ATOM 2489 N N . VAL A 1 383 ? -29.225 13.086 7.692 1.00 69.94 356 VAL A N 1
ATOM 2490 C CA . VAL A 1 383 ? -30.681 13.191 7.602 1.00 79.33 356 VAL A CA 1
ATOM 2491 C C . VAL A 1 383 ? -31.257 13.915 8.821 1.00 81.20 356 VAL A C 1
ATOM 2492 O O . VAL A 1 383 ? -32.220 14.685 8.706 1.00 76.32 356 VAL A O 1
ATOM 2496 N N . SER A 1 384 ? -30.660 13.713 9.997 1.00 88.08 357 SER A N 1
ATOM 2497 C CA . SER A 1 384 ? -31.180 14.340 11.208 1.00 78.00 357 SER A CA 1
ATOM 2498 C C . SER A 1 384 ? -30.836 15.822 11.266 1.00 92.05 357 SER A C 1
ATOM 2499 O O . SER A 1 384 ? -31.683 16.645 11.633 1.00 82.24 357 SER A O 1
ATOM 2502 N N . LEU A 1 385 ? -29.619 16.184 10.849 1.00 85.25 358 LEU A N 1
ATOM 2503 C CA . LEU A 1 385 ? -29.175 17.567 10.978 1.00 73.83 358 LEU A CA 1
ATOM 2504 C C . LEU A 1 385 ? -29.783 18.455 9.898 1.00 88.59 358 LEU A C 1
ATOM 2505 O O . LEU A 1 385 ? -30.220 19.576 10.179 1.00 97.75 358 LEU A O 1
ATOM 2510 N N . HIS A 1 386 ? -29.820 17.979 8.656 1.00 84.47 359 HIS A N 1
ATOM 2511 C CA . HIS A 1 386 ? -30.209 18.837 7.544 1.00 78.11 359 HIS A CA 1
ATOM 2512 C C . HIS A 1 386 ? -31.652 18.641 7.093 1.00 85.97 359 HIS A C 1
ATOM 2513 O O . HIS A 1 386 ? -32.198 19.528 6.434 1.00 90.22 359 HIS A O 1
ATOM 2520 N N . TRP A 1 387 ? -32.283 17.519 7.422 1.00 89.10 360 TRP A N 1
ATOM 2521 C CA . TRP A 1 387 ? -33.675 17.300 7.050 1.00 76.88 360 TRP A CA 1
ATOM 2522 C C . TRP A 1 387 ? -34.508 17.143 8.313 1.00 80.77 360 TRP A C 1
ATOM 2523 O O . TRP A 1 387 ? -35.070 18.125 8.802 1.00 94.84 360 TRP A O 1
ATOM 2525 N N . SER A 1 388 ? -34.615 15.919 8.835 1.00 89.14 361 SER A N 1
ATOM 2526 C CA . SER A 1 388 ? -35.081 15.683 10.204 1.00 90.13 361 SER A CA 1
ATOM 2527 C C . SER A 1 388 ? -34.965 14.203 10.535 1.00 85.14 361 SER A C 1
ATOM 2528 O O . SER A 1 388 ? -35.036 13.351 9.645 1.00 85.47 361 SER A O 1
ATOM 2531 N N . MET A 1 389 ? -34.823 13.916 11.835 1.00 76.57 362 MET A N 1
ATOM 2532 C CA . MET A 1 389 ? -34.590 12.562 12.332 1.00 80.15 362 MET A CA 1
ATOM 2533 C C . MET A 1 389 ? -35.788 11.641 12.131 1.00 81.81 362 MET A C 1
ATOM 2534 O O . MET A 1 389 ? -35.644 10.422 12.279 1.00 85.27 362 MET A O 1
ATOM 2539 N N . SER A 1 390 ? -36.955 12.177 11.778 1.00 79.81 363 SER A N 1
ATOM 2540 C CA . SER A 1 390 ? -38.093 11.314 11.479 1.00 89.62 363 SER A CA 1
ATOM 2541 C C . SER A 1 390 ? -38.003 10.684 10.087 1.00 81.06 363 SER A C 1
ATOM 2542 O O . SER A 1 390 ? -38.628 9.643 9.853 1.00 86.09 363 SER A O 1
ATOM 2545 N N . MET A 1 391 ? -37.253 11.280 9.147 1.00 76.40 364 MET A N 1
ATOM 2546 C CA . MET A 1 391 ? -37.088 10.634 7.843 1.00 89.73 364 MET A CA 1
ATOM 2547 C C . MET A 1 391 ? -36.089 9.494 7.913 1.00 80.12 364 MET A C 1
ATOM 2548 O O . MET A 1 391 ? -35.897 8.779 6.924 1.00 80.83 364 MET A O 1
ATOM 2553 N N . ILE A 1 392 ? -35.445 9.357 9.066 1.00 77.66 365 ILE A N 1
ATOM 2554 C CA . ILE A 1 392 ? -34.407 8.324 9.336 1.00 79.35 365 ILE A CA 1
ATOM 2555 C C . ILE A 1 392 ? -34.901 6.948 8.886 1.00 85.65 365 ILE A C 1
ATOM 2556 O O . ILE A 1 392 ? -34.087 6.186 8.386 1.00 74.92 365 ILE A O 1
ATOM 2561 N N . GLY A 1 393 ? -36.178 6.632 9.094 1.00 84.88 366 GLY A N 1
ATOM 2562 C CA . GLY A 1 393 ? -36.703 5.346 8.661 1.00 72.64 366 GLY A CA 1
ATOM 2563 C C . GLY A 1 393 ? -36.839 5.250 7.146 1.00 89.36 366 GLY A C 1
ATOM 2564 O O . GLY A 1 393 ? -36.489 4.228 6.541 1.00 86.21 366 GLY A O 1
ATOM 2565 N N . TYR A 1 394 ? -37.320 6.325 6.509 1.00 89.21 367 TYR A N 1
ATOM 2566 C CA . TYR A 1 394 ? -37.516 6.315 5.061 1.00 79.96 367 TYR A CA 1
ATOM 2567 C C . TYR A 1 394 ? -36.190 6.378 4.318 1.00 74.07 367 TYR A C 1
ATOM 2568 O O . TYR A 1 394 ? -36.039 5.753 3.264 1.00 75.69 367 TYR A O 1
ATOM 2577 N N . VAL A 1 395 ? -35.215 7.126 4.840 1.00 75.84 368 VAL A N 1
ATOM 2578 C CA . VAL A 1 395 ? -33.927 7.198 4.152 1.00 77.83 368 VAL A CA 1
ATOM 2579 C C . VAL A 1 395 ? -33.197 5.854 4.242 1.00 82.76 368 VAL A C 1
ATOM 2580 O O . VAL A 1 395 ? -32.643 5.372 3.249 1.00 68.81 368 VAL A O 1
ATOM 2584 N N . GLY A 1 396 ? -33.218 5.206 5.415 1.00 68.26 369 GLY A N 1
ATOM 2585 C CA . GLY A 1 396 ? -32.688 3.856 5.524 1.00 64.29 369 GLY A CA 1
ATOM 2586 C C . GLY A 1 396 ? -33.374 2.839 4.623 1.00 77.84 369 GLY A C 1
ATOM 2587 O O . GLY A 1 396 ? -32.768 1.818 4.277 1.00 81.56 369 GLY A O 1
ATOM 2588 N N . ALA A 1 397 ? -34.623 3.100 4.228 1.00 84.30 370 ALA A N 1
ATOM 2589 C CA . ALA A 1 397 ? -35.394 2.159 3.424 1.00 68.88 370 ALA A CA 1
ATOM 2590 C C . ALA A 1 397 ? -34.840 2.003 2.011 1.00 73.13 370 ALA A C 1
ATOM 2591 O O . ALA A 1 397 ? -34.911 0.906 1.439 1.00 73.70 370 ALA A O 1
ATOM 2593 N N . VAL A 1 398 ? -34.322 3.093 1.473 1.00 69.74 371 VAL A N 1
ATOM 2594 C CA . VAL A 1 398 ? -33.764 3.106 0.098 1.00 70.44 371 VAL A CA 1
ATOM 2595 C C . VAL A 1 398 ? -32.740 1.987 -0.028 1.00 72.37 371 VAL A C 1
ATOM 2596 O O . VAL A 1 398 ? -33.043 1.009 -0.680 1.00 76.25 371 VAL A O 1
ATOM 2600 N N . PRO A 1 399 ? -31.561 2.085 0.608 1.00 74.68 372 PRO A N 1
ATOM 2601 C CA . PRO A 1 399 ? -30.517 1.040 0.513 1.00 68.38 372 PRO A CA 1
ATOM 2602 C C . PRO A 1 399 ? -30.981 -0.337 0.976 1.00 71.04 372 PRO A C 1
ATOM 2603 O O . PRO A 1 399 ? -30.392 -1.342 0.573 1.00 65.65 372 PRO A O 1
ATOM 2607 N N . ALA A 1 400 ? -31.978 -0.426 1.858 1.00 66.71 373 ALA A N 1
ATOM 2608 C CA . ALA A 1 400 ? -32.489 -1.743 2.222 1.00 63.56 373 ALA A CA 1
ATOM 2609 C C . ALA A 1 400 ? -33.212 -2.373 1.041 1.00 68.67 373 ALA A C 1
ATOM 2610 O O . ALA A 1 400 ? -33.159 -3.598 0.838 1.00 72.71 373 ALA A O 1
ATOM 2612 N N . PHE A 1 401 ? -33.873 -1.536 0.234 1.00 69.44 374 PHE A N 1
ATOM 2613 C CA . PHE A 1 401 ? -34.538 -2.025 -0.959 1.00 69.90 374 PHE A CA 1
ATOM 2614 C C . PHE A 1 401 ? -33.522 -2.499 -1.976 1.00 75.71 374 PHE A C 1
ATOM 2615 O O . PHE A 1 401 ? -33.637 -3.607 -2.522 1.00 78.58 374 PHE A O 1
ATOM 2623 N N . ALA A 1 402 ? -32.545 -1.637 -2.271 1.00 73.80 375 ALA A N 1
ATOM 2624 C CA . ALA A 1 402 ? -31.422 -2.010 -3.114 1.00 69.83 375 ALA A CA 1
ATOM 2625 C C . ALA A 1 402 ? -30.837 -3.349 -2.680 1.00 64.44 375 ALA A C 1
ATOM 2626 O O . ALA A 1 402 ? -30.657 -4.251 -3.505 1.00 64.25 375 ALA A O 1
ATOM 2628 N N . ALA A 1 403 ? -30.580 -3.511 -1.379 1.00 59.95 376 ALA A N 1
ATOM 2629 C CA . ALA A 1 403 ? -29.957 -4.737 -0.883 1.00 69.87 376 ALA A CA 1
ATOM 2630 C C . ALA A 1 403 ? -30.862 -5.945 -1.108 1.00 74.53 376 ALA A C 1
ATOM 2631 O O . ALA A 1 403 ? -30.388 -7.054 -1.402 1.00 77.45 376 ALA A O 1
ATOM 2633 N N . LEU A 1 404 ? -32.174 -5.752 -0.938 1.00 74.10 377 LEU A N 1
ATOM 2634 C CA . LEU A 1 404 ? -33.137 -6.813 -1.201 1.00 69.23 377 LEU A CA 1
ATOM 2635 C C . LEU A 1 404 ? -32.971 -7.329 -2.617 1.00 72.16 377 LEU A C 1
ATOM 2636 O O . LEU A 1 404 ? -32.727 -8.522 -2.836 1.00 69.30 377 LEU A O 1
ATOM 2641 N N . ILE A 1 405 ? -33.084 -6.418 -3.595 1.00 72.39 378 ILE A N 1
ATOM 2642 C CA . ILE A 1 405 ? -32.961 -6.784 -5.007 1.00 73.59 378 ILE A CA 1
ATOM 2643 C C . ILE A 1 405 ? -31.612 -7.430 -5.255 1.00 78.11 378 ILE A C 1
ATOM 2644 O O . ILE A 1 405 ? -31.487 -8.418 -5.995 1.00 72.03 378 ILE A O 1
ATOM 2649 N N . TRP A 1 406 ? -30.578 -6.865 -4.643 1.00 65.16 379 TRP A N 1
ATOM 2650 C CA . TRP A 1 406 ? -29.251 -7.422 -4.801 1.00 68.48 379 TRP A CA 1
ATOM 2651 C C . TRP A 1 406 ? -29.174 -8.812 -4.186 1.00 63.08 379 TRP A C 1
ATOM 2652 O O . TRP A 1 406 ? -28.577 -9.721 -4.771 1.00 66.26 379 TRP A O 1
ATOM 2663 N N . SER A 1 407 ? -29.787 -9.016 -3.020 1.00 63.36 380 SER A N 1
ATOM 2664 C CA . SER A 1 407 ? -29.765 -10.365 -2.453 1.00 74.48 380 SER A CA 1
ATOM 2665 C C . SER A 1 407 ? -30.498 -11.335 -3.380 1.00 77.35 380 SER A C 1
ATOM 2666 O O . SER A 1 407 ? -29.991 -12.416 -3.703 1.00 73.88 380 SER A O 1
ATOM 2669 N N . ILE A 1 408 ? -31.680 -10.937 -3.851 1.00 72.69 381 ILE A N 1
ATOM 2670 C CA . ILE A 1 408 ? -32.466 -11.781 -4.746 1.00 74.73 381 ILE A CA 1
ATOM 2671 C C . ILE A 1 408 ? -31.658 -12.137 -5.991 1.00 84.50 381 ILE A C 1
ATOM 2672 O O . ILE A 1 408 ? -31.745 -13.260 -6.514 1.00 85.83 381 ILE A O 1
ATOM 2677 N N . ILE A 1 409 ? -30.860 -11.181 -6.485 1.00 80.30 382 ILE A N 1
ATOM 2678 C CA . ILE A 1 409 ? -30.085 -11.402 -7.706 1.00 69.62 382 ILE A CA 1
ATOM 2679 C C . ILE A 1 409 ? -28.961 -12.398 -7.446 1.00 74.32 382 ILE A C 1
ATOM 2680 O O . ILE A 1 409 ? -28.752 -13.348 -8.214 1.00 71.31 382 ILE A O 1
ATOM 2685 N N . ILE A 1 410 ? -28.195 -12.189 -6.375 1.00 69.06 383 ILE A N 1
ATOM 2686 C CA . ILE A 1 410 ? -26.968 -12.971 -6.266 1.00 80.25 383 ILE A CA 1
ATOM 2687 C C . ILE A 1 410 ? -27.272 -14.389 -5.827 1.00 83.11 383 ILE A C 1
ATOM 2688 O O . ILE A 1 410 ? -26.491 -15.309 -6.096 1.00 82.74 383 ILE A O 1
ATOM 2693 N N . PHE A 1 411 ? -28.404 -14.600 -5.161 1.00 84.00 384 PHE A N 1
ATOM 2694 C CA . PHE A 1 411 ? -28.784 -15.942 -4.760 1.00 80.49 384 PHE A CA 1
ATOM 2695 C C . PHE A 1 411 ? -29.353 -16.739 -5.926 1.00 85.28 384 PHE A C 1
ATOM 2696 O O . PHE A 1 411 ? -29.223 -17.967 -5.939 1.00 87.48 384 PHE A O 1
ATOM 2704 N N . ARG A 1 412 ? -29.922 -16.063 -6.928 1.00 76.36 385 ARG A N 1
ATOM 2705 C CA . ARG A 1 412 ? -30.203 -16.724 -8.196 1.00 81.41 385 ARG A CA 1
ATOM 2706 C C . ARG A 1 412 ? -28.914 -17.146 -8.884 1.00 87.18 385 ARG A C 1
ATOM 2707 O O . ARG A 1 412 ? -28.809 -18.273 -9.382 1.00 80.27 385 ARG A O 1
ATOM 2709 N N . ARG A 1 413 ? -27.908 -16.259 -8.889 1.00 85.64 386 ARG A N 1
ATOM 2710 C CA . ARG A 1 413 ? -26.691 -16.489 -9.661 1.00 80.06 386 ARG A CA 1
ATOM 2711 C C . ARG A 1 413 ? -25.784 -17.530 -9.016 1.00 84.90 386 ARG A C 1
ATOM 2712 O O . ARG A 1 413 ? -25.123 -18.287 -9.735 1.00 76.88 386 ARG A O 1
ATOM 2720 N N . TRP A 1 414 ? -25.736 -17.588 -7.683 1.00 81.75 387 TRP A N 1
ATOM 2721 C CA . TRP A 1 414 ? -24.981 -18.618 -6.967 1.00 80.31 387 TRP A CA 1
ATOM 2722 C C . TRP A 1 414 ? -25.884 -19.211 -5.890 1.00 88.00 387 TRP A C 1
ATOM 2723 O O . TRP A 1 414 ? -25.860 -18.774 -4.731 1.00 92.55 387 TRP A O 1
ATOM 2734 N N . PRO A 1 415 ? -26.686 -20.228 -6.234 1.00 99.65 388 PRO A N 1
ATOM 2735 C CA . PRO A 1 415 ? -27.667 -20.770 -5.284 1.00 101.75 388 PRO A CA 1
ATOM 2736 C C . PRO A 1 415 ? -27.207 -21.954 -4.445 1.00 100.76 388 PRO A C 1
ATOM 2737 O O . PRO A 1 415 ? -27.901 -22.292 -3.475 1.00 117.46 388 PRO A O 1
ATOM 2741 N N . VAL A 1 416 ? -26.069 -22.570 -4.755 1.00 94.87 389 VAL A N 1
ATOM 2742 C CA . VAL A 1 416 ? -25.574 -23.738 -4.033 1.00 107.55 389 VAL A CA 1
ATOM 2743 C C . VAL A 1 416 ? -24.320 -23.338 -3.265 1.00 100.25 389 VAL A C 1
ATOM 2744 O O . VAL A 1 416 ? -23.300 -22.983 -3.868 1.00 96.75 389 VAL A O 1
ATOM 2748 N N . THR A 1 417 ? -24.380 -23.398 -1.941 1.00 108.65 390 THR A N 1
ATOM 2749 C CA . THR A 1 417 ? -23.180 -23.161 -1.143 1.00 111.49 390 THR A CA 1
ATOM 2750 C C . THR A 1 417 ? -22.951 -24.325 -0.179 1.00 110.41 390 THR A C 1
ATOM 2751 O O . THR A 1 417 ? -21.814 -24.758 0.023 1.00 117.20 390 THR A O 1
#